Protein 2E01 (pdb70)

Solvent-accessible surface area: 23153 Å² total; per-residue (Å²): 182,154,48,68,115,78,102,64,136,63,126,78,94,72,86,66,122,80,160,113,95,78,86,70,144,75,67,67,115,16,41,76,51,59,157,103,146,92,35,69,106,35,24,37,38,158,98,56,27,147,126,45,45,54,64,98,26,81,19,67,28,132,65,50,9,1,0,40,4,5,6,18,37,9,68,58,31,0,34,88,86,25,57,14,152,126,17,95,8,1,38,3,0,0,7,0,12,3,2,35,10,18,0,29,34,7,2,33,14,0,19,62,1,28,133,71,84,89,105,20,172,20,0,86,95,13,25,61,57,19,0,88,24,17,0,2,21,27,4,0,14,7,0,4,103,101,17,0,0,0,0,65,113,54,26,23,58,171,40,159,4,10,104,40,9,207,123,3,7,53,79,2,9,88,60,0,112,83,15,2,120,54,0,20,80,11,27,152,143,74,63,43,120,47,82,89,0,87,70,34,57,119,103,6,85,172,45,2,70,111,34,0,41,117,60,5,103,90,8,78,16,124,25,118,78,104,9,83,5,126,24,79,18,119,101,167,139,110,66,79,12,132,1,22,0,50,76,0,6,68,117,28,0,98,17,74,50,90,40,23,20,11,0,0,3,0,43,34,36,81,104,19,69,17,1,70,1,56,57,28,12,0,18,86,78,35,72,31,3,48,1,0,0,6,53,30,113,35,0,6,132,8,0,18,80,22,3,120,72,72,77,11,0,9,0,0,0,19,15,75,69,42,13,25,100,173,30,0,0,0,1,39,102,0,18,60,44,86,50,57,62,114,96,100,119,73,137,14,20,41,29,4,141,160,178,73,1,71,4,39,6,0,0,6,0,8,0,0,30,29,36,170,82,117,113,109,11,79,28,0,46,0,47,16,36,85,37,168,138,21,11,114,98,12,64,0,2,0,13,33,101,0,0,48,30,14,0,0,0,0,10,0,21,26,134,13,15,58,182,114,25,18,47,45,58,101,34,90,178,56,142,41,38,87,14,55,20,79,13,35,0,5,46,1,58

B-factor: mean 27.55, std 10.32, range [4.28, 71.3]

CATH classification: 3.90.70.10

Secondary structure (DSSP, 8-state):
-HHHHHTSPPHHHHHHHHHHHHTSHHHHHHHHHHTTS-HHHHHB-HHHHHHH-----SEE----HHHHHHHHHHHHHHHHHTT-SS--B-HHHHHHHHHHHHHHHHHHHHHHTTTS-TTSHHHHHHHH-TT-S-B-HHHHHHHHHHH---BGGGS-S-SHHHH--HHHHHHHHHHHHHHHHHHHHHHHHS-TTSHHHHHHHHHHHHHHHHHHHHHSPPPSS-TTS-EEEEEE-TTS-EEEEEE-HHHIIIIIT---TTSEEEEE--TTS-TT-EEEETT--SSTT---EEEEE--HHHHHHHHHHHHHTT--EEEEE-TTTTEETTTTEE-TTSB-GGGGT------HHHHHHTTS----EEEEEEEEEE-TTT--EEEEEEE-SS-TTSTBTTEEEEEHHHHHHHEEEEEEEGGGS-HHHHHHHHSTT--PEEE-TT-SS--B-

Foldseek 3Di:
DVVVVVVDDDVVVVVVVVVVLCVDPLSVVVVVVVVPDDQQVVFQAVVVCVPQLDDDFPQFFVQAFVLCLLCVLLQVLLCVVQQAPHFDWANVQLQLQLQLLLLLLLLVQLLVCLVDDCPDPVNVVSLPQSRDRWFANLQVLLSCQQAAIGTCVQPPCPFPCSVPVVVLSVVLSVLSVVLSCVLSVVVVVDPCVPPVNVVSSVVSSVVSVVSSCVGGNNGPAGQQGWDWDWDAHPVRDIDIDIGGRNCCNCVRSNDDSQWKAKAWAQVLDDAQAKEWEPSFHRHVPGDTNIHHHHALVQVQVLQSLQSNVSGKKKWWFFPPQCADFAAQERDNPSGPPVSNPDDDPDAQNVCQVVVNAFTAAIWIFRGFHFPPPPGGTAKTKIATDPACNTHPRRIHIYGSVSCNRTIIMIMHTLVSDDVSSSCCVVVVPGDHDYHYNPGRHGIYD

Structure (mmCIF, N/CA/C/O backbone):
data_2E01
#
_entry.id   2E01
#
_cell.length_a   151.861
_cell.length_b   151.861
_cell.length_c   89.269
_cell.angle_alpha   90.00
_cell.angle_beta   90.00
_cell.angle_gamma   120.00
#
_symmetry.space_group_name_H-M   'P 63 2 2'
#
loop_
_entity.id
_entity.type
_entity.pdbx_description
1 polymer 'Cysteine proteinase 1'
2 water water
#
loop_
_atom_site.group_PDB
_atom_site.id
_atom_site.type_symbol
_atom_site.label_atom_id
_atom_site.label_alt_id
_atom_site.label_comp_id
_atom_site.label_asym_id
_atom_site.label_entity_id
_atom_site.label_seq_id
_atom_site.pdbx_PDB_ins_code
_atom_site.Cartn_x
_atom_site.Cartn_y
_atom_site.Cartn_z
_atom_site.occupancy
_atom_site.B_iso_or_equiv
_atom_site.auth_seq_id
_atom_site.auth_comp_id
_atom_site.auth_asym_id
_atom_site.auth_atom_id
_atom_site.pdbx_PDB_model_num
ATOM 1 N N . PHE A 1 1 ? 17.978 37.489 2.597 1.00 31.82 -3 PHE A N 1
ATOM 2 C CA . PHE A 1 1 ? 18.908 38.430 1.893 1.00 29.78 -3 PHE A CA 1
ATOM 3 C C . PHE A 1 1 ? 19.139 39.733 2.624 1.00 27.70 -3 PHE A C 1
ATOM 4 O O . PHE A 1 1 ? 20.281 40.179 2.796 1.00 26.64 -3 PHE A O 1
ATOM 12 N N . GLN A 1 2 ? 18.069 40.376 3.047 1.00 23.61 -2 GLN A N 1
ATOM 13 C CA . GLN A 1 2 ? 18.211 41.637 3.733 1.00 26.73 -2 GLN A CA 1
ATOM 14 C C . GLN A 1 2 ? 19.080 41.477 4.972 1.00 25.80 -2 GLN A C 1
ATOM 15 O O . GLN A 1 2 ? 19.919 42.341 5.277 1.00 23.03 -2 GLN A O 1
ATOM 21 N N . GLY A 1 3 ? 18.843 40.391 5.709 1.00 27.32 -1 GLY A N 1
ATOM 22 C CA . GLY A 1 3 ? 19.642 40.168 6.914 1.00 26.82 -1 GLY A CA 1
ATOM 23 C C . GLY A 1 3 ? 21.127 39.948 6.601 1.00 25.24 -1 GLY A C 1
ATOM 24 O O . GLY A 1 3 ? 22.002 40.507 7.289 1.00 27.12 -1 GLY A O 1
ATOM 25 N N . ALA A 1 4 ? 21.425 39.147 5.594 1.00 22.84 0 ALA A N 1
ATOM 26 C CA . ALA A 1 4 ? 22.811 38.857 5.264 1.00 24.60 0 ALA A CA 1
ATOM 27 C C . ALA A 1 4 ? 23.493 40.133 4.791 1.00 27.77 0 ALA A C 1
ATOM 28 O O . ALA A 1 4 ? 24.663 40.372 5.058 1.00 23.26 0 ALA A O 1
ATOM 30 N N . MET A 1 5 ? 22.755 40.947 4.053 1.00 24.34 1 MET A N 1
ATOM 31 C CA . MET A 1 5 ? 23.307 42.181 3.593 1.00 24.52 1 MET A CA 1
ATOM 32 C C . MET A 1 5 ? 23.643 43.106 4.762 1.00 21.24 1 MET A C 1
ATOM 33 O O . MET A 1 5 ? 24.736 43.656 4.807 1.00 22.66 1 MET A O 1
ATOM 38 N N . SER A 1 6 ? 22.719 43.252 5.717 1.00 20.06 2 SER A N 1
ATOM 39 C CA . SER A 1 6 ? 22.904 44.111 6.875 1.00 18.17 2 SER A CA 1
ATOM 40 C C . SER A 1 6 ? 24.066 43.587 7.737 1.00 23.81 2 SER A C 1
ATOM 41 O O . SER A 1 6 ? 24.768 44.372 8.376 1.00 22.62 2 SER A O 1
ATOM 43 N N . SER A 1 7 ? 24.230 42.266 7.750 1.00 20.74 3 SER A N 1
ATOM 44 C CA . SER A 1 7 ? 25.317 41.611 8.524 1.00 20.65 3 SER A CA 1
ATOM 45 C C . SER A 1 7 ? 26.694 41.677 7.848 1.00 20.23 3 SER A C 1
ATOM 46 O O . SER A 1 7 ? 27.704 41.248 8.437 1.00 23.29 3 SER A O 1
ATOM 49 N N . SER A 1 8 ? 26.743 42.181 6.625 1.00 17.79 4 SER A N 1
ATOM 50 C CA . SER A 1 8 ? 28.011 42.269 5.888 1.00 15.22 4 SER A CA 1
ATOM 51 C C . SER A 1 8 ? 28.742 43.589 6.201 1.00 15.39 4 SER A C 1
ATOM 52 O O . SER A 1 8 ? 28.135 44.573 6.668 1.00 20.60 4 SER A O 1
ATOM 55 N N . ILE A 1 9 ? 30.032 43.600 5.912 1.00 15.20 5 ILE A N 1
ATOM 56 C CA . ILE A 1 9 ? 30.831 44.794 6.049 1.00 18.88 5 ILE A CA 1
ATOM 57 C C . ILE A 1 9 ? 30.511 45.622 4.767 1.00 18.83 5 ILE A C 1
ATOM 58 O O . ILE A 1 9 ? 30.745 45.167 3.627 1.00 17.59 5 ILE A O 1
ATOM 63 N N . ASP A 1 10 ? 29.943 46.804 4.976 1.00 16.64 6 ASP A N 1
ATOM 64 C CA . ASP A 1 10 ? 29.616 47.657 3.810 1.00 15.89 6 ASP A CA 1
ATOM 65 C C . ASP A 1 10 ? 30.715 48.694 3.674 1.00 16.52 6 ASP A C 1
ATOM 66 O O . ASP A 1 10 ? 31.039 49.388 4.638 1.00 17.60 6 ASP A O 1
ATOM 71 N N . ILE A 1 11 ? 31.292 48.817 2.484 1.00 14.25 7 ILE A N 1
ATOM 72 C CA . ILE A 1 11 ? 32.416 49.746 2.312 1.00 13.42 7 ILE A CA 1
ATOM 73 C C . ILE A 1 11 ? 32.013 51.197 2.500 1.00 19.32 7 ILE A C 1
ATOM 74 O O . ILE A 1 11 ? 32.757 51.982 3.060 1.00 17.26 7 ILE A O 1
ATOM 79 N N . SER A 1 12 ? 30.823 51.572 2.046 1.00 16.93 8 SER A N 1
ATOM 80 C CA . SER A 1 12 ? 30.403 52.944 2.298 1.00 16.22 8 SER A CA 1
ATOM 81 C C . SER A 1 12 ? 30.299 53.221 3.799 1.00 16.49 8 SER A C 1
ATOM 82 O O . SER A 1 12 ? 30.717 54.280 4.296 1.00 19.01 8 SER A O 1
ATOM 85 N N . LYS A 1 13 ? 29.746 52.265 4.542 1.00 17.64 9 LYS A N 1
ATOM 86 C CA . LYS A 1 13 ? 29.586 52.449 5.983 1.00 19.04 9 LYS A CA 1
ATOM 87 C C . LYS A 1 13 ? 30.923 52.679 6.682 1.00 18.56 9 LYS A C 1
ATOM 88 O O . LYS A 1 13 ? 31.066 53.607 7.455 1.00 15.74 9 LYS A O 1
ATOM 94 N N . ILE A 1 14 ? 31.879 51.790 6.441 1.00 17.84 10 ILE A N 1
ATOM 95 C CA . ILE A 1 14 ? 33.153 51.958 7.147 1.00 16.20 10 ILE A CA 1
ATOM 96 C C . ILE A 1 14 ? 33.876 53.211 6.735 1.00 17.27 10 ILE A C 1
ATOM 97 O O . ILE A 1 14 ? 34.543 53.842 7.573 1.00 17.10 10 ILE A O 1
ATOM 102 N N . ASN A 1 15 ? 33.754 53.625 5.471 1.00 14.14 11 ASN A N 1
ATOM 103 C CA . ASN A 1 15 ? 34.444 54.859 5.118 1.00 15.41 11 ASN A CA 1
ATOM 104 C C . ASN A 1 15 ? 33.710 56.095 5.686 1.00 15.44 11 ASN A C 1
ATOM 105 O O . ASN A 1 15 ? 34.345 57.123 5.990 1.00 16.62 11 ASN A O 1
ATOM 110 N N . SER A 1 16 ? 32.393 55.992 5.855 1.00 16.20 12 SER A N 1
ATOM 111 C CA . SER A 1 16 ? 31.631 57.094 6.447 1.00 18.72 12 SER A CA 1
ATOM 112 C C . SER A 1 16 ? 31.974 57.190 7.947 1.00 19.16 12 SER A C 1
ATOM 113 O O . SER A 1 16 ? 32.222 58.274 8.485 1.00 18.37 12 SER A O 1
ATOM 116 N N . TRP A 1 17 ? 32.015 56.041 8.618 1.00 17.33 13 TRP A N 1
ATOM 117 C CA . TRP A 1 17 ? 32.389 56.012 10.023 1.00 19.34 13 TRP A CA 1
ATOM 118 C C . TRP A 1 17 ? 33.804 56.593 10.186 1.00 18.56 13 TRP A C 1
ATOM 119 O O . TRP A 1 17 ? 34.080 57.370 11.093 1.00 19.72 13 TRP A O 1
ATOM 130 N N . ASN A 1 18 ? 34.704 56.188 9.310 1.00 16.90 14 ASN A N 1
ATOM 131 C CA . ASN A 1 18 ? 36.074 56.682 9.378 1.00 19.42 14 ASN A CA 1
ATOM 132 C C . ASN A 1 18 ? 36.090 58.214 9.300 1.00 20.12 14 ASN A C 1
ATOM 133 O O . ASN A 1 18 ? 36.817 58.877 10.021 1.00 18.00 14 ASN A O 1
ATOM 138 N N . LYS A 1 19 ? 35.292 58.788 8.395 1.00 18.61 15 LYS A N 1
ATOM 139 C CA . LYS A 1 19 ? 35.254 60.248 8.320 1.00 20.00 15 LYS A CA 1
ATOM 140 C C . LYS A 1 19 ? 34.795 60.872 9.645 1.00 20.32 15 LYS A C 1
ATOM 141 O O . LYS A 1 19 ? 35.365 61.905 10.119 1.00 20.72 15 LYS A O 1
ATOM 147 N N . GLU A 1 20 ? 33.765 60.287 10.252 1.00 18.17 16 GLU A N 1
ATOM 148 C CA . GLU A 1 20 ? 33.266 60.791 11.520 1.00 20.93 16 GLU A CA 1
ATOM 149 C C . GLU A 1 20 ? 34.344 60.676 12.623 1.00 23.46 16 GLU A C 1
ATOM 150 O O . GLU A 1 20 ? 34.592 61.620 13.375 1.00 21.45 16 GLU A O 1
ATOM 156 N N . PHE A 1 21 ? 34.998 59.529 12.700 1.00 19.10 17 PHE A N 1
ATOM 157 C CA . PHE A 1 21 ? 36.029 59.385 13.731 1.00 20.77 17 PHE A CA 1
ATOM 158 C C . PHE A 1 21 ? 37.184 60.355 13.507 1.00 22.80 17 PHE A C 1
ATOM 159 O O . PHE A 1 21 ? 37.704 60.922 14.467 1.00 23.03 17 PHE A O 1
ATOM 167 N N . GLN A 1 22 ? 37.605 60.545 12.256 1.00 22.87 18 GLN A N 1
ATOM 168 C CA . GLN A 1 22 ? 38.685 61.459 11.953 1.00 27.36 18 GLN A CA 1
ATOM 169 C C . GLN A 1 22 ? 38.347 62.913 12.309 1.00 30.26 18 GLN A C 1
ATOM 170 O O . GLN A 1 22 ? 39.240 63.732 12.441 1.00 24.82 18 GLN A O 1
ATOM 176 N N . SER A 1 23 ? 37.069 63.214 12.521 1.00 25.19 19 SER A N 1
ATOM 177 C CA . SER A 1 23 ? 36.685 64.578 12.893 1.00 29.29 19 SER A CA 1
ATOM 178 C C . SER A 1 23 ? 36.836 64.804 14.406 1.00 29.67 19 SER A C 1
ATOM 179 O O . SER A 1 23 ? 36.697 65.918 14.887 1.00 31.48 19 SER A O 1
ATOM 182 N N . ASP A 1 24 ? 37.116 63.744 15.159 1.00 26.75 20 ASP A N 1
ATOM 183 C CA . ASP A 1 24 ? 37.244 63.854 16.612 1.00 24.43 20 ASP A CA 1
ATOM 184 C C . ASP A 1 24 ? 38.731 64.008 16.923 1.00 24.97 20 ASP A C 1
ATOM 185 O O . ASP A 1 24 ? 39.555 63.230 16.457 1.00 21.77 20 ASP A O 1
ATOM 190 N N . LEU A 1 25 ? 39.065 65.014 17.717 1.00 23.87 21 LEU A N 1
ATOM 191 C CA . LEU A 1 25 ? 40.451 65.305 18.024 1.00 25.29 21 LEU A CA 1
ATOM 192 C C . LEU A 1 25 ? 41.128 64.174 18.809 1.00 18.21 21 LEU A C 1
ATOM 193 O O . LEU A 1 25 ? 42.307 63.898 18.628 1.00 21.94 21 LEU A O 1
ATOM 198 N N . THR A 1 26 ? 40.368 63.531 19.673 1.00 22.08 22 THR A N 1
ATOM 199 C CA . THR A 1 26 ? 40.956 62.479 20.489 1.00 19.74 22 THR A CA 1
ATOM 200 C C . THR A 1 26 ? 41.321 61.288 19.593 1.00 21.91 22 THR A C 1
ATOM 201 O O . THR A 1 26 ? 42.386 60.668 19.741 1.00 16.44 22 THR A O 1
ATOM 205 N N . HIS A 1 27 ? 40.412 60.962 18.683 1.00 16.59 23 HIS A N 1
ATOM 206 C CA . HIS A 1 27 ? 40.650 59.867 17.763 1.00 16.27 23 HIS A CA 1
ATOM 207 C C . HIS A 1 27 ? 41.852 60.170 16.882 1.00 16.98 23 HIS A C 1
ATOM 208 O O . HIS A 1 27 ? 42.659 59.286 16.618 1.00 17.19 23 HIS A O 1
ATOM 215 N N . GLN A 1 28 ? 41.969 61.414 16.418 1.00 18.66 24 GLN A N 1
ATOM 216 C CA . GLN A 1 28 ? 43.112 61.764 15.566 1.00 17.17 24 GLN A CA 1
ATOM 217 C C . GLN A 1 28 ? 44.428 61.515 16.298 1.00 17.89 24 GLN A C 1
ATOM 218 O O . GLN A 1 28 ? 45.364 60.948 15.748 1.00 18.34 24 GLN A O 1
ATOM 224 N N . LEU A 1 29 ? 44.473 61.937 17.558 1.00 15.28 25 LEU A N 1
ATOM 225 C CA . LEU A 1 29 ? 45.678 61.746 18.363 1.00 18.66 25 LEU A CA 1
ATOM 226 C C . LEU A 1 29 ? 45.930 60.256 18.637 1.00 17.21 25 LEU A C 1
ATOM 227 O O . LEU A 1 29 ? 47.058 59.733 18.492 1.00 17.58 25 LEU A O 1
ATOM 232 N N . ALA A 1 30 ? 44.861 59.557 19.012 1.00 16.92 26 ALA A N 1
ATOM 233 C CA . ALA A 1 30 ? 44.990 58.143 19.307 1.00 16.07 26 ALA A CA 1
ATOM 234 C C . ALA A 1 30 ? 45.520 57.320 18.136 1.00 17.52 26 ALA A C 1
ATOM 235 O O . ALA A 1 30 ? 46.429 56.499 18.338 1.00 17.45 26 ALA A O 1
ATOM 237 N N . THR A 1 31 ? 44.990 57.545 16.927 1.00 15.31 27 THR A N 1
ATOM 238 C CA . THR A 1 31 ? 45.470 56.728 15.810 1.00 17.09 27 THR A CA 1
ATOM 239 C C . THR A 1 31 ? 46.885 57.109 15.400 1.00 17.92 27 THR A C 1
ATOM 240 O O . THR A 1 31 ? 47.617 56.305 14.863 1.00 17.42 27 THR A O 1
ATOM 244 N N . THR A 1 32 ? 47.295 58.345 15.674 1.00 18.06 28 THR A N 1
ATOM 245 C CA . THR A 1 32 ? 48.656 58.711 15.377 1.00 17.60 28 THR A CA 1
ATOM 246 C C . THR A 1 32 ? 49.596 57.923 16.309 1.00 15.54 28 THR A C 1
ATOM 247 O O . THR A 1 32 ? 50.565 57.243 15.871 1.00 15.89 28 THR A O 1
ATOM 251 N N . VAL A 1 33 ? 49.276 57.959 17.609 1.00 16.50 29 VAL A N 1
ATOM 252 C CA . VAL A 1 33 ? 50.152 57.300 18.585 1.00 18.53 29 VAL A CA 1
ATOM 253 C C . VAL A 1 33 ? 50.149 55.782 18.483 1.00 17.38 29 VAL A C 1
ATOM 254 O O . VAL A 1 33 ? 51.213 55.109 18.526 1.00 15.41 29 VAL A O 1
ATOM 258 N N . LEU A 1 34 ? 48.958 55.231 18.313 1.00 14.07 30 LEU A N 1
ATOM 259 C CA . LEU A 1 34 ? 48.855 53.764 18.302 1.00 14.15 30 LEU A CA 1
ATOM 260 C C . LEU A 1 34 ? 49.322 53.077 17.031 1.00 16.38 30 LEU A C 1
ATOM 261 O O . LEU A 1 34 ? 49.365 51.840 17.001 1.00 16.13 30 LEU A O 1
ATOM 266 N N . LYS A 1 35 ? 49.679 53.856 15.993 1.00 16.32 31 LYS A N 1
ATOM 267 C CA . LYS A 1 35 ? 50.279 53.230 14.816 1.00 15.70 31 LYS A CA 1
ATOM 268 C C . LYS A 1 35 ? 51.785 53.273 15.101 1.00 18.56 31 LYS A C 1
ATOM 269 O O . LYS A 1 35 ? 52.558 52.651 14.390 1.00 17.99 31 LYS A O 1
ATOM 275 N N . ASN A 1 36 ? 52.204 53.985 16.149 1.00 19.41 32 ASN A N 1
ATOM 276 C CA . ASN A 1 36 ? 53.653 54.047 16.446 1.00 17.67 32 ASN A CA 1
ATOM 277 C C . ASN A 1 36 ? 54.146 53.122 17.557 1.00 23.94 32 ASN A C 1
ATOM 278 O O . ASN A 1 36 ? 55.260 52.604 17.484 1.00 24.10 32 ASN A O 1
ATOM 283 N N . TYR A 1 37 ? 53.328 52.943 18.591 1.00 19.03 33 TYR A N 1
ATOM 284 C CA . TYR A 1 37 ? 53.716 52.115 19.740 1.00 19.83 33 TYR A CA 1
ATOM 285 C C . TYR A 1 37 ? 52.704 51.109 20.200 1.00 19.54 33 TYR A C 1
ATOM 286 O O . TYR A 1 37 ? 51.515 51.314 19.989 1.00 20.40 33 TYR A O 1
ATOM 295 N N . ASN A 1 38 ? 53.198 50.062 20.886 1.00 17.95 34 ASN A N 1
ATOM 296 C CA . ASN A 1 38 ? 52.353 49.031 21.515 1.00 19.82 34 ASN A CA 1
ATOM 297 C C . ASN A 1 38 ? 51.388 49.804 22.441 1.00 20.70 34 ASN A C 1
ATOM 298 O O . ASN A 1 38 ? 51.811 50.739 23.138 1.00 19.02 34 ASN A O 1
ATOM 303 N N . ALA A 1 39 ? 50.106 49.438 22.434 1.00 19.61 35 ALA A N 1
ATOM 304 C CA . ALA A 1 39 ? 49.103 50.165 23.201 1.00 22.18 35 ALA A CA 1
ATOM 305 C C . ALA A 1 39 ? 49.391 50.195 24.708 1.00 19.80 35 ALA A C 1
ATOM 306 O O . ALA A 1 39 ? 49.136 51.201 25.378 1.00 17.20 35 ALA A O 1
ATOM 308 N N . ASP A 1 40 ? 49.933 49.100 25.258 1.00 20.64 36 ASP A N 1
ATOM 309 C CA . ASP A 1 40 ? 50.255 49.126 26.679 1.00 22.68 36 ASP A CA 1
ATOM 310 C C . ASP A 1 40 ? 51.395 50.083 26.957 1.00 21.69 36 ASP A C 1
ATOM 311 O O . ASP A 1 40 ? 51.404 50.739 27.982 1.00 20.29 36 ASP A O 1
ATOM 316 N N . ASP A 1 41 ? 52.358 50.174 26.052 1.00 16.71 37 ASP A N 1
ATOM 317 C CA . ASP A 1 41 ? 53.455 51.091 26.270 1.00 22.27 37 ASP A CA 1
ATOM 318 C C . ASP A 1 41 ? 52.979 52.556 26.155 1.00 19.52 37 ASP A C 1
ATOM 319 O O . ASP A 1 41 ? 53.409 53.441 26.898 1.00 20.76 37 ASP A O 1
ATOM 324 N N . ALA A 1 42 ? 52.098 52.802 25.197 1.00 18.06 38 ALA A N 1
ATOM 325 C CA . ALA A 1 42 ? 51.626 54.150 24.989 1.00 18.56 38 ALA A CA 1
ATOM 326 C C . ALA A 1 42 ? 50.688 54.620 26.073 1.00 14.64 38 ALA A C 1
ATOM 327 O O . ALA A 1 42 ? 50.725 55.787 26.445 1.00 17.10 38 ALA A O 1
ATOM 329 N N . LEU A 1 43 ? 49.826 53.728 26.560 1.00 15.84 39 LEU A N 1
ATOM 330 C CA . LEU A 1 43 ? 48.816 54.132 27.502 1.00 13.80 39 LEU A CA 1
ATOM 331 C C . LEU A 1 43 ? 49.111 53.924 28.971 1.00 14.90 39 LEU A C 1
ATOM 332 O O . LEU A 1 43 ? 48.242 54.244 29.793 1.00 17.05 39 LEU A O 1
ATOM 337 N N . LEU A 1 44 ? 50.281 53.400 29.303 1.00 16.89 40 LEU A N 1
ATOM 338 C CA . LEU A 1 44 ? 50.628 53.216 30.734 1.00 19.05 40 LEU A CA 1
ATOM 339 C C . LEU A 1 44 ? 50.514 54.622 31.369 1.00 18.40 40 LEU A C 1
ATOM 340 O O . LEU A 1 44 ? 51.101 55.608 30.886 1.00 17.01 40 LEU A O 1
ATOM 345 N N . ASN A 1 45 ? 49.743 54.718 32.451 1.00 16.93 41 ASN A N 1
ATOM 346 C CA . ASN A 1 45 ? 49.443 56.019 33.053 1.00 19.06 41 ASN A CA 1
ATOM 347 C C . ASN A 1 45 ? 50.347 56.315 34.250 1.00 19.10 41 ASN A C 1
ATOM 348 O O . ASN A 1 45 ? 50.148 55.788 35.356 1.00 18.57 41 ASN A O 1
ATOM 353 N N . LYS A 1 46 ? 51.366 57.121 34.005 1.00 18.05 42 LYS A N 1
ATOM 354 C CA . LYS A 1 46 ? 52.328 57.429 35.058 1.00 18.08 42 LYS A CA 1
ATOM 355 C C . LYS A 1 46 ? 51.705 58.214 36.252 1.00 16.93 42 LYS A C 1
ATOM 356 O O . LYS A 1 46 ? 52.196 58.126 37.392 1.00 19.72 42 LYS A O 1
ATOM 362 N N . THR A 1 47 ? 50.601 58.906 35.992 1.00 18.21 43 THR A N 1
ATOM 363 C CA . THR A 1 47 ? 49.927 59.665 37.089 1.00 20.83 43 THR A CA 1
ATOM 364 C C . THR A 1 47 ? 49.349 58.624 38.056 1.00 21.32 43 THR A C 1
ATOM 365 O O . THR A 1 47 ? 49.416 58.770 39.273 1.00 19.48 43 THR A O 1
ATOM 369 N N . ARG A 1 48 ? 48.783 57.569 37.485 1.00 18.47 44 ARG A N 1
ATOM 370 C CA . ARG A 1 48 ? 48.185 56.484 38.288 1.00 22.40 44 ARG A CA 1
ATOM 371 C C . ARG A 1 48 ? 49.304 55.655 38.921 1.00 23.71 44 ARG A C 1
ATOM 372 O O . ARG A 1 48 ? 49.208 55.258 40.093 1.00 21.75 44 ARG A O 1
ATOM 380 N N . LEU A 1 49 ? 50.372 55.389 38.155 1.00 20.68 45 LEU A N 1
ATOM 381 C CA . LEU A 1 49 ? 51.496 54.588 38.654 1.00 21.47 45 LEU A CA 1
ATOM 382 C C . LEU A 1 49 ? 52.102 55.243 39.915 1.00 24.61 45 LEU A C 1
ATOM 383 O O . LEU A 1 49 ? 52.443 54.580 40.908 1.00 22.89 45 LEU A O 1
ATOM 388 N N . GLN A 1 50 ? 52.210 56.560 39.865 1.00 21.65 46 GLN A N 1
ATOM 389 C CA . GLN A 1 50 ? 52.769 57.329 40.968 1.00 21.66 46 GLN A CA 1
ATOM 390 C C . GLN A 1 50 ? 52.013 57.065 42.275 1.00 25.71 46 GLN A C 1
ATOM 391 O O . GLN A 1 50 ? 52.601 57.013 43.342 1.00 32.01 46 GLN A O 1
ATOM 397 N N . LYS A 1 51 ? 50.709 56.905 42.197 1.00 26.34 47 LYS A N 1
ATOM 398 C CA . LYS A 1 51 ? 49.958 56.651 43.408 1.00 29.91 47 LYS A CA 1
ATOM 399 C C . LYS A 1 51 ? 49.894 55.189 43.810 1.00 34.40 47 LYS A C 1
ATOM 400 O O . LYS A 1 51 ? 49.926 54.877 44.995 1.00 33.46 47 LYS A O 1
ATOM 406 N N . GLN A 1 52 ? 49.800 54.291 42.830 1.00 30.77 48 GLN A N 1
ATOM 407 C CA . GLN A 1 52 ? 49.622 52.871 43.129 1.00 30.93 48 GLN A CA 1
ATOM 408 C C . GLN A 1 52 ? 50.854 52.083 43.437 1.00 33.55 48 GLN A C 1
ATOM 409 O O . GLN A 1 52 ? 50.767 50.993 44.021 1.00 36.25 48 GLN A O 1
ATOM 415 N N . ASP A 1 53 ? 52.000 52.611 43.041 1.00 31.90 49 ASP A N 1
ATOM 416 C CA . ASP A 1 53 ? 53.243 51.923 43.266 1.00 33.50 49 ASP A CA 1
ATOM 417 C C . ASP A 1 53 ? 53.727 52.293 44.671 1.00 34.31 49 ASP A C 1
ATOM 418 O O . ASP A 1 53 ? 54.738 52.971 44.849 1.00 33.69 49 ASP A O 1
ATOM 423 N N . ASN A 1 54 ? 52.988 51.788 45.658 1.00 37.01 50 ASN A N 1
ATOM 424 C CA . ASN A 1 54 ? 53.215 52.012 47.083 1.00 31.31 50 ASN A CA 1
ATOM 425 C C . ASN A 1 54 ? 53.711 50.696 47.704 1.00 35.36 50 ASN A C 1
ATOM 426 O O . ASN A 1 54 ? 52.951 49.740 47.758 1.00 28.37 50 ASN A O 1
ATOM 431 N N . ARG A 1 55 ? 54.948 50.668 48.203 1.00 28.57 51 ARG A N 1
ATOM 432 C CA . ARG A 1 55 ? 55.505 49.451 48.786 1.00 30.53 51 ARG A CA 1
ATOM 433 C C . ARG A 1 55 ? 55.559 49.395 50.321 1.00 33.78 51 ARG A C 1
ATOM 434 O O . ARG A 1 55 ? 56.391 48.687 50.906 1.00 33.27 51 ARG A O 1
ATOM 442 N N . VAL A 1 56 ? 54.649 50.127 50.967 1.00 33.33 52 VAL A N 1
ATOM 443 C CA . VAL A 1 56 ? 54.526 50.096 52.434 1.00 29.92 52 VAL A CA 1
ATOM 444 C C . VAL A 1 56 ? 53.413 49.088 52.715 1.00 30.49 52 VAL A C 1
ATOM 445 O O . VAL A 1 56 ? 52.309 49.190 52.172 1.00 29.22 52 VAL A O 1
ATOM 449 N N . PHE A 1 57 ? 53.706 48.096 53.543 1.00 27.89 53 PHE A N 1
ATOM 450 C CA . PHE A 1 57 ? 52.708 47.101 53.895 1.00 27.49 53 PHE A CA 1
ATOM 451 C C . PHE A 1 57 ? 52.718 46.920 55.403 1.00 26.68 53 PHE A C 1
ATOM 452 O O . PHE A 1 57 ? 53.753 46.561 55.974 1.00 30.23 53 PHE A O 1
ATOM 460 N N . ASN A 1 58 ? 51.581 47.157 56.048 1.00 29.63 54 ASN A N 1
ATOM 461 C CA . ASN A 1 58 ? 51.520 47.026 57.502 1.00 34.13 54 ASN A CA 1
ATOM 462 C C . ASN A 1 58 ? 51.235 45.629 58.029 1.00 36.11 54 ASN A C 1
ATOM 463 O O . ASN A 1 58 ? 51.168 45.436 59.245 1.00 32.75 54 ASN A O 1
ATOM 468 N N . THR A 1 59 ? 51.071 44.668 57.119 1.00 31.91 55 THR A N 1
ATOM 469 C CA . THR A 1 59 ? 50.780 43.282 57.484 1.00 29.62 55 THR A CA 1
ATOM 470 C C . THR A 1 59 ? 51.643 42.389 56.614 1.00 29.41 55 THR A C 1
ATOM 471 O O . THR A 1 59 ? 51.256 42.016 55.503 1.00 29.54 55 THR A O 1
ATOM 475 N N . VAL A 1 60 ? 52.823 42.053 57.118 1.00 30.20 56 VAL A N 1
ATOM 476 C CA . VAL A 1 60 ? 53.752 41.236 56.355 1.00 30.98 56 VAL A CA 1
ATOM 477 C C . VAL A 1 60 ? 54.259 40.041 57.135 1.00 35.17 56 VAL A C 1
ATOM 478 O O . VAL A 1 60 ? 54.203 40.021 58.377 1.00 30.47 56 VAL A O 1
ATOM 482 N N . VAL A 1 61 ? 54.742 39.041 56.404 1.00 31.42 57 VAL A N 1
ATOM 483 C CA . VAL A 1 61 ? 55.317 37.880 57.069 1.00 35.04 57 VAL A CA 1
ATOM 484 C C . VAL A 1 61 ? 56.736 38.273 57.467 1.00 41.18 57 VAL A C 1
ATOM 485 O O . VAL A 1 61 ? 57.327 39.185 56.886 1.00 43.52 57 VAL A O 1
ATOM 489 N N . SER A 1 62 ? 57.273 37.599 58.474 1.00 44.85 58 SER A N 1
ATOM 490 C CA . SER A 1 62 ? 58.640 37.868 58.892 1.00 49.75 58 SER A CA 1
ATOM 491 C C . SER A 1 62 ? 59.500 37.092 57.901 1.00 52.15 58 SER A C 1
ATOM 492 O O . SER A 1 62 ? 60.675 37.388 57.715 1.00 61.61 58 SER A O 1
ATOM 495 N N . GLY A 1 75 ? 61.200 28.140 36.739 1.00 47.00 71 GLY A N 1
ATOM 496 C CA . GLY A 1 75 ? 61.357 27.511 38.038 1.00 49.36 71 GLY A CA 1
ATOM 497 C C . GLY A 1 75 ? 59.993 26.985 38.401 1.00 46.23 71 GLY A C 1
ATOM 498 O O . GLY A 1 75 ? 59.755 26.458 39.470 0.00 47.31 71 GLY A O 1
ATOM 499 N N . ARG A 1 76 ? 59.085 27.149 37.451 1.00 50.97 72 ARG A N 1
ATOM 500 C CA . ARG A 1 76 ? 57.709 26.729 37.600 1.00 43.60 72 ARG A CA 1
ATOM 501 C C . ARG A 1 76 ? 57.155 27.446 38.810 1.00 39.05 72 ARG A C 1
ATOM 502 O O . ARG A 1 76 ? 57.441 27.118 39.984 1.00 33.76 72 ARG A O 1
ATOM 510 N N . CYS A 1 77 ? 56.381 28.466 38.491 1.00 29.42 73 CYS A N 1
ATOM 511 C CA . CYS A 1 77 ? 55.751 29.258 39.497 1.00 26.35 73 CYS A CA 1
ATOM 512 C C . CYS A 1 77 ? 55.014 28.382 40.497 1.00 19.94 73 CYS A C 1
ATOM 513 O O . CYS A 1 77 ? 55.103 28.652 41.693 1.00 21.82 73 CYS A O 1
ATOM 516 N N . TRP A 1 78 ? 54.301 27.348 40.040 1.00 19.94 74 TRP A N 1
ATOM 517 C CA . TRP A 1 78 ? 53.519 26.594 41.022 1.00 22.84 74 TRP A CA 1
ATOM 518 C C . TRP A 1 78 ? 54.358 25.811 42.002 1.00 22.04 74 TRP A C 1
ATOM 519 O O . TRP A 1 78 ? 53.967 25.695 43.152 1.00 19.65 74 TRP A O 1
ATOM 530 N N . LEU A 1 79 ? 55.517 25.333 41.573 1.00 21.98 75 LEU A N 1
ATOM 531 C CA . LEU A 1 79 ? 56.414 24.610 42.491 1.00 23.20 75 LEU A CA 1
ATOM 532 C C . LEU A 1 79 ? 57.112 25.569 43.438 1.00 22.69 75 LEU A C 1
ATOM 533 O O . LEU A 1 79 ? 57.288 25.249 44.595 1.00 25.09 75 LEU A O 1
ATOM 538 N N . PHE A 1 80 ? 57.531 26.753 42.945 1.00 22.92 76 PHE A N 1
ATOM 539 C CA . PHE A 1 80 ? 58.153 27.756 43.820 1.00 25.70 76 PHE A CA 1
ATOM 540 C C . PHE A 1 80 ? 57.132 28.170 44.878 1.00 22.42 76 PHE A C 1
ATOM 541 O O . PHE A 1 80 ? 57.420 28.197 46.066 1.00 26.58 76 PHE A O 1
ATOM 549 N N . ALA A 1 81 ? 55.920 28.481 44.427 1.00 22.62 77 ALA A N 1
ATOM 550 C CA . ALA A 1 81 ? 54.895 28.962 45.337 1.00 20.96 77 ALA A CA 1
ATOM 551 C C . ALA A 1 81 ? 54.486 27.919 46.352 1.00 20.43 77 ALA A C 1
ATOM 552 O O . ALA A 1 81 ? 54.300 28.226 47.527 1.00 21.56 77 ALA A O 1
ATOM 554 N N . ALA A 1 82 ? 54.328 26.678 45.903 1.00 19.30 78 ALA A N 1
ATOM 555 C CA . ALA A 1 82 ? 53.938 25.634 46.856 1.00 23.43 78 ALA A CA 1
ATOM 556 C C . ALA A 1 82 ? 55.076 25.303 47.804 1.00 21.49 78 ALA A C 1
ATOM 557 O O . ALA A 1 82 ? 54.828 24.927 48.949 1.00 24.51 78 ALA A O 1
ATOM 559 N N . THR A 1 83 ? 56.318 25.430 47.366 1.00 23.48 79 THR A N 1
ATOM 560 C CA . THR A 1 83 ? 57.416 25.013 48.262 1.00 24.37 79 THR A CA 1
ATOM 561 C C . THR A 1 83 ? 58.068 26.075 49.110 1.00 29.47 79 THR A C 1
ATOM 562 O O . THR A 1 83 ? 58.824 25.747 50.043 1.00 28.22 79 THR A O 1
ATOM 566 N N . ASN A 1 84 ? 57.800 27.342 48.825 1.00 25.88 80 ASN A N 1
ATOM 567 C CA . ASN A 1 84 ? 58.473 28.376 49.601 1.00 28.67 80 ASN A CA 1
ATOM 568 C C . ASN A 1 84 ? 58.300 28.348 51.125 1.00 28.87 80 ASN A C 1
ATOM 569 O O . ASN A 1 84 ? 59.247 28.605 51.862 1.00 31.21 80 ASN A O 1
ATOM 574 N N . GLN A 1 85 ? 57.110 28.018 51.594 1.00 28.12 81 GLN A N 1
ATOM 575 C CA . GLN A 1 85 ? 56.874 27.995 53.021 1.00 27.33 81 GLN A CA 1
ATOM 576 C C . GLN A 1 85 ? 57.678 26.867 53.668 1.00 31.92 81 GLN A C 1
ATOM 577 O O . GLN A 1 85 ? 58.166 26.966 54.800 1.00 29.78 81 GLN A O 1
ATOM 583 N N . LEU A 1 86 ? 57.824 25.789 52.918 1.00 31.23 82 LEU A N 1
ATOM 584 C CA . LEU A 1 86 ? 58.504 24.625 53.431 1.00 32.38 82 LEU A CA 1
ATOM 585 C C . LEU A 1 86 ? 59.989 24.906 53.449 1.00 29.13 82 LEU A C 1
ATOM 586 O O . LEU A 1 86 ? 60.697 24.431 54.337 1.00 27.68 82 LEU A O 1
ATOM 591 N N . ARG A 1 87 ? 60.449 25.681 52.468 1.00 23.81 83 ARG A N 1
ATOM 592 C CA . ARG A 1 87 ? 61.839 26.082 52.387 1.00 26.35 83 ARG A CA 1
ATOM 593 C C . ARG A 1 87 ? 62.152 26.932 53.646 1.00 27.15 83 ARG A C 1
ATOM 594 O O . ARG A 1 87 ? 63.159 26.727 54.344 1.00 29.01 83 ARG A O 1
ATOM 602 N N . LEU A 1 88 ? 61.257 27.854 53.948 1.00 26.24 84 LEU A N 1
ATOM 603 C CA . LEU A 1 88 ? 61.421 28.731 55.132 1.00 29.88 84 LEU A CA 1
ATOM 604 C C . LEU A 1 88 ? 61.432 27.956 56.449 1.00 29.45 84 LEU A C 1
ATOM 605 O O . LEU A 1 88 ? 62.186 28.290 57.367 1.00 32.87 84 LEU A O 1
ATOM 610 N N . ASN A 1 89 ? 60.572 26.953 56.545 1.00 27.22 85 ASN A N 1
ATOM 611 C CA . ASN A 1 89 ? 60.487 26.101 57.732 1.00 27.74 85 ASN A CA 1
ATOM 612 C C . ASN A 1 89 ? 61.847 25.426 58.003 1.00 33.55 85 ASN A C 1
ATOM 613 O O . ASN A 1 89 ? 62.311 25.341 59.158 1.00 32.64 85 ASN A O 1
ATOM 618 N N . VAL A 1 90 ? 62.491 24.922 56.942 1.00 30.87 86 VAL A N 1
ATOM 619 C CA . VAL A 1 90 ? 63.800 24.266 57.117 1.00 30.00 86 VAL A CA 1
ATOM 620 C C . VAL A 1 90 ? 64.842 25.291 57.539 1.00 31.97 86 VAL A C 1
ATOM 621 O O . VAL A 1 90 ? 65.682 25.043 58.409 1.00 29.82 86 VAL A O 1
ATOM 625 N N . LEU A 1 91 ? 64.781 26.438 56.882 1.00 23.51 87 LEU A N 1
ATOM 626 C CA . LEU A 1 91 ? 65.713 27.517 57.101 1.00 30.95 87 LEU A CA 1
ATOM 627 C C . LEU A 1 91 ? 65.719 27.867 58.574 1.00 34.06 87 LEU A C 1
ATOM 628 O O . LEU A 1 91 ? 66.777 28.089 59.190 1.00 32.98 87 LEU A O 1
ATOM 633 N N . SER A 1 92 ? 64.508 27.900 59.118 1.00 36.92 88 SER A N 1
ATOM 634 C CA . SER A 1 92 ? 64.242 28.194 60.503 1.00 35.99 88 SER A CA 1
ATOM 635 C C . SER A 1 92 ? 64.721 27.026 61.383 1.00 36.26 88 SER A C 1
ATOM 636 O O . SER A 1 92 ? 65.588 27.198 62.239 1.00 37.96 88 SER A O 1
ATOM 639 N N . GLU A 1 93 ? 64.164 25.844 61.149 1.00 31.23 89 GLU A N 1
ATOM 640 C CA . GLU A 1 93 ? 64.500 24.663 61.918 1.00 34.07 89 GLU A CA 1
ATOM 641 C C . GLU A 1 93 ? 65.991 24.353 62.023 1.00 34.59 89 GLU A C 1
ATOM 642 O O . GLU A 1 93 ? 66.449 23.915 63.089 1.00 32.67 89 GLU A O 1
ATOM 648 N N . LEU A 1 94 ? 66.753 24.568 60.953 1.00 31.06 90 LEU A N 1
ATOM 649 C CA . LEU A 1 94 ? 68.192 24.253 60.988 1.00 33.97 90 LEU A CA 1
ATOM 650 C C . LEU A 1 94 ? 69.112 25.433 61.160 1.00 36.30 90 LEU A C 1
ATOM 651 O O . LEU A 1 94 ? 70.354 25.295 61.045 1.00 34.11 90 LEU A O 1
ATOM 656 N N . ASN A 1 95 ? 68.512 26.588 61.429 1.00 34.18 91 ASN A N 1
ATOM 657 C CA . ASN A 1 95 ? 69.265 27.814 61.620 1.00 40.04 91 ASN A CA 1
ATOM 658 C C . ASN A 1 95 ? 70.212 28.089 60.446 1.00 39.91 91 ASN A C 1
ATOM 659 O O . ASN A 1 95 ? 71.411 28.314 60.636 1.00 39.10 91 ASN A O 1
ATOM 664 N N . LEU A 1 96 ? 69.658 28.109 59.236 1.00 35.80 92 LEU A N 1
ATOM 665 C CA . LEU A 1 96 ? 70.454 28.336 58.032 1.00 34.48 92 LEU A CA 1
ATOM 666 C C . LEU A 1 96 ? 70.410 29.787 57.557 1.00 37.22 92 LEU A C 1
ATOM 667 O O . LEU A 1 96 ? 69.440 30.501 57.835 1.00 37.05 92 LEU A O 1
ATOM 672 N N . LYS A 1 97 ? 71.453 30.213 56.841 1.00 34.18 93 LYS A N 1
ATOM 673 C CA . LYS A 1 97 ? 71.462 31.560 56.286 1.00 39.40 93 LYS A CA 1
ATOM 674 C C . LYS A 1 97 ? 70.606 31.519 55.007 1.00 39.20 93 LYS A C 1
ATOM 675 O O . LYS A 1 97 ? 69.687 32.333 54.826 1.00 43.46 93 LYS A O 1
ATOM 681 N N . GLU A 1 98 ? 70.895 30.538 54.153 1.00 36.43 94 GLU A N 1
ATOM 682 C CA . GLU A 1 98 ? 70.193 30.351 52.877 1.00 33.25 94 GLU A CA 1
ATOM 683 C C . GLU A 1 98 ? 69.829 28.869 52.719 1.00 29.65 94 GLU A C 1
ATOM 684 O O . GLU A 1 98 ? 70.428 27.994 53.353 1.00 27.99 94 GLU A O 1
ATOM 690 N N . PHE A 1 99 ? 68.828 28.594 51.895 1.00 30.07 95 PHE A N 1
ATOM 691 C CA . PHE A 1 99 ? 68.391 27.202 51.683 1.00 24.08 95 PHE A CA 1
ATOM 692 C C . PHE A 1 99 ? 67.358 27.144 50.597 1.00 26.57 95 PHE A C 1
ATOM 693 O O . PHE A 1 99 ? 66.492 27.994 50.503 1.00 26.93 95 PHE A O 1
ATOM 701 N N . GLU A 1 100 ? 67.437 26.100 49.788 1.00 24.75 96 GLU A N 1
ATOM 702 C CA . GLU A 1 100 ? 66.415 25.913 48.775 1.00 23.52 96 GLU A CA 1
ATOM 703 C C . GLU A 1 100 ? 66.068 24.417 48.718 1.00 21.49 96 GLU A C 1
ATOM 704 O O . GLU A 1 100 ? 66.941 23.568 48.887 1.00 22.41 96 GLU A O 1
ATOM 710 N N . LEU A 1 101 ? 64.792 24.138 48.509 1.00 22.43 97 LEU A N 1
ATOM 711 C CA . LEU A 1 101 ? 64.294 22.762 48.302 1.00 25.14 97 LEU A CA 1
ATOM 712 C C . LEU A 1 101 ? 64.476 22.470 46.816 1.00 24.33 97 LEU A C 1
ATOM 713 O O . LEU A 1 101 ? 64.530 23.403 46.001 1.00 23.65 97 LEU A O 1
ATOM 718 N N . SER A 1 102 ? 64.552 21.202 46.440 1.00 19.64 98 SER A N 1
ATOM 719 C CA . SER A 1 102 ? 64.692 20.892 45.016 1.00 20.28 98 SER A CA 1
ATOM 720 C C . SER A 1 102 ? 63.368 20.938 44.262 1.00 22.77 98 SER A C 1
ATOM 721 O O . SER A 1 102 ? 62.500 20.069 44.435 1.00 21.74 98 SER A O 1
ATOM 724 N N . GLN A 1 103 ? 63.187 21.956 43.432 1.00 18.77 99 GLN A N 1
ATOM 725 C CA . GLN A 1 103 ? 62.008 22.014 42.589 1.00 21.27 99 GLN A CA 1
ATOM 726 C C . GLN A 1 103 ? 62.104 20.988 41.464 1.00 16.37 99 GLN A C 1
ATOM 727 O O . GLN A 1 103 ? 61.076 20.487 41.000 1.00 19.66 99 GLN A O 1
ATOM 733 N N . ALA A 1 104 ? 63.331 20.712 40.999 1.00 17.67 100 ALA A N 1
ATOM 734 C CA . ALA A 1 104 ? 63.563 19.750 39.927 1.00 17.49 100 ALA A CA 1
ATOM 735 C C . ALA A 1 104 ? 63.070 18.351 40.327 1.00 16.51 1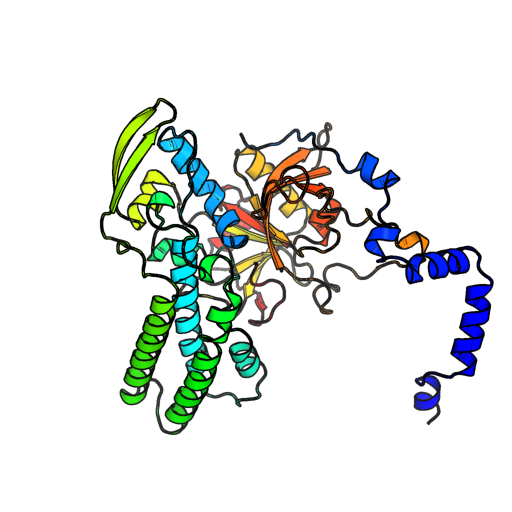00 ALA A C 1
ATOM 736 O O . ALA A 1 104 ? 62.587 17.594 39.516 1.00 16.05 100 ALA A O 1
ATOM 738 N N . TYR A 1 105 ? 63.253 18.033 41.600 1.00 16.44 101 TYR A N 1
ATOM 739 C CA . TYR A 1 105 ? 62.830 16.736 42.121 1.00 16.89 101 TYR A CA 1
ATOM 740 C C . TYR A 1 105 ? 61.337 16.500 41.877 1.00 17.48 101 TYR A C 1
ATOM 741 O O . TYR A 1 105 ? 60.914 15.433 41.365 1.00 18.50 101 TYR A O 1
ATOM 750 N N . LEU A 1 106 ? 60.529 17.493 42.231 1.00 18.88 102 LEU A N 1
ATOM 751 C CA . LEU A 1 106 ? 59.093 17.415 42.034 1.00 16.62 102 LEU A CA 1
ATOM 752 C C . LEU A 1 106 ? 58.742 17.514 40.568 1.00 16.51 102 LEU A C 1
ATOM 753 O O . LEU A 1 106 ? 57.823 16.864 40.107 1.00 17.32 102 LEU A O 1
ATOM 758 N N . PHE A 1 107 ? 59.500 18.311 39.815 1.00 16.72 103 PHE A N 1
ATOM 759 C CA . PHE A 1 107 ? 59.229 18.480 38.396 1.00 16.74 103 PHE A CA 1
ATOM 760 C C . PHE A 1 107 ? 59.399 17.121 37.665 1.00 14.67 103 PHE A C 1
ATOM 761 O O . PHE A 1 107 ? 58.599 16.752 36.792 1.00 16.90 103 PHE A O 1
ATOM 769 N N . PHE A 1 108 ? 60.482 16.418 37.989 1.00 15.22 104 PHE A N 1
ATOM 770 C CA . PHE A 1 108 ? 60.735 15.124 37.326 1.00 14.90 104 PHE A CA 1
ATOM 771 C C . PHE A 1 108 ? 59.563 14.153 37.574 1.00 15.04 104 PHE A C 1
ATOM 772 O O . PHE A 1 108 ? 58.998 13.595 36.665 1.00 14.00 104 PHE A O 1
ATOM 780 N N . TYR A 1 109 ? 59.219 13.963 38.840 1.00 14.13 105 TYR A N 1
ATOM 781 C CA . TYR A 1 109 ? 58.121 13.031 39.131 1.00 16.94 105 TYR A CA 1
ATOM 782 C C . TYR A 1 109 ? 56.763 13.519 38.627 1.00 18.98 105 TYR A C 1
ATOM 783 O O . TYR A 1 109 ? 55.936 12.715 38.207 1.00 13.78 105 TYR A O 1
ATOM 792 N N . ASP A 1 110 ? 56.542 14.834 38.653 1.00 16.88 106 ASP A N 1
ATOM 793 C CA . ASP A 1 110 ? 55.294 15.336 38.099 1.00 16.45 106 ASP A CA 1
ATOM 794 C C . ASP A 1 110 ? 55.135 14.928 36.639 1.00 14.30 106 ASP A C 1
ATOM 795 O O . ASP A 1 110 ? 54.071 14.475 36.235 1.00 14.27 106 ASP A O 1
ATOM 800 N N . LYS A 1 111 ? 56.172 15.117 35.828 1.00 14.92 107 LYS A N 1
ATOM 801 C CA . LYS A 1 111 ? 56.079 14.784 34.408 1.00 17.04 107 LYS A CA 1
ATOM 802 C C . LYS A 1 111 ? 55.877 13.298 34.181 1.00 16.80 107 LYS A C 1
ATOM 803 O O . LYS A 1 111 ? 55.062 12.870 33.319 1.00 14.08 107 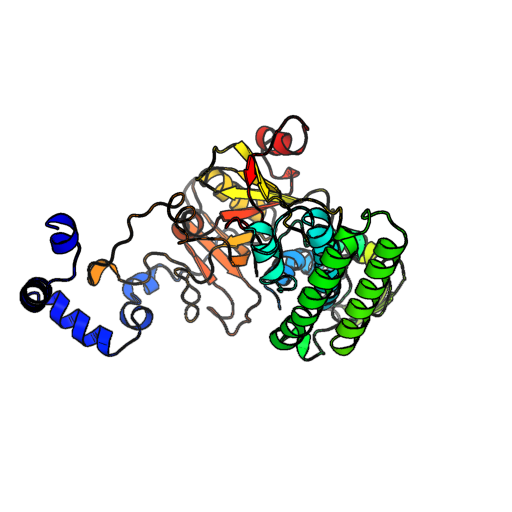LYS A O 1
ATOM 809 N N . LEU A 1 112 ? 56.621 12.486 34.936 1.00 15.33 108 LEU A N 1
ATOM 810 C CA . LEU A 1 112 ? 56.534 11.047 34.788 1.00 15.62 108 LEU A CA 1
ATOM 811 C C . LEU A 1 112 ? 55.116 10.606 35.153 1.00 13.69 108 LEU A C 1
ATOM 812 O O . LEU A 1 112 ? 54.508 9.825 34.429 1.00 16.49 108 LEU A O 1
ATOM 817 N N . GLU A 1 113 ? 54.609 11.086 36.271 1.00 16.19 109 GLU A N 1
ATOM 818 C CA . GLU A 1 113 ? 53.278 10.677 36.698 1.00 15.31 109 GLU A CA 1
ATOM 819 C C . GLU A 1 113 ? 52.220 11.174 35.707 1.00 17.96 109 GLU A C 1
ATOM 820 O O . GLU A 1 113 ? 51.283 10.459 35.397 1.00 17.27 109 GLU A O 1
ATOM 826 N N . LYS A 1 114 ? 52.347 12.413 35.241 1.00 17.29 110 LYS A N 1
ATOM 827 C CA . LYS A 1 114 ? 51.354 12.885 34.272 1.00 13.39 110 LYS A CA 1
ATOM 828 C C . LYS A 1 114 ? 51.344 12.086 32.994 1.00 13.80 110 LYS A C 1
ATOM 829 O O . LYS A 1 114 ? 50.285 11.887 32.411 1.00 18.92 110 LYS A O 1
ATOM 835 N N . ALA A 1 115 ? 52.522 11.676 32.500 1.00 15.88 111 ALA A N 1
ATOM 836 C CA . ALA A 1 115 ? 52.572 10.886 31.292 1.00 18.84 111 ALA A CA 1
ATOM 837 C C . ALA A 1 115 ? 51.834 9.571 31.561 1.00 19.03 111 ALA A C 1
ATOM 838 O O . ALA A 1 115 ? 51.082 9.051 30.708 1.00 17.38 111 ALA A O 1
ATOM 840 N N . ASN A 1 116 ? 52.104 9.016 32.739 1.00 18.17 112 ASN A N 1
ATOM 841 C CA . ASN A 1 116 ? 51.452 7.765 33.125 1.00 18.35 112 ASN A CA 1
ATOM 842 C C . ASN A 1 116 ? 49.930 7.927 33.258 1.00 19.57 112 ASN A C 1
ATOM 843 O O . ASN A 1 116 ? 49.128 7.032 32.847 1.00 17.41 112 ASN A O 1
ATOM 848 N N . TYR A 1 117 ? 49.527 9.050 33.844 1.00 18.15 113 TYR A N 1
ATOM 849 C CA . TYR A 1 117 ? 48.120 9.375 34.054 1.00 17.54 113 TYR A CA 1
ATOM 850 C C . TYR A 1 117 ? 47.394 9.472 32.726 1.00 19.21 113 TYR A C 1
ATOM 851 O O . TYR A 1 117 ? 46.234 9.057 32.597 1.00 19.06 113 TYR A O 1
ATOM 860 N N . PHE A 1 118 ? 48.073 10.070 31.748 1.00 21.23 114 PHE A N 1
ATOM 861 C CA . PHE A 1 118 ? 47.516 10.199 30.401 1.00 18.45 114 PHE A CA 1
ATOM 862 C C . PHE A 1 118 ? 47.168 8.810 29.822 1.00 21.16 114 PHE A C 1
ATOM 863 O O . PHE A 1 118 ? 46.106 8.646 29.225 1.00 19.86 114 PHE A O 1
ATOM 871 N N . LEU A 1 119 ? 48.036 7.810 30.013 1.00 16.29 115 LEU A N 1
ATOM 872 C CA . LEU A 1 119 ? 47.775 6.469 29.468 1.00 20.32 115 LEU A CA 1
ATOM 873 C C . LEU A 1 119 ? 46.472 5.984 30.102 1.00 20.13 115 LEU A C 1
ATOM 874 O O . LEU A 1 119 ? 45.645 5.400 29.422 1.00 20.13 115 LEU A O 1
ATOM 879 N N . ASP A 1 120 ? 46.306 6.223 31.400 1.00 17.44 116 ASP A N 1
ATOM 880 C CA . ASP A 1 120 ? 45.076 5.763 32.063 1.00 19.22 116 ASP A CA 1
ATOM 881 C C . ASP A 1 120 ? 43.852 6.543 31.540 1.00 23.20 116 ASP A C 1
ATOM 882 O O . ASP A 1 120 ? 42.765 5.980 31.393 1.00 21.69 116 ASP A O 1
ATOM 887 N N . GLN A 1 121 ? 44.034 7.834 31.237 1.00 20.23 117 GLN A N 1
ATOM 888 C CA . GLN A 1 121 ? 42.903 8.624 30.716 1.00 21.23 117 GLN A CA 1
ATOM 889 C C . GLN A 1 121 ? 42.497 8.126 29.339 1.00 20.34 117 GLN A C 1
ATOM 890 O O . GLN A 1 121 ? 41.298 8.137 28.992 1.00 23.21 117 GLN A O 1
ATOM 896 N N . ILE A 1 122 ? 43.471 7.680 28.558 1.00 19.12 118 ILE A N 1
ATOM 897 C CA . ILE A 1 122 ? 43.173 7.180 27.240 1.00 18.37 118 ILE A CA 1
ATOM 898 C C . ILE A 1 122 ? 42.433 5.844 27.357 1.00 23.56 118 ILE A C 1
ATOM 899 O O . ILE A 1 122 ? 41.457 5.579 26.625 1.00 22.66 118 ILE A O 1
ATOM 904 N N . VAL A 1 123 ? 42.877 4.999 28.281 1.00 19.53 119 VAL A N 1
ATOM 905 C CA . VAL A 1 123 ? 42.192 3.731 28.390 1.00 19.92 119 VAL A CA 1
ATOM 906 C C . VAL A 1 123 ? 40.763 3.959 28.878 1.00 23.24 119 VAL A C 1
ATOM 907 O O . VAL A 1 123 ? 39.818 3.347 28.358 1.00 26.87 119 VAL A O 1
ATOM 911 N N . SER A 1 124 ? 40.568 4.858 29.836 1.00 23.00 120 SER A N 1
ATOM 912 C CA . SER A 1 124 ? 39.231 5.077 30.342 1.00 28.47 120 SER A CA 1
ATOM 913 C C . SER A 1 124 ? 38.310 5.813 29.378 1.00 29.34 120 SER A C 1
ATOM 914 O O . SER A 1 124 ? 37.131 5.854 29.617 1.00 28.90 120 SER A O 1
ATOM 917 N N . SER A 1 125 ? 38.838 6.401 28.317 1.00 25.83 121 SER A N 1
ATOM 918 C CA . SER A 1 125 ? 37.958 7.092 27.369 1.00 26.03 121 SER A CA 1
ATOM 919 C C . SER A 1 125 ? 37.953 6.382 26.023 1.00 26.38 121 SER A C 1
ATOM 920 O O . SER A 1 125 ? 37.471 6.928 25.034 1.00 25.81 121 SER A O 1
ATOM 923 N N . ALA A 1 126 ? 38.477 5.152 25.980 1.00 23.65 122 ALA A N 1
ATOM 924 C CA . ALA A 1 126 ? 38.569 4.382 24.739 1.00 23.93 122 ALA A CA 1
ATOM 925 C C . ALA A 1 126 ? 37.204 4.116 24.078 1.00 26.95 122 ALA A C 1
ATOM 926 O O . ALA A 1 126 ? 37.140 3.784 22.913 1.00 28.16 122 ALA A O 1
ATOM 928 N N . ASP A 1 127 ? 36.127 4.284 24.824 1.00 28.19 123 ASP A N 1
ATOM 929 C CA . ASP A 1 127 ? 34.815 4.040 24.246 1.00 34.82 123 ASP A CA 1
ATOM 930 C C . ASP A 1 127 ? 34.352 5.238 23.406 1.00 37.74 123 ASP A C 1
ATOM 931 O O . ASP A 1 127 ? 33.400 5.139 22.597 1.00 35.55 123 ASP A O 1
ATOM 936 N N . GLN A 1 128 ? 35.033 6.367 23.569 1.00 30.46 124 GLN A N 1
ATOM 937 C CA . GLN A 1 128 ? 34.659 7.564 22.814 1.00 28.20 124 GLN A CA 1
ATOM 938 C C . GLN A 1 128 ? 35.406 7.680 21.497 1.00 28.34 124 GLN A C 1
ATOM 939 O O . GLN A 1 128 ? 36.547 7.210 21.359 1.00 25.32 124 GLN A O 1
ATOM 945 N N . ASP A 1 129 ? 34.769 8.336 20.522 1.00 21.97 125 ASP A N 1
ATOM 946 C CA . ASP A 1 129 ? 35.358 8.509 19.212 1.00 24.30 125 ASP A CA 1
ATOM 947 C C . ASP A 1 129 ? 36.674 9.304 19.329 1.00 23.86 125 ASP A C 1
ATOM 948 O O . ASP A 1 129 ? 36.802 10.125 20.223 1.00 22.50 125 ASP A O 1
ATOM 953 N N . ILE A 1 130 ? 37.618 9.033 18.428 1.00 22.94 126 ILE A N 1
ATOM 954 C CA . ILE A 1 130 ? 38.910 9.729 18.401 1.00 25.49 126 ILE A CA 1
ATOM 955 C C . ILE A 1 130 ? 38.700 11.262 18.293 1.00 27.92 126 ILE A C 1
ATOM 956 O O . ILE A 1 130 ? 39.424 12.041 18.902 1.00 23.91 126 ILE A O 1
ATOM 961 N N . ASP A 1 131 ? 37.687 11.692 17.566 1.00 27.66 127 ASP A N 1
ATOM 962 C CA . ASP A 1 131 ? 37.455 13.134 17.468 1.00 30.59 127 ASP A CA 1
ATOM 963 C C . ASP A 1 131 ? 36.518 13.712 18.509 1.00 28.94 127 ASP A C 1
ATOM 964 O O . ASP A 1 131 ? 36.021 14.830 18.351 1.00 26.94 127 ASP A O 1
ATOM 969 N N . SER A 1 132 ? 36.231 12.962 19.568 1.00 24.78 128 SER A N 1
ATOM 970 C CA . SER A 1 132 ? 35.378 13.472 20.629 1.00 21.25 128 SER A CA 1
ATOM 971 C C . SER A 1 132 ? 36.097 14.609 21.351 1.00 23.74 128 SER A C 1
ATOM 972 O O . SER A 1 132 ? 37.348 14.756 21.295 1.00 23.11 128 SER A O 1
ATOM 975 N N . ARG A 1 133 ? 35.306 15.430 22.014 1.00 19.73 129 ARG A N 1
ATOM 976 C CA . ARG A 1 133 ? 35.848 16.569 22.714 1.00 21.55 129 ARG A CA 1
ATOM 977 C C . ARG A 1 133 ? 36.874 16.152 23.797 1.00 25.91 129 ARG A C 1
ATOM 978 O O . ARG A 1 133 ? 37.941 16.717 23.882 1.00 22.09 129 ARG A O 1
ATOM 986 N N . LEU A 1 134 ? 36.560 15.138 24.592 1.00 23.00 130 LEU A N 1
ATOM 987 C CA . LEU A 1 134 ? 37.504 14.714 25.623 1.00 18.54 130 LEU A CA 1
ATOM 988 C C . LEU A 1 134 ? 38.778 14.076 25.048 1.00 18.14 130 LEU A C 1
ATOM 989 O O . LEU A 1 134 ? 39.887 14.402 25.501 1.00 22.46 130 LEU A O 1
ATOM 994 N N . VAL A 1 135 ? 38.652 13.172 24.080 1.00 19.06 131 VAL A N 1
ATOM 995 C CA . VAL A 1 135 ? 39.869 12.513 23.599 1.00 19.81 131 VAL A CA 1
ATOM 996 C C . VAL A 1 135 ? 40.794 13.528 22.925 1.00 20.59 131 VAL A C 1
ATOM 997 O O . VAL A 1 135 ? 42.001 13.483 23.114 1.00 16.13 131 VAL A O 1
ATOM 1001 N N . GLN A 1 136 ? 40.234 14.439 22.124 1.00 19.84 132 GLN A N 1
ATOM 1002 C CA . GLN A 1 136 ? 41.083 15.461 21.554 1.00 20.56 132 GLN A CA 1
ATOM 1003 C C . GLN A 1 136 ? 41.730 16.339 22.604 1.00 17.66 132 GLN A C 1
ATOM 1004 O O . GLN A 1 136 ? 42.900 16.736 22.437 1.00 21.22 132 GLN A O 1
ATOM 1010 N N . TYR A 1 137 ? 41.005 16.664 23.682 1.00 15.82 133 TYR A N 1
ATOM 1011 C CA . TYR A 1 137 ? 41.557 17.506 24.739 1.00 19.03 133 TYR A CA 1
ATOM 1012 C C . TYR A 1 137 ? 42.706 16.736 25.400 1.00 21.41 133 TYR A C 1
ATOM 1013 O O . TYR A 1 137 ? 43.768 17.287 25.670 1.00 17.84 133 TYR A O 1
ATOM 1022 N N . LEU A 1 138 ? 42.491 15.452 25.666 1.00 20.87 134 LEU A N 1
ATOM 1023 C CA . LEU A 1 138 ? 43.568 14.674 26.314 1.00 18.41 134 LEU A CA 1
ATOM 1024 C C . LEU A 1 138 ? 44.854 14.693 25.472 1.00 18.39 134 LEU A C 1
ATOM 1025 O O . LEU A 1 138 ? 45.993 14.784 26.022 1.00 19.19 134 LEU A O 1
ATOM 1030 N N . LEU A 1 139 ? 44.682 14.619 24.154 1.00 17.30 135 LEU A N 1
ATOM 1031 C CA . LEU A 1 139 ? 45.813 14.569 23.215 1.00 17.84 135 LEU A CA 1
ATOM 1032 C C . LEU A 1 139 ? 46.497 15.923 22.984 1.00 20.74 135 LEU A C 1
ATOM 1033 O O . LEU A 1 139 ? 47.587 15.985 22.470 1.00 19.09 135 LEU A O 1
ATOM 1038 N N . ALA A 1 140 ? 45.847 16.998 23.399 1.00 19.79 136 ALA A N 1
ATOM 1039 C CA . ALA A 1 140 ? 46.385 18.340 23.109 1.00 20.00 136 ALA A CA 1
ATOM 1040 C C . ALA A 1 140 ? 47.707 18.694 23.802 1.00 23.81 136 ALA A C 1
ATOM 1041 O O . ALA A 1 140 ? 48.633 19.163 23.136 1.00 23.85 136 ALA A O 1
ATOM 1043 N N . ALA A 1 141 ? 47.810 18.473 25.108 1.00 21.02 137 ALA A N 1
ATOM 1044 C CA . ALA A 1 141 ? 49.044 18.828 25.852 1.00 28.45 137 ALA A CA 1
ATOM 1045 C C . ALA A 1 141 ? 49.167 18.015 27.124 1.00 27.07 137 ALA A C 1
ATOM 1046 O O . ALA A 1 141 ? 49.129 18.568 28.218 1.00 25.29 137 ALA A O 1
ATOM 1048 N N . PRO A 1 142 ? 49.344 16.691 26.990 1.00 23.81 138 PRO A N 1
ATOM 1049 C CA . PRO A 1 142 ? 49.465 15.770 28.140 1.00 23.44 138 PRO A CA 1
ATOM 1050 C C . PRO A 1 142 ? 50.646 15.923 29.084 1.00 19.39 138 PRO A C 1
ATOM 1051 O O . PRO A 1 142 ? 50.565 15.448 30.204 1.00 25.50 138 PRO A O 1
ATOM 1055 N N . THR A 1 143 ? 51.743 16.537 28.663 1.00 19.80 139 THR A N 1
ATOM 1056 C CA . THR A 1 143 ? 52.865 16.645 29.622 1.00 24.77 139 THR A CA 1
ATOM 1057 C C . THR A 1 143 ? 53.368 18.074 29.913 1.00 22.07 139 THR A C 1
ATOM 1058 O O . THR A 1 143 ? 54.554 18.285 30.094 1.00 26.42 139 THR A O 1
ATOM 1062 N N . GLU A 1 144 ? 52.448 19.034 29.963 1.00 23.86 140 GLU A N 1
ATOM 1063 C CA . GLU A 1 144 ? 52.874 20.403 30.216 1.00 25.70 140 GLU A CA 1
ATOM 1064 C C . GLU A 1 144 ? 53.314 20.569 31.658 1.00 27.77 140 GLU A C 1
ATOM 1065 O O . GLU A 1 144 ? 53.015 19.724 32.530 1.00 27.42 140 GLU A O 1
ATOM 1071 N N . ASP A 1 145 ? 54.011 21.675 31.908 1.00 23.42 141 ASP A N 1
ATOM 1072 C CA . ASP A 1 145 ? 54.636 21.926 33.188 1.00 20.63 141 ASP A CA 1
ATOM 1073 C C . ASP A 1 145 ? 53.772 22.447 34.342 1.00 25.16 141 ASP A C 1
ATOM 1074 O O . ASP A 1 145 ? 54.290 22.528 35.465 1.00 29.82 141 ASP A O 1
ATOM 1079 N N . GLY A 1 146 ? 52.513 22.771 34.085 1.00 21.71 142 GLY A N 1
ATOM 1080 C CA . GLY A 1 146 ? 51.673 23.371 35.134 1.00 20.72 142 GLY A CA 1
ATOM 1081 C C . GLY A 1 146 ? 51.080 22.419 36.173 1.00 24.96 142 GLY A C 1
ATOM 1082 O O . GLY A 1 146 ? 51.145 21.219 35.992 1.00 30.54 142 GLY A O 1
ATOM 1083 N N . GLY A 1 147 ? 50.527 22.939 37.263 1.00 19.93 143 GLY A N 1
ATOM 1084 C CA . GLY A 1 147 ? 50.000 22.037 38.272 1.00 21.21 143 GLY A CA 1
ATOM 1085 C C . GLY A 1 147 ? 48.954 22.740 39.119 1.00 25.95 143 GLY A C 1
ATOM 1086 O O . GLY A 1 147 ? 48.359 23.702 38.703 1.00 23.88 143 GLY A O 1
ATOM 1087 N N . GLN A 1 148 ? 48.744 22.249 40.329 1.00 25.40 144 GLN A N 1
ATOM 1088 C CA . GLN A 1 148 ? 47.748 22.819 41.235 1.00 23.82 144 GLN A CA 1
ATOM 1089 C C . GLN A 1 148 ? 48.216 22.405 42.609 1.00 27.91 144 GLN A C 1
ATOM 1090 O O . GLN A 1 148 ? 49.113 21.556 42.726 1.00 22.92 144 GLN A O 1
ATOM 1096 N N . TYR A 1 149 ? 47.630 22.983 43.653 1.00 19.71 145 TYR A N 1
ATOM 1097 C CA . TYR A 1 149 ? 48.133 22.652 44.967 1.00 23.77 145 TYR A CA 1
ATOM 1098 C C . TYR A 1 149 ? 47.878 21.180 45.306 1.00 20.54 145 TYR A C 1
ATOM 1099 O O . TYR A 1 149 ? 48.727 20.537 45.950 1.00 22.92 145 TYR A O 1
ATOM 1108 N N A SER A 1 150 ? 46.744 20.645 44.889 0.50 25.01 146 SER A N 1
ATOM 1109 N N B SER A 1 150 ? 46.736 20.660 44.865 0.50 23.37 146 SER A N 1
ATOM 1110 C CA A SER A 1 150 ? 46.463 19.245 45.185 0.50 23.16 146 SER A CA 1
ATOM 1111 C CA B SER A 1 150 ? 46.398 19.256 45.116 0.50 19.73 146 SER A CA 1
ATOM 1112 C C A SER A 1 150 ? 47.381 18.302 44.417 0.50 23.26 146 SER A C 1
ATOM 1113 C C B SER A 1 150 ? 47.445 18.349 44.482 0.50 20.97 146 SER A C 1
ATOM 1114 O O A SER A 1 150 ? 47.656 17.186 44.882 0.50 21.38 146 SER A O 1
ATOM 1115 O O B SER A 1 150 ? 47.913 17.398 45.128 0.50 16.80 146 SER A O 1
ATOM 1120 N N A MET A 1 151 ? 47.859 18.754 43.253 0.50 19.45 147 MET A N 1
ATOM 1121 N N B MET A 1 151 ? 47.815 18.658 43.231 0.50 19.30 147 MET A N 1
ATOM 1122 C CA A MET A 1 151 ? 48.787 17.960 42.447 0.50 18.29 147 MET A CA 1
ATOM 1123 C CA B MET A 1 151 ? 48.826 17.889 42.487 0.50 21.02 147 MET A CA 1
ATOM 1124 C C A MET A 1 151 ? 50.167 17.991 43.099 0.50 19.64 147 MET A C 1
ATOM 1125 C C B MET A 1 151 ? 50.154 17.929 43.218 0.50 21.26 147 MET A C 1
ATOM 1126 O O A MET A 1 151 ? 50.934 17.053 42.950 0.50 17.62 147 MET A O 1
ATOM 1127 O O B MET A 1 151 ? 50.887 16.947 43.224 0.50 18.59 147 MET A O 1
ATOM 1136 N N . PHE A 1 152 ? 50.471 19.075 43.811 1.00 17.62 148 PHE A N 1
ATOM 1137 C CA . PHE A 1 152 ? 51.711 19.212 44.558 1.00 20.03 148 PHE A CA 1
ATOM 1138 C C . PHE A 1 152 ? 51.635 18.284 45.786 1.00 19.23 148 PHE A C 1
ATOM 1139 O O . PHE A 1 152 ? 52.588 17.564 46.072 1.00 17.03 148 PHE A O 1
ATOM 1147 N N . LEU A 1 153 ? 50.521 18.304 46.524 1.00 19.45 149 LEU A N 1
ATOM 1148 C CA . LEU A 1 153 ? 50.431 17.397 47.697 1.00 20.68 149 LEU A CA 1
ATOM 1149 C C . LEU A 1 153 ? 50.468 15.946 47.242 1.00 20.61 149 LEU A C 1
ATOM 1150 O O . LEU A 1 153 ? 51.061 15.102 47.966 1.00 17.25 149 LEU A O 1
ATOM 1155 N N . ASN A 1 154 ? 49.847 15.641 46.090 1.00 17.64 150 ASN A N 1
ATOM 1156 C CA . ASN A 1 154 ? 49.888 14.263 45.591 1.00 20.08 150 ASN A CA 1
ATOM 1157 C C . ASN A 1 154 ? 51.349 13.805 45.433 1.00 20.39 150 ASN A C 1
ATOM 1158 O O . ASN A 1 154 ? 51.706 12.674 45.763 1.00 19.29 150 ASN A O 1
ATOM 1163 N N . LEU A 1 155 ? 52.203 14.682 44.913 1.00 20.18 151 LEU A N 1
ATOM 1164 C CA . LEU A 1 155 ? 53.604 14.337 44.720 1.00 17.41 151 LEU A CA 1
ATOM 1165 C C . LEU A 1 155 ? 54.370 14.256 46.031 1.00 19.21 151 LEU A C 1
ATOM 1166 O O . LEU A 1 155 ? 55.146 13.316 46.214 1.00 19.74 151 LEU A O 1
ATOM 1171 N N . VAL A 1 156 ? 54.171 15.223 46.936 1.00 15.57 152 VAL A N 1
ATOM 1172 C CA . VAL A 1 156 ? 54.932 15.200 48.164 1.00 16.29 152 VAL A CA 1
ATOM 1173 C C . VAL A 1 156 ? 54.529 13.989 49.027 1.00 18.23 152 VAL A C 1
ATOM 1174 O O . VAL A 1 156 ? 55.369 13.413 49.710 1.00 17.66 152 VAL A O 1
ATOM 1178 N N . LYS A 1 157 ? 53.268 13.601 48.968 1.00 19.08 153 LYS A N 1
ATOM 1179 C CA . LYS A 1 157 ? 52.845 12.438 49.779 1.00 19.62 153 LYS A CA 1
ATOM 1180 C C . LYS A 1 157 ? 53.506 11.165 49.295 1.00 19.63 153 LYS A C 1
ATOM 1181 O O . LYS A 1 157 ? 53.782 10.257 50.100 1.00 18.98 153 LYS A O 1
ATOM 1187 N N . LYS A 1 158 ? 53.764 11.075 47.989 1.00 18.81 154 LYS A N 1
ATOM 1188 C CA . LYS A 1 158 ? 54.409 9.853 47.461 1.00 17.29 154 LYS A CA 1
ATOM 1189 C C . LYS A 1 158 ? 55.940 9.907 47.466 1.00 21.16 154 LYS A C 1
ATOM 1190 O O . LYS A 1 158 ? 56.613 8.909 47.776 1.00 17.62 154 LYS A O 1
ATOM 1196 N N . TYR A 1 159 ? 56.495 11.080 47.130 1.00 16.35 155 TYR A N 1
ATOM 1197 C CA . TYR A 1 159 ? 57.941 11.254 46.968 1.00 17.68 155 TYR A CA 1
ATOM 1198 C C . TYR A 1 159 ? 58.703 12.046 48.000 1.00 13.39 155 TYR A C 1
ATOM 1199 O O . TYR A 1 159 ? 59.923 11.983 48.051 1.00 17.37 155 TYR A O 1
ATOM 1208 N N . GLY A 1 160 ? 58.000 12.832 48.796 1.00 16.23 156 GLY A N 1
ATOM 1209 C CA . GLY A 1 160 ? 58.691 13.614 49.815 1.00 17.10 156 GLY A CA 1
ATOM 1210 C C . GLY A 1 160 ? 59.382 14.839 49.217 1.00 21.63 156 GLY A C 1
ATOM 1211 O O . GLY A 1 160 ? 58.987 15.294 48.143 1.00 18.89 156 GLY A O 1
ATOM 1212 N N . LEU A 1 161 ? 60.405 15.360 49.906 1.00 16.28 157 LEU A N 1
ATOM 1213 C CA . LEU A 1 161 ? 61.143 16.560 49.449 1.00 18.56 157 LEU A CA 1
ATOM 1214 C C . LEU A 1 161 ? 62.607 16.389 49.785 1.00 22.11 157 LEU A C 1
ATOM 1215 O O . LEU A 1 161 ? 62.949 15.677 50.753 1.00 22.49 157 LEU A O 1
ATOM 1220 N N . ILE A 1 162 ? 63.480 17.022 48.996 1.00 18.79 158 ILE A N 1
ATOM 1221 C CA . ILE A 1 162 ? 64.903 16.967 49.285 1.00 16.00 158 ILE A CA 1
ATOM 1222 C C . ILE A 1 162 ? 65.585 18.311 49.062 1.00 20.40 158 ILE A C 1
ATOM 1223 O O . ILE A 1 162 ? 65.057 19.143 48.334 1.00 22.25 158 ILE A O 1
ATOM 1228 N N . PRO A 1 163 ? 66.738 18.555 49.719 1.00 22.36 159 PRO A N 1
ATOM 1229 C CA . PRO A 1 163 ? 67.460 19.829 49.520 1.00 17.92 159 PRO A CA 1
ATOM 1230 C C . PRO A 1 163 ? 67.868 19.940 48.040 1.00 20.71 159 PRO A C 1
ATOM 1231 O O . PRO A 1 163 ? 68.257 18.922 47.416 1.00 19.73 159 PRO A O 1
ATOM 1235 N N . LYS A 1 164 ? 67.803 21.159 47.489 1.00 18.65 160 LYS A N 1
ATOM 1236 C CA . LYS A 1 164 ? 68.237 21.396 46.103 1.00 18.85 160 LYS A CA 1
ATOM 1237 C C . LYS A 1 164 ? 69.722 20.988 45.970 1.00 20.79 160 LYS A C 1
ATOM 1238 O O . LYS A 1 164 ? 70.157 20.594 44.895 1.00 22.97 160 LYS A O 1
ATOM 1244 N N . ASP A 1 165 ? 70.505 21.066 47.056 1.00 21.93 161 ASP A N 1
ATOM 1245 C CA . ASP A 1 165 ? 71.912 20.669 47.005 1.00 21.65 161 ASP A CA 1
ATOM 1246 C C . ASP A 1 165 ? 72.111 19.245 46.457 1.00 24.61 161 ASP A C 1
ATOM 1247 O O . ASP A 1 165 ? 73.165 18.900 45.912 1.00 22.73 161 ASP A O 1
ATOM 1252 N N . LEU A 1 166 ? 71.105 18.398 46.636 1.00 21.64 162 LEU A N 1
ATOM 1253 C CA . LEU A 1 166 ? 71.227 17.028 46.188 1.00 23.62 162 LEU A CA 1
ATOM 1254 C C . LEU A 1 166 ? 70.695 16.745 44.794 1.00 24.06 162 LEU A C 1
ATOM 1255 O O . LEU A 1 166 ? 70.975 15.670 44.255 1.00 23.70 162 LEU A O 1
ATOM 1260 N N . TYR A 1 167 ? 69.954 17.690 44.220 1.00 21.98 163 TYR A N 1
ATOM 1261 C CA . TYR A 1 167 ? 69.327 17.484 42.901 1.00 22.45 163 TYR A CA 1
ATOM 1262 C C . TYR A 1 167 ? 68.887 18.876 42.409 1.00 25.34 163 TYR A C 1
ATOM 1263 O O . TYR A 1 167 ? 67.804 19.419 42.762 1.00 23.86 163 TYR A O 1
ATOM 1272 N N . GLY A 1 168 ? 69.779 19.492 41.638 1.00 26.56 164 GLY A N 1
ATOM 1273 C CA . GLY A 1 168 ? 69.519 20.857 41.180 1.00 27.41 164 GLY A CA 1
ATOM 1274 C C . GLY A 1 168 ? 68.941 21.015 39.799 1.00 28.72 164 GLY A C 1
ATOM 1275 O O . GLY A 1 168 ? 68.517 20.048 39.188 1.00 28.63 164 GLY A O 1
ATOM 1276 N N . ASP A 1 169 ? 68.994 22.242 39.287 1.00 25.88 165 ASP A N 1
ATOM 1277 C CA . ASP A 1 169 ? 68.466 22.568 37.972 1.00 25.86 165 ASP A CA 1
ATOM 1278 C C . ASP A 1 169 ? 69.533 22.533 36.885 1.00 27.59 165 ASP A C 1
ATOM 1279 O O . ASP A 1 169 ? 69.518 23.341 35.951 1.00 30.84 165 ASP A O 1
ATOM 1284 N N . LEU A 1 170 ? 70.428 21.572 37.007 1.00 26.51 166 LEU A N 1
ATOM 1285 C CA . LEU A 1 170 ? 71.508 21.384 36.076 1.00 29.33 166 LEU A CA 1
ATOM 12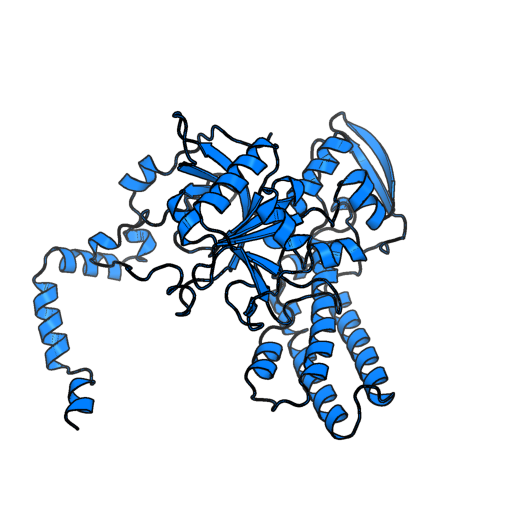86 C C . LEU A 1 170 ? 71.168 21.074 34.599 1.00 28.90 166 LEU A C 1
ATOM 1287 O O . LEU A 1 170 ? 71.713 21.729 33.685 1.00 26.13 166 LEU A O 1
ATOM 1292 N N . PRO A 1 171 ? 70.280 20.081 34.348 1.00 26.41 167 PRO A N 1
ATOM 1293 C CA . PRO A 1 171 ? 69.939 19.714 32.962 1.00 24.39 167 PRO A CA 1
ATOM 1294 C C . PRO A 1 171 ? 69.263 20.826 32.165 1.00 24.22 167 PRO A C 1
ATOM 1295 O O . PRO A 1 171 ? 68.481 21.630 32.695 1.00 23.23 167 PRO A O 1
ATOM 1299 N N . TYR A 1 172 ? 69.596 20.823 30.883 1.00 21.53 168 TYR A N 1
ATOM 1300 C CA . TYR A 1 172 ? 69.069 21.755 29.908 1.00 23.07 168 TYR A CA 1
ATOM 1301 C C . TYR A 1 172 ? 67.567 21.837 29.980 1.00 24.59 168 TYR A C 1
ATOM 1302 O O . TYR A 1 172 ? 66.983 22.934 30.039 1.00 25.44 168 TYR A O 1
ATOM 1311 N N . SER A 1 173 ? 66.913 20.670 29.969 1.00 21.51 169 SER A N 1
ATOM 1312 C CA . SER A 1 173 ? 65.461 20.629 29.975 1.00 22.41 169 SER A CA 1
ATOM 1313 C C . SER A 1 173 ? 64.777 21.149 31.263 1.00 28.15 169 SER A C 1
ATOM 1314 O O . SER A 1 173 ? 63.575 21.423 31.239 1.00 27.16 169 SER A O 1
ATOM 1317 N N . THR A 1 174 ? 65.505 21.284 32.375 1.00 26.12 170 THR A N 1
ATOM 1318 C CA . THR A 1 174 ? 64.831 21.816 33.572 1.00 31.60 170 THR A CA 1
ATOM 1319 C C . THR A 1 174 ? 64.519 23.301 33.395 1.00 34.08 170 THR A C 1
ATOM 1320 O O . THR A 1 174 ? 63.562 23.819 33.983 1.00 37.10 170 THR A O 1
ATOM 1324 N N . THR A 1 175 ? 65.299 23.985 32.564 1.00 29.23 171 THR A N 1
ATOM 1325 C CA . THR A 1 175 ? 65.044 25.406 32.350 1.00 33.40 171 THR A CA 1
ATOM 1326 C C . THR A 1 175 ? 64.513 25.724 30.954 1.00 30.41 171 THR A C 1
ATOM 1327 O O . THR A 1 175 ? 64.135 26.850 30.683 1.00 34.09 171 THR A O 1
ATOM 1331 N N . ALA A 1 176 ? 64.481 24.737 30.066 1.00 26.69 172 ALA A N 1
ATOM 1332 C CA . ALA A 1 176 ? 63.922 24.927 28.695 1.00 25.93 172 ALA A CA 1
ATOM 1333 C C . ALA A 1 176 ? 63.322 23.563 28.339 1.00 24.20 172 ALA A C 1
ATOM 1334 O O . ALA A 1 176 ? 63.934 22.761 27.623 1.00 22.24 172 ALA A O 1
ATOM 1336 N N . SER A 1 177 ? 62.125 23.332 28.855 1.00 22.46 173 SER A N 1
ATOM 1337 C CA . SER A 1 177 ? 61.473 22.036 28.722 1.00 22.99 173 SER A CA 1
ATOM 1338 C C . SER A 1 177 ? 60.643 21.833 27.464 1.00 20.96 173 SER A C 1
ATOM 1339 O O . SER A 1 177 ? 60.146 20.753 27.240 1.00 18.61 173 SER A O 1
ATOM 1342 N N . ARG A 1 178 ? 60.506 22.862 26.627 1.00 21.12 174 ARG A N 1
ATOM 1343 C CA . ARG A 1 178 ? 59.642 22.714 25.469 1.00 18.66 174 ARG A CA 1
ATOM 1344 C C . ARG A 1 178 ? 59.973 21.557 24.528 1.00 19.55 174 ARG A C 1
ATOM 1345 O O . ARG A 1 178 ? 59.062 20.829 24.127 1.00 20.71 174 ARG A O 1
ATOM 1353 N N . LYS A 1 179 ? 61.249 21.384 24.178 1.00 17.84 175 LYS A N 1
ATOM 1354 C CA . LYS A 1 179 ? 61.594 20.324 23.246 1.00 21.59 175 LYS A CA 1
ATOM 1355 C C . LYS A 1 179 ? 61.329 18.948 23.843 1.00 17.06 175 LYS A C 1
ATOM 1356 O O . LYS A 1 179 ? 60.773 18.069 23.199 1.00 18.04 175 LYS A O 1
ATOM 1362 N N . TRP A 1 180 ? 61.770 18.770 25.090 1.00 16.78 176 TRP A N 1
ATOM 1363 C CA . TRP A 1 180 ? 61.553 17.506 25.810 1.00 18.73 176 TRP A CA 1
ATOM 1364 C C . TRP A 1 180 ? 60.041 17.202 25.855 1.00 16.56 176 TRP A C 1
ATOM 1365 O O . TRP A 1 180 ? 59.630 16.075 25.577 1.00 17.75 176 TRP A O 1
ATOM 1376 N N . ASN A 1 181 ? 59.219 18.198 26.179 1.00 17.70 177 ASN A N 1
ATOM 1377 C CA . ASN A 1 181 ? 57.771 17.948 26.239 1.00 17.86 177 ASN A CA 1
ATOM 1378 C C . ASN A 1 181 ? 57.181 17.539 24.882 1.00 18.18 177 ASN A C 1
ATOM 1379 O O . ASN A 1 181 ? 56.307 16.685 24.778 1.00 16.74 177 ASN A O 1
ATOM 1384 N N . SER A 1 182 ? 57.666 18.178 23.825 1.00 19.03 178 SER A N 1
ATOM 1385 C CA . SER A 1 182 ? 57.207 17.875 22.486 1.00 19.03 178 SER A CA 1
ATOM 1386 C C . SER A 1 182 ? 57.606 16.422 22.113 1.00 16.80 178 SER A C 1
ATOM 1387 O O . SER A 1 182 ? 56.813 15.678 21.558 1.00 18.57 178 SER A O 1
ATOM 1390 N N . LEU A 1 183 ? 58.820 15.997 22.433 1.00 17.84 179 LEU A N 1
ATOM 1391 C CA . LEU A 1 183 ? 59.252 14.642 22.105 1.00 15.64 179 LEU A CA 1
ATOM 1392 C C . LEU A 1 183 ? 58.453 13.610 22.881 1.00 20.97 179 LEU A C 1
ATOM 1393 O O . LEU A 1 183 ? 58.082 12.570 22.337 1.00 18.76 179 LEU A O 1
ATOM 1398 N N A LEU A 1 184 ? 58.195 13.891 24.157 0.50 17.67 180 LEU A N 1
ATOM 1399 N N B LEU A 1 184 ? 58.201 13.891 24.154 0.50 17.87 180 LEU A N 1
ATOM 1400 C CA A LEU A 1 184 ? 57.406 12.974 24.988 0.50 16.49 180 LEU A CA 1
ATOM 1401 C CA B LEU A 1 184 ? 57.399 12.976 24.961 0.50 16.95 180 LEU A CA 1
ATOM 1402 C C A LEU A 1 184 ? 55.931 12.947 24.535 0.50 16.38 180 LEU A C 1
ATOM 1403 C C B LEU A 1 184 ? 55.973 12.924 24.391 0.50 18.13 180 LEU A C 1
ATOM 1404 O O A LEU A 1 184 ? 55.271 11.896 24.527 0.50 14.52 180 LEU A O 1
ATOM 1405 O O B LEU A 1 184 ? 55.416 11.839 24.120 0.50 16.15 180 LEU A O 1
ATOM 1414 N N . THR A 1 185 ? 55.404 14.102 24.139 1.00 16.94 181 THR A N 1
ATOM 1415 C CA . THR A 1 185 ? 54.035 14.166 23.671 1.00 16.63 181 THR A CA 1
ATOM 1416 C C . THR A 1 185 ? 53.845 13.438 22.353 1.00 18.83 181 THR A C 1
ATOM 1417 O O . THR A 1 185 ? 52.827 12.759 22.164 1.00 17.47 181 THR A O 1
ATOM 1421 N N . THR A 1 186 ? 54.802 13.545 21.434 1.00 15.54 182 THR A N 1
ATOM 1422 C CA . THR A 1 186 ? 54.665 12.846 20.154 1.00 19.29 182 THR A CA 1
ATOM 1423 C C . THR A 1 186 ? 54.578 11.343 20.396 1.00 18.99 182 THR A C 1
ATOM 1424 O O . THR A 1 186 ? 53.807 10.647 19.765 1.00 17.00 182 THR A O 1
ATOM 1428 N N . LYS A 1 187 ? 55.391 10.864 21.318 1.00 16.89 183 LYS A N 1
ATOM 1429 C CA . LYS A 1 187 ? 55.362 9.444 21.674 1.00 18.24 183 LYS A CA 1
ATOM 1430 C C . LYS A 1 187 ? 54.032 9.088 22.367 1.00 15.22 183 LYS A C 1
ATOM 1431 O O . LYS A 1 187 ? 53.452 8.046 22.070 1.00 18.52 183 LYS A O 1
ATOM 1437 N N . LEU A 1 188 ? 53.545 9.942 23.250 1.00 15.16 184 LEU A N 1
ATOM 1438 C CA . LEU A 1 188 ? 52.287 9.643 23.926 1.00 15.63 184 LEU A CA 1
ATOM 1439 C C . LEU A 1 188 ? 51.122 9.574 22.928 1.00 19.92 184 LEU A C 1
ATOM 1440 O O . LEU A 1 188 ? 50.179 8.812 23.125 1.00 18.76 184 LEU A O 1
ATOM 1445 N N . ARG A 1 189 ? 51.178 10.383 21.867 1.00 19.11 185 ARG A N 1
ATOM 1446 C CA . ARG A 1 189 ? 50.080 10.347 20.877 1.00 15.73 185 ARG A CA 1
ATOM 1447 C C . ARG A 1 189 ? 50.136 9.040 20.074 1.00 17.65 185 ARG A C 1
ATOM 1448 O O . ARG A 1 189 ? 49.094 8.489 19.689 1.00 19.19 185 ARG A O 1
ATOM 1456 N N . GLU A 1 190 ? 51.350 8.565 19.820 1.00 15.51 186 GLU A N 1
ATOM 1457 C CA . GLU A 1 190 ? 51.541 7.266 19.175 1.00 19.55 186 GLU A CA 1
ATOM 1458 C C . GLU A 1 190 ? 50.948 6.160 20.110 1.00 18.35 186 GLU A C 1
ATOM 1459 O O . GLU A 1 190 ? 50.173 5.282 19.671 1.00 18.37 186 GLU A O 1
ATOM 1465 N N . PHE A 1 191 ? 51.321 6.216 21.387 1.00 16.76 187 PHE A N 1
ATOM 1466 C CA . PHE A 1 191 ? 50.836 5.241 22.368 1.00 17.27 187 PHE A CA 1
ATOM 1467 C C . PHE A 1 191 ? 49.319 5.262 22.525 1.00 21.74 187 PHE A C 1
ATOM 1468 O O . PHE A 1 191 ? 48.702 4.216 22.735 1.00 19.43 187 PHE A O 1
ATOM 1476 N N . ALA A 1 192 ? 48.697 6.438 22.418 1.00 19.43 188 ALA A N 1
ATOM 1477 C CA . ALA A 1 192 ? 47.246 6.463 22.582 1.00 21.68 188 ALA A CA 1
ATOM 1478 C C . ALA A 1 192 ? 46.585 5.647 21.456 1.00 19.78 188 ALA A C 1
ATOM 1479 O O . ALA A 1 192 ? 45.594 4.945 21.673 1.00 21.76 188 ALA A O 1
ATOM 1481 N N . GLU A 1 193 ? 47.125 5.754 20.260 1.00 19.59 189 GLU A N 1
ATOM 1482 C CA . GLU A 1 193 ? 46.553 5.023 19.148 1.00 21.10 189 GLU A CA 1
ATOM 1483 C C . GLU A 1 193 ? 46.785 3.512 19.358 1.00 25.78 189 GLU A C 1
ATOM 1484 O O . GLU A 1 193 ? 45.885 2.695 19.143 1.00 21.93 189 GLU A O 1
ATOM 1490 N N . THR A 1 194 ? 47.989 3.155 19.783 1.00 21.21 190 THR A N 1
ATOM 1491 C CA . THR A 1 194 ? 48.317 1.746 20.013 1.00 22.42 190 THR A CA 1
ATOM 1492 C C . THR A 1 194 ? 47.354 1.149 21.058 1.00 20.92 190 THR A C 1
ATOM 1493 O O . THR A 1 194 ? 46.815 0.038 20.847 1.00 20.34 190 THR A O 1
ATOM 1497 N N . LEU A 1 195 ? 47.104 1.883 22.141 1.00 19.27 191 LEU A N 1
ATOM 1498 C CA . LEU A 1 195 ? 46.182 1.442 23.182 1.00 18.55 191 LEU A CA 1
ATOM 1499 C C . LEU A 1 195 ? 44.745 1.341 22.673 1.00 25.66 191 LEU A C 1
ATOM 1500 O O . LEU A 1 195 ? 44.056 0.333 22.884 1.00 25.53 191 LEU A O 1
ATOM 1505 N N . ARG A 1 196 ? 44.273 2.396 22.020 1.00 22.06 192 ARG A N 1
ATOM 1506 C CA . ARG A 1 196 ? 42.915 2.378 21.522 1.00 25.13 192 ARG A CA 1
ATOM 1507 C C . ARG A 1 196 ? 42.710 1.260 20.484 1.00 23.98 192 ARG A C 1
ATOM 1508 O O . ARG A 1 196 ? 41.659 0.608 20.490 1.00 27.08 192 ARG A O 1
ATOM 1516 N N . THR A 1 197 ? 43.698 1.037 19.623 1.00 24.21 193 THR A N 1
ATOM 1517 C CA . THR A 1 197 ? 43.623 -0.013 18.598 1.00 27.57 193 THR A CA 1
ATOM 1518 C C . THR A 1 197 ? 43.555 -1.382 19.303 1.00 31.62 193 THR A C 1
ATOM 1519 O O . THR A 1 197 ? 42.694 -2.208 18.966 1.00 31.54 193 THR A O 1
ATOM 1523 N N . ALA A 1 198 ? 44.392 -1.595 20.321 1.00 28.99 194 ALA A N 1
ATOM 1524 C CA . ALA A 1 198 ? 44.382 -2.860 21.093 1.00 28.56 194 ALA A CA 1
ATOM 1525 C C . ALA A 1 198 ? 43.100 -3.055 21.908 1.00 31.50 194 ALA A C 1
ATOM 1526 O O . ALA A 1 198 ? 42.705 -4.186 22.177 1.00 31.73 194 ALA A O 1
ATOM 1528 N N . LEU A 1 199 ? 42.478 -1.967 22.351 1.00 26.81 195 LEU A N 1
ATOM 1529 C CA . LEU A 1 199 ? 41.252 -2.056 23.113 1.00 28.14 195 LEU A CA 1
ATOM 1530 C C . LEU A 1 199 ? 40.013 -2.380 22.264 1.00 33.17 195 LEU A C 1
ATOM 1531 O O . LEU A 1 199 ? 38.954 -2.664 22.811 1.00 36.37 195 LEU A O 1
ATOM 1536 N N . LYS A 1 200 ? 40.128 -2.308 20.952 1.00 34.83 196 LYS A N 1
ATOM 1537 C CA . LYS A 1 200 ? 38.980 -2.647 20.122 1.00 43.11 196 LYS A CA 1
ATOM 1538 C C . LYS A 1 200 ? 38.818 -4.174 20.160 1.00 47.36 196 LYS A C 1
ATOM 1539 O O . LYS A 1 200 ? 37.708 -4.683 20.234 1.00 49.13 196 LYS A O 1
ATOM 1545 N N . GLU A 1 201 ? 39.930 -4.899 20.154 1.00 46.49 197 GLU A N 1
ATOM 1546 C CA . GLU A 1 201 ? 39.868 -6.346 20.178 1.00 50.78 197 GLU A CA 1
ATOM 1547 C C . GLU A 1 201 ? 39.855 -6.959 21.580 1.00 52.83 197 GLU A C 1
ATOM 1548 O O . GLU A 1 201 ? 39.560 -8.153 21.718 1.00 52.93 197 GLU A O 1
ATOM 1554 N N . ARG A 1 202 ? 40.152 -6.163 22.613 1.00 52.05 198 ARG A N 1
ATOM 1555 C CA . ARG A 1 202 ? 40.258 -6.695 23.982 1.00 46.58 198 ARG A CA 1
ATOM 1556 C C . ARG A 1 202 ? 39.690 -5.873 25.123 1.00 46.76 198 ARG A C 1
ATOM 1557 O O . ARG A 1 202 ? 39.328 -4.711 24.963 1.00 50.66 198 ARG A O 1
ATOM 1565 N N . SER A 1 203 ? 39.602 -6.501 26.286 1.00 40.11 199 SER A N 1
ATOM 1566 C CA . SER A 1 203 ? 39.142 -5.829 27.483 1.00 39.79 199 SER A CA 1
ATOM 1567 C C . SER A 1 203 ? 40.402 -5.149 28.031 1.00 37.76 199 SER A C 1
ATOM 1568 O O . SER A 1 203 ? 41.513 -5.578 27.728 1.00 39.47 199 SER A O 1
ATOM 1571 N N . ALA A 1 204 ? 40.235 -4.112 28.843 1.00 40.66 200 ALA A N 1
ATOM 1572 C CA . ALA A 1 204 ? 41.379 -3.395 29.388 1.00 38.51 200 ALA A CA 1
ATOM 1573 C C . ALA A 1 204 ? 42.155 -4.251 30.362 1.00 39.78 200 ALA A C 1
ATOM 1574 O O . ALA A 1 204 ? 43.366 -4.095 30.509 1.00 39.44 200 ALA A O 1
ATOM 1576 N N . ASP A 1 205 ? 41.470 -5.159 31.048 1.00 39.12 201 ASP A N 1
ATOM 1577 C CA . ASP A 1 205 ? 42.167 -6.002 32.000 1.00 38.86 201 ASP A CA 1
ATOM 1578 C C . ASP A 1 205 ? 42.843 -7.187 31.325 1.00 36.17 201 ASP A C 1
ATOM 1579 O O . ASP A 1 205 ? 43.477 -8.007 31.995 1.00 37.96 201 ASP A O 1
ATOM 1584 N N . ASP A 1 206 ? 42.730 -7.272 30.000 1.00 33.84 202 ASP A N 1
ATOM 1585 C CA . ASP A 1 206 ? 43.365 -8.341 29.238 1.00 34.35 202 ASP A CA 1
ATOM 1586 C C . ASP A 1 206 ? 44.888 -8.220 29.445 1.00 39.51 202 ASP A C 1
ATOM 1587 O O . ASP A 1 206 ? 45.474 -7.109 29.410 1.00 31.78 202 ASP A O 1
ATOM 1592 N N . SER A 1 207 ? 45.525 -9.368 29.665 1.00 35.83 203 SER A N 1
ATOM 1593 C CA . SER A 1 207 ? 46.963 -9.407 29.904 1.00 34.22 203 SER A CA 1
ATOM 1594 C C . SER A 1 207 ? 47.738 -8.723 28.798 1.00 34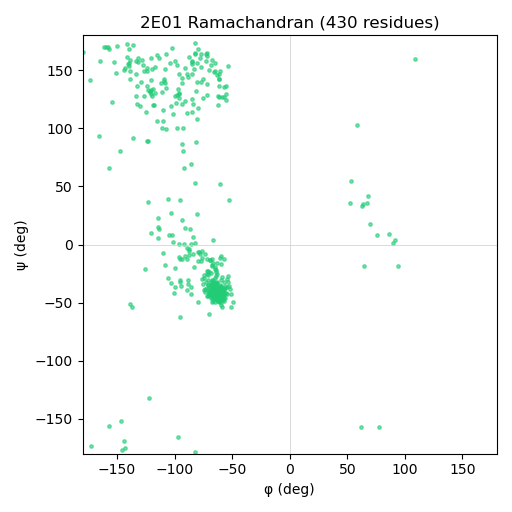.10 203 SER A C 1
ATOM 1595 O O . SER A 1 207 ? 48.817 -8.196 29.041 1.00 32.72 203 SER A O 1
ATOM 1598 N N . ILE A 1 208 ? 47.203 -8.733 27.583 1.00 30.71 204 ILE A N 1
ATOM 1599 C CA . ILE A 1 208 ? 47.909 -8.082 26.486 1.00 34.21 204 ILE A CA 1
ATOM 1600 C C . ILE A 1 208 ? 47.923 -6.565 26.684 1.00 30.91 204 ILE A C 1
ATOM 1601 O O . ILE A 1 208 ? 48.943 -5.923 26.420 1.00 30.49 204 ILE A O 1
ATOM 1606 N N . ILE A 1 209 ? 46.815 -6.010 27.165 1.00 30.93 205 ILE A N 1
ATOM 1607 C CA . ILE A 1 209 ? 46.741 -4.574 27.423 1.00 29.88 205 ILE A CA 1
ATOM 1608 C C . ILE A 1 209 ? 47.628 -4.248 28.619 1.00 29.78 205 ILE A C 1
ATOM 1609 O O . ILE A 1 209 ? 48.369 -3.269 28.606 1.00 27.75 205 ILE A O 1
ATOM 1614 N N . VAL A 1 210 ? 47.566 -5.061 29.664 1.00 26.43 206 VAL A N 1
ATOM 1615 C CA . VAL A 1 210 ? 48.397 -4.776 30.850 1.00 26.27 206 VAL A CA 1
ATOM 1616 C C . VAL A 1 210 ? 49.875 -4.746 30.478 1.00 23.57 206 VAL A C 1
ATOM 1617 O O . VAL A 1 210 ? 50.641 -3.895 30.961 1.00 24.40 206 VAL A O 1
ATOM 1621 N N . THR A 1 211 ? 50.280 -5.658 29.600 1.00 24.59 207 THR A N 1
ATOM 1622 C CA . THR A 1 211 ? 51.673 -5.741 29.196 1.00 27.55 207 THR A CA 1
ATOM 1623 C C . THR A 1 211 ? 52.030 -4.529 28.344 1.00 28.24 207 THR A C 1
ATOM 1624 O O . THR A 1 211 ? 53.103 -3.972 28.490 1.00 24.76 207 THR A O 1
ATOM 1628 N N . LEU A 1 212 ? 51.118 -4.145 27.467 1.00 25.47 208 LEU A N 1
ATOM 1629 C CA . LEU A 1 212 ? 51.344 -3.001 26.590 1.00 23.81 208 LEU A CA 1
ATOM 1630 C C . LEU A 1 212 ? 51.587 -1.755 27.412 1.00 20.30 208 LEU A C 1
ATOM 1631 O O . LEU A 1 212 ? 52.534 -0.996 27.144 1.00 21.86 208 LEU A O 1
ATOM 1636 N N . ARG A 1 213 ? 50.742 -1.550 28.416 1.00 21.07 209 ARG A N 1
ATOM 1637 C CA . ARG A 1 213 ? 50.826 -0.385 29.280 1.00 21.02 209 ARG A CA 1
ATOM 1638 C C . ARG A 1 213 ? 52.141 -0.356 30.033 1.00 24.65 209 ARG A C 1
ATOM 1639 O O . ARG A 1 213 ? 52.727 0.694 30.190 1.00 17.65 209 ARG A O 1
ATOM 1647 N N . GLU A 1 214 ? 52.622 -1.520 30.467 1.00 18.06 210 GLU A N 1
ATOM 1648 C CA . GLU A 1 214 ? 53.883 -1.502 31.208 1.00 21.84 210 GLU A CA 1
ATOM 1649 C C . GLU A 1 214 ? 55.044 -1.161 30.285 1.00 21.11 210 GLU A C 1
ATOM 1650 O O . GLU A 1 214 ? 55.982 -0.480 30.697 1.00 22.52 210 GLU A O 1
ATOM 1656 N N . GLN A 1 215 ? 54.989 -1.638 29.055 1.00 17.76 211 GLN A N 1
ATOM 1657 C CA . GLN A 1 215 ? 56.039 -1.325 28.091 1.00 23.52 211 GLN A CA 1
ATOM 1658 C C . GLN A 1 215 ? 56.045 0.194 27.790 1.00 20.96 211 GLN A C 1
ATOM 1659 O O . GLN A 1 215 ? 57.093 0.781 27.544 1.00 19.41 211 GLN A O 1
ATOM 1665 N N . MET A 1 216 ? 54.864 0.801 27.800 1.00 20.39 212 MET A N 1
ATOM 1666 C CA . MET A 1 216 ? 54.758 2.241 27.541 1.00 19.31 212 MET A CA 1
ATOM 1667 C C . MET A 1 216 ? 55.337 3.018 28.712 1.00 19.29 212 MET A C 1
ATOM 1668 O O . MET A 1 216 ? 56.055 3.987 28.519 1.00 18.93 212 MET A O 1
ATOM 1673 N N . GLN A 1 217 ? 55.084 2.549 29.940 1.00 18.78 213 GLN A N 1
ATOM 1674 C CA . GLN A 1 217 ? 55.619 3.225 31.108 1.00 18.35 213 GLN A CA 1
ATOM 1675 C C . GLN A 1 217 ? 57.142 3.164 31.004 1.00 19.23 213 GLN A C 1
ATOM 1676 O O . GLN A 1 217 ? 57.850 4.134 31.313 1.00 18.02 213 GLN A O 1
ATOM 1682 N N . ARG A 1 218 ? 57.636 1.997 30.600 1.00 17.41 214 ARG A N 1
ATOM 1683 C CA . ARG A 1 218 ? 59.079 1.808 30.488 1.00 18.15 214 ARG A CA 1
ATOM 1684 C C . ARG A 1 218 ? 59.694 2.755 29.448 1.00 18.54 214 ARG A C 1
ATOM 1685 O O . ARG A 1 218 ? 60.748 3.343 29.690 1.00 16.63 214 ARG A O 1
ATOM 1693 N N . GLU A 1 219 ? 59.037 2.881 28.291 1.00 16.52 215 GLU A N 1
ATOM 1694 C CA . GLU A 1 219 ? 59.535 3.770 27.238 1.00 20.23 215 GLU A CA 1
ATOM 1695 C C . GLU A 1 219 ? 59.451 5.224 27.680 1.00 15.06 215 GLU A C 1
ATOM 1696 O O . GLU A 1 219 ? 60.363 6.014 27.417 1.00 17.70 215 GLU A O 1
ATOM 1702 N N . ILE A 1 220 ? 58.386 5.580 28.395 1.00 19.73 216 ILE A N 1
ATOM 1703 C CA . ILE A 1 220 ? 58.278 6.960 28.895 1.00 19.49 216 ILE A CA 1
ATOM 1704 C C . ILE A 1 220 ? 59.459 7.242 29.850 1.00 18.90 216 ILE A C 1
ATOM 1705 O O . ILE A 1 220 ? 60.114 8.269 29.775 1.00 16.91 216 ILE A O 1
ATOM 1710 N N . PHE A 1 221 ? 59.701 6.320 30.790 1.00 15.26 217 PHE A N 1
ATOM 1711 C CA . PHE A 1 221 ? 60.782 6.496 31.747 1.00 17.23 217 PHE A CA 1
ATOM 1712 C C . PHE A 1 221 ? 62.134 6.554 31.047 1.00 16.13 217 PHE A C 1
ATOM 1713 O O . PHE A 1 221 ? 62.973 7.374 31.415 1.00 15.98 217 PHE A O 1
ATOM 1721 N N . ARG A 1 222 ? 62.338 5.697 30.053 1.00 15.00 218 ARG A N 1
ATOM 1722 C CA . ARG A 1 222 ? 63.604 5.685 29.333 1.00 14.86 218 ARG A CA 1
ATOM 1723 C C . ARG A 1 222 ? 63.835 7.067 28.697 1.00 20.72 218 ARG A C 1
ATOM 1724 O O . ARG A 1 222 ? 64.913 7.675 28.827 1.00 18.82 218 ARG A O 1
ATOM 1732 N N . LEU A 1 223 ? 62.817 7.552 28.009 1.00 18.46 219 LEU A N 1
ATOM 1733 C CA . LEU A 1 223 ? 62.936 8.839 27.358 1.00 18.34 219 LEU A CA 1
ATOM 1734 C C . LEU A 1 223 ? 63.170 9.950 28.377 1.00 21.94 219 LEU A C 1
ATOM 1735 O O . LEU A 1 223 ? 64.060 10.784 28.167 1.00 24.45 219 LEU A O 1
ATOM 1740 N N . MET A 1 224 ? 62.435 9.950 29.490 1.00 19.25 220 MET A N 1
ATOM 1741 C CA . MET A 1 224 ? 62.668 10.980 30.490 1.00 20.83 220 MET A CA 1
ATOM 1742 C C . MET A 1 224 ? 64.070 10.944 31.061 1.00 21.82 220 MET A C 1
ATOM 1743 O O . MET A 1 224 ? 64.647 11.996 31.326 1.00 19.41 220 MET A O 1
ATOM 1748 N N . SER A 1 225 ? 64.621 9.739 31.227 1.00 16.61 221 SER A N 1
ATOM 1749 C CA . SER A 1 225 ? 65.938 9.607 31.826 1.00 15.64 221 SER A CA 1
ATOM 1750 C C . SER A 1 225 ? 67.040 10.129 30.915 1.00 17.28 221 SER A C 1
ATOM 1751 O O . SER A 1 225 ? 68.164 10.310 31.365 1.00 17.94 221 SER A O 1
ATOM 1754 N N . LEU A 1 226 ? 66.711 10.368 29.651 1.00 15.48 222 LEU A N 1
ATOM 1755 C CA . LEU A 1 226 ? 67.722 10.938 28.742 1.00 18.18 222 LEU A CA 1
ATOM 1756 C C . LEU A 1 226 ? 67.888 12.442 29.024 1.00 18.75 222 LEU A C 1
ATOM 1757 O O . LEU A 1 226 ? 68.964 13.005 28.813 1.00 19.70 222 LEU A O 1
ATOM 1762 N N . PHE A 1 227 ? 66.811 13.080 29.483 1.00 15.76 223 PHE A N 1
ATOM 1763 C CA . PHE A 1 227 ? 66.822 14.518 29.702 1.00 15.60 223 PHE A CA 1
ATOM 1764 C C . PHE A 1 227 ? 67.029 14.994 31.123 1.00 16.56 223 PHE A C 1
ATOM 1765 O O . PHE A 1 227 ? 67.401 16.154 31.353 1.00 17.69 223 PHE A O 1
ATOM 1773 N N . MET A 1 228 ? 66.758 14.095 32.079 1.00 14.12 224 MET A N 1
ATOM 1774 C CA . MET A 1 228 ? 66.957 14.367 33.499 1.00 15.29 224 MET A CA 1
ATOM 1775 C C . MET A 1 228 ? 67.264 13.005 34.169 1.00 17.89 224 MET A C 1
ATOM 1776 O O . MET A 1 228 ? 66.736 11.981 33.751 1.00 18.82 224 MET A O 1
ATOM 1781 N N . ASP A 1 229 ? 68.082 13.012 35.205 1.00 17.54 225 ASP A N 1
ATOM 1782 C CA . ASP A 1 229 ? 68.339 11.770 35.897 1.00 15.76 225 ASP A CA 1
ATOM 1783 C C . ASP A 1 229 ? 67.217 11.506 36.895 1.00 15.44 225 ASP A C 1
ATOM 1784 O O . ASP A 1 229 ? 66.607 12.415 37.478 1.00 16.97 225 ASP A O 1
ATOM 1789 N N . ILE A 1 230 ? 66.971 10.233 37.140 1.00 15.66 226 ILE A N 1
ATOM 1790 C CA . ILE A 1 230 ? 65.984 9.947 38.164 1.00 18.64 226 ILE A CA 1
ATOM 1791 C C . ILE A 1 230 ? 66.673 10.487 39.455 1.00 18.52 226 ILE A C 1
ATOM 1792 O O . ILE A 1 230 ? 67.896 10.496 39.532 1.00 17.30 226 ILE A O 1
ATOM 1797 N N . PRO A 1 231 ? 65.902 10.990 40.442 1.00 17.14 227 PRO A N 1
ATOM 1798 C CA . PRO A 1 231 ? 66.552 11.490 41.662 1.00 17.96 227 PRO A CA 1
ATOM 1799 C C . PRO A 1 231 ? 67.479 10.402 42.275 1.00 19.87 227 PRO A C 1
ATOM 1800 O O . PRO A 1 231 ? 67.273 9.203 42.077 1.00 19.85 227 PRO A O 1
ATOM 1804 N N . PRO A 1 232 ? 68.511 10.838 43.023 1.00 19.87 228 PRO A N 1
ATOM 1805 C CA . PRO A 1 232 ? 69.506 9.954 43.623 1.00 20.30 228 PRO A CA 1
ATOM 1806 C C . PRO A 1 232 ? 69.092 9.012 44.731 1.00 22.71 228 PRO A C 1
ATOM 1807 O O . PRO A 1 232 ? 69.832 8.095 45.031 1.00 20.83 228 PRO A O 1
ATOM 1811 N N . VAL A 1 233 ? 67.949 9.273 45.347 1.00 20.99 229 VAL A N 1
ATOM 1812 C CA . VAL A 1 233 ? 67.467 8.383 46.416 1.00 17.58 229 VAL A CA 1
ATOM 1813 C C . VAL A 1 233 ? 65.989 8.203 46.265 1.00 20.31 229 VAL A C 1
ATOM 1814 O O . VAL A 1 233 ? 65.304 9.097 45.761 1.00 19.89 229 VAL A O 1
ATOM 1818 N N . GLN A 1 234 ? 65.501 7.027 46.679 1.00 16.20 230 GLN A N 1
ATOM 1819 C CA . GLN A 1 234 ? 64.088 6.714 46.662 1.00 16.72 230 GLN A CA 1
ATOM 1820 C C . GLN A 1 234 ? 63.383 7.422 47.845 1.00 15.14 230 GLN A C 1
ATOM 1821 O O . GLN A 1 234 ? 64.033 7.867 48.803 1.00 16.61 230 GLN A O 1
ATOM 1827 N N . PRO A 1 235 ? 62.044 7.524 47.826 1.00 15.81 231 PRO A N 1
ATOM 1828 C CA . PRO A 1 235 ? 61.338 8.255 48.907 1.00 18.29 231 PRO A CA 1
ATOM 1829 C C . PRO A 1 235 ? 61.541 7.803 50.335 1.00 19.23 231 PRO A C 1
ATOM 1830 O O . PRO A 1 235 ? 61.542 8.619 51.244 1.00 18.41 231 PRO A O 1
ATOM 1834 N N . ASN A 1 236 ? 61.751 6.503 50.510 1.00 19.11 232 ASN A N 1
ATOM 1835 C CA . ASN A 1 236 ? 61.982 5.949 51.839 1.00 19.10 232 ASN A CA 1
ATOM 1836 C C . ASN A 1 236 ? 63.429 5.592 52.071 1.00 20.22 232 ASN A C 1
ATOM 1837 O O . ASN A 1 236 ? 63.751 4.970 53.083 1.00 20.22 232 ASN A O 1
ATOM 1842 N N . GLU A 1 237 ? 64.299 5.979 51.134 1.00 18.87 233 GLU A N 1
ATOM 1843 C CA . GLU A 1 237 ? 65.723 5.707 51.216 1.00 17.74 233 GLU A CA 1
ATOM 1844 C C . GLU A 1 237 ? 66.451 6.893 51.854 1.00 20.46 233 GLU A C 1
ATOM 1845 O O . GLU A 1 237 ? 66.161 8.049 51.548 1.00 20.08 233 GLU A O 1
ATOM 1851 N N . GLN A 1 238 ? 67.416 6.615 52.725 1.00 19.38 234 GLN A N 1
ATOM 1852 C CA . GLN A 1 238 ? 68.107 7.731 53.365 1.00 19.32 234 GLN A CA 1
ATOM 1853 C C . GLN A 1 238 ? 69.102 8.445 52.468 1.00 20.56 234 GLN A C 1
ATOM 1854 O O . GLN A 1 238 ? 69.789 7.820 51.659 1.00 21.17 234 GLN A O 1
ATOM 1860 N N . PHE A 1 239 ? 69.167 9.765 52.605 1.00 24.98 235 PHE A N 1
ATOM 1861 C CA . PHE A 1 239 ? 70.209 10.506 51.899 1.00 21.93 235 PHE A CA 1
ATOM 1862 C C . PHE A 1 239 ? 71.059 11.074 53.018 1.00 23.79 235 PHE A C 1
ATOM 1863 O O . PHE A 1 239 ? 70.611 11.121 54.177 1.00 23.70 235 PHE A O 1
ATOM 1871 N N . THR A 1 240 ? 72.269 11.512 52.684 1.00 27.92 236 THR A N 1
ATOM 1872 C CA . THR A 1 240 ? 73.132 12.174 53.671 1.00 29.37 236 THR A CA 1
ATOM 1873 C C . THR A 1 240 ? 73.300 13.582 53.102 1.00 29.82 236 THR A C 1
ATOM 1874 O O . THR A 1 240 ? 73.619 13.734 51.918 1.00 29.95 236 THR A O 1
ATOM 1878 N N . TRP A 1 241 ? 73.080 14.610 53.915 1.00 26.20 237 TRP A N 1
ATOM 1879 C CA . TRP A 1 241 ? 73.197 15.978 53.428 1.00 26.63 237 TRP A CA 1
ATOM 1880 C C . TRP A 1 241 ? 74.083 16.776 54.396 1.00 31.02 237 TRP A C 1
ATOM 1881 O O . TRP A 1 241 ? 73.763 16.907 55.586 1.00 26.30 237 TRP A O 1
ATOM 1892 N N . GLU A 1 242 ? 75.201 17.279 53.860 1.00 30.95 238 GLU A N 1
ATOM 1893 C CA . GLU A 1 242 ? 76.160 18.084 54.617 1.00 31.31 238 GLU A CA 1
ATOM 1894 C C . GLU A 1 242 ? 75.873 19.559 54.366 1.00 31.64 238 GLU A C 1
ATOM 1895 O O . GLU A 1 242 ? 75.675 19.981 53.220 1.00 28.44 238 GLU A O 1
ATOM 1901 N N . TYR A 1 243 ? 75.846 20.367 55.424 1.00 28.83 239 TYR A N 1
ATOM 1902 C CA . TYR A 1 243 ? 75.558 21.773 55.212 1.00 25.46 239 TYR A CA 1
ATOM 1903 C C . TYR A 1 243 ? 76.239 22.644 56.269 1.00 27.45 239 TYR A C 1
ATOM 1904 O O . TYR A 1 243 ? 76.775 22.133 57.263 1.00 29.09 239 TYR A O 1
ATOM 1913 N N . VAL A 1 244 ? 76.184 23.946 56.042 1.00 28.91 240 VAL A N 1
ATOM 1914 C CA . VAL A 1 244 ? 76.805 24.921 56.920 1.00 34.56 240 VAL A CA 1
ATOM 1915 C C . VAL A 1 244 ? 75.702 25.831 57.450 1.00 38.15 240 VAL A C 1
ATOM 1916 O O . VAL A 1 244 ? 74.897 26.340 56.667 1.00 37.53 240 VAL A O 1
ATOM 1920 N N . ASP A 1 245 ? 75.624 26.006 58.771 1.00 37.07 241 ASP A N 1
ATOM 1921 C CA . ASP A 1 245 ? 74.591 26.886 59.306 1.00 38.32 241 ASP A CA 1
ATOM 1922 C C . ASP A 1 245 ? 75.031 28.348 59.228 1.00 40.23 241 ASP A C 1
ATOM 1923 O O . ASP A 1 245 ? 76.174 28.635 58.856 1.00 45.28 241 ASP A O 1
ATOM 1928 N N . LYS A 1 246 ? 74.135 29.274 59.555 1.00 44.01 242 LYS A N 1
ATOM 1929 C CA . LYS A 1 246 ? 74.455 30.699 59.449 1.00 43.61 242 LYS A CA 1
ATOM 1930 C C . LYS A 1 246 ? 75.682 31.110 60.250 1.00 46.06 242 LYS A C 1
ATOM 1931 O O . LYS A 1 246 ? 76.224 32.200 60.067 1.00 45.01 242 LYS A O 1
ATOM 1937 N N . ASP A 1 247 ? 76.153 30.230 61.120 1.00 48.21 243 ASP A N 1
ATOM 1938 C CA . ASP A 1 247 ? 77.326 30.577 61.905 1.00 50.80 243 ASP A CA 1
ATOM 1939 C C . ASP A 1 247 ? 78.630 29.950 61.380 1.00 52.76 243 ASP A C 1
ATOM 1940 O O . ASP A 1 247 ? 79.708 30.148 61.961 1.00 53.01 243 ASP A O 1
ATOM 1945 N N . LYS A 1 248 ? 78.533 29.211 60.268 1.00 50.77 244 LYS A N 1
ATOM 1946 C CA . LYS A 1 248 ? 79.702 28.588 59.648 1.00 44.00 244 LYS A CA 1
ATOM 1947 C C . LYS A 1 248 ? 80.058 27.218 60.218 1.00 44.43 244 LYS A C 1
ATOM 1948 O O . LYS A 1 248 ? 81.136 26.676 59.916 1.00 41.89 244 LYS A O 1
ATOM 1954 N N . LYS A 1 249 ? 79.191 26.651 61.053 1.00 34.77 245 LYS A N 1
ATOM 1955 C CA . LYS A 1 249 ? 79.499 25.331 61.599 1.00 37.88 245 LYS A CA 1
ATOM 1956 C C . LYS A 1 249 ? 78.919 24.330 60.610 1.00 33.29 245 LYS A C 1
ATOM 1957 O O . LYS A 1 249 ? 77.913 24.604 59.978 1.00 33.69 245 LYS A O 1
ATOM 1963 N N . ILE A 1 250 ? 79.580 23.195 60.465 1.00 32.38 246 ILE A N 1
ATOM 1964 C CA . ILE A 1 250 ? 79.102 22.160 59.555 1.00 36.06 246 ILE A CA 1
ATOM 1965 C C . ILE A 1 250 ? 78.284 21.094 60.277 1.00 37.41 246 ILE A C 1
ATOM 1966 O O . ILE A 1 250 ? 78.560 20.763 61.445 1.00 30.79 246 ILE A O 1
ATOM 1971 N N . HIS A 1 251 ? 77.281 20.560 59.570 1.00 34.35 247 HIS A N 1
ATOM 1972 C CA . HIS A 1 251 ? 76.417 19.523 60.095 1.00 35.44 247 HIS A CA 1
ATOM 1973 C C . HIS A 1 251 ? 76.107 18.534 59.000 1.00 35.83 247 HIS A C 1
ATOM 1974 O O . HIS A 1 251 ? 76.261 18.824 57.823 1.00 30.03 247 HIS A O 1
ATOM 1981 N N . THR A 1 252 ? 75.657 17.358 59.411 1.00 37.09 248 THR A N 1
ATOM 1982 C CA . THR A 1 252 ? 75.275 16.319 58.469 1.00 32.48 248 THR A CA 1
ATOM 1983 C C . THR A 1 252 ? 73.938 15.796 58.960 1.00 34.63 248 THR A C 1
ATOM 1984 O O . THR A 1 252 ? 73.790 15.429 60.128 1.00 35.34 248 THR A O 1
ATOM 1988 N N . ILE A 1 253 ? 72.966 15.766 58.068 1.00 31.15 249 ILE A N 1
ATOM 1989 C CA . ILE A 1 253 ? 71.648 15.234 58.392 1.00 33.54 249 ILE A CA 1
ATOM 1990 C C . ILE A 1 253 ? 71.490 13.949 57.585 1.00 33.02 249 ILE A C 1
ATOM 1991 O O . ILE A 1 253 ? 71.934 13.846 56.433 1.00 31.67 249 ILE A O 1
ATOM 1996 N N . LYS A 1 254 ? 70.922 12.932 58.213 1.00 27.52 250 LYS A N 1
ATOM 1997 C CA . LYS A 1 254 ? 70.680 11.685 57.531 1.00 27.68 250 LYS A CA 1
ATOM 1998 C C . LYS A 1 254 ? 69.166 11.591 57.603 1.00 29.02 250 LYS A C 1
ATOM 1999 O O . LYS A 1 254 ? 68.623 11.598 58.699 1.00 28.08 250 LYS A O 1
ATOM 2005 N N . SER A 1 255 ? 68.488 11.534 56.449 1.00 24.09 251 SER A N 1
ATOM 2006 C CA . SER A 1 255 ? 67.043 11.496 56.453 1.00 22.05 251 SER A CA 1
ATOM 2007 C C . SER A 1 255 ? 66.553 10.939 55.128 1.00 25.34 251 SER A C 1
ATOM 2008 O O . SER A 1 255 ? 67.308 10.801 54.200 1.00 28.17 251 SER A O 1
ATOM 2011 N N . THR A 1 256 ? 65.272 10.632 55.023 1.00 22.61 252 THR A N 1
ATOM 2012 C CA . THR A 1 256 ? 64.781 10.143 53.730 1.00 16.96 252 THR A CA 1
ATOM 2013 C C . THR A 1 256 ? 63.961 11.318 53.173 1.00 16.41 252 THR A C 1
ATOM 2014 O O . THR A 1 256 ? 63.607 12.225 53.914 1.00 20.69 252 THR A O 1
ATOM 2018 N N . PRO A 1 257 ? 63.651 11.308 51.866 1.00 16.09 253 PRO A N 1
ATOM 2019 C CA . PRO A 1 257 ? 62.847 12.431 51.372 1.00 16.71 253 PRO A CA 1
ATOM 2020 C C . PRO A 1 257 ? 61.496 12.561 52.090 1.00 18.46 253 PRO A C 1
ATOM 2021 O O . PRO A 1 257 ? 61.027 13.655 52.347 1.00 17.48 253 PRO A O 1
ATOM 2025 N N . LEU A 1 258 ? 60.857 11.441 52.424 1.00 19.44 254 LEU A N 1
ATOM 2026 C CA . LEU A 1 258 ? 59.555 11.531 53.081 1.00 18.87 254 LEU A CA 1
ATOM 2027 C C . LEU A 1 258 ? 59.691 12.067 54.504 1.00 19.96 254 LEU A C 1
ATOM 2028 O O . LEU A 1 258 ? 58.874 12.883 54.932 1.00 22.33 254 LEU A O 1
ATOM 2033 N N . GLU A 1 259 ? 60.704 11.603 55.231 1.00 23.66 255 GLU A N 1
ATOM 2034 C CA . GLU A 1 259 ? 60.928 12.098 56.588 1.00 24.63 255 GLU A CA 1
ATOM 2035 C C . GLU A 1 259 ? 61.321 13.570 56.499 1.00 24.35 255 GLU A C 1
ATOM 2036 O O . GLU A 1 259 ? 60.928 14.394 57.339 1.00 23.55 255 GLU A O 1
ATOM 2042 N N . PHE A 1 260 ? 62.105 13.914 55.479 1.00 20.42 256 PHE A N 1
ATOM 2043 C CA . PHE A 1 260 ? 62.535 15.303 55.383 1.00 24.38 256 PHE A CA 1
ATOM 2044 C C . PHE A 1 260 ? 61.350 16.255 55.215 1.00 24.44 256 PHE A C 1
ATOM 2045 O O . PHE A 1 260 ? 61.306 17.281 55.865 1.00 24.62 256 PHE A O 1
ATOM 2053 N N . ALA A 1 261 ? 60.360 15.890 54.405 1.00 20.88 257 ALA A N 1
ATOM 2054 C CA . ALA A 1 261 ? 59.242 16.767 54.166 1.00 22.02 257 ALA A CA 1
ATOM 2055 C C . ALA A 1 261 ? 58.407 17.025 55.439 1.00 25.50 257 ALA A C 1
ATOM 2056 O O . ALA A 1 261 ? 57.786 18.065 55.577 1.00 27.05 257 ALA A O 1
ATOM 2058 N N . SER A 1 262 ? 58.433 16.064 56.350 1.00 28.16 258 SER A N 1
ATOM 2059 C CA . SER A 1 262 ? 57.689 16.147 57.597 1.00 25.13 258 SER A CA 1
ATOM 2060 C C . SER A 1 262 ? 58.535 16.684 58.745 1.00 30.87 258 SER A C 1
ATOM 2061 O O . SER A 1 262 ? 58.238 17.751 59.308 1.00 33.82 258 SER A O 1
ATOM 2064 N N . LYS A 1 263 ? 59.588 15.958 59.101 1.00 29.69 259 LYS A N 1
ATOM 2065 C CA . LYS A 1 263 ? 60.425 16.347 60.246 1.00 30.97 259 LYS A CA 1
ATOM 2066 C C . LYS A 1 263 ? 61.102 17.698 60.131 1.00 31.88 259 LYS A C 1
ATOM 2067 O O . LYS A 1 263 ? 61.134 18.470 61.098 1.00 31.11 259 LYS A O 1
ATOM 2073 N N . TYR A 1 264 ? 61.646 18.002 58.951 1.00 30.47 260 TYR A N 1
ATOM 2074 C CA . TYR A 1 264 ? 62.335 19.265 58.781 1.00 27.78 260 TYR A CA 1
ATOM 2075 C C . TYR A 1 264 ? 61.545 20.356 58.084 1.00 25.55 260 TYR A C 1
ATOM 2076 O O . TYR A 1 264 ? 61.626 21.510 58.497 1.00 26.70 260 TYR A O 1
ATOM 2085 N N . ALA A 1 265 ? 60.800 20.013 57.023 1.00 27.60 261 ALA A N 1
ATOM 2086 C CA . ALA A 1 265 ? 60.031 21.033 56.295 1.00 24.48 261 ALA A CA 1
ATOM 2087 C C . ALA A 1 265 ? 58.639 21.262 56.903 1.00 25.61 261 ALA A C 1
ATOM 2088 O O . ALA A 1 265 ? 57.916 22.189 56.499 1.00 27.10 261 ALA A O 1
ATOM 2090 N N . LYS A 1 266 ? 58.303 20.439 57.902 1.00 26.62 262 LYS A N 1
ATOM 2091 C CA . LYS A 1 266 ? 57.038 20.524 58.656 1.00 29.11 262 LYS A CA 1
ATOM 2092 C C . LYS A 1 266 ? 55.748 20.540 57.825 1.00 32.46 262 LYS A C 1
ATOM 2093 O O . LYS A 1 266 ? 54.799 21.235 58.174 1.00 31.43 262 LYS A O 1
ATOM 2099 N N . LEU A 1 267 ? 55.692 19.813 56.718 1.00 31.00 263 LEU A N 1
ATOM 2100 C CA . LEU A 1 267 ? 54.457 19.797 55.938 1.00 30.22 263 LEU A CA 1
ATOM 2101 C C . LEU A 1 267 ? 53.488 18.747 56.489 1.00 31.95 263 LEU A C 1
ATOM 2102 O O . LEU A 1 267 ? 53.870 17.580 56.624 1.00 31.34 263 LEU A O 1
ATOM 2107 N N . ASP A 1 268 ? 52.261 19.162 56.817 1.00 25.87 264 ASP A N 1
ATOM 2108 C CA . ASP A 1 268 ? 51.203 18.232 57.263 1.00 25.05 264 ASP A CA 1
ATOM 2109 C C . ASP A 1 268 ? 50.239 18.294 56.089 1.00 25.13 264 ASP A C 1
ATOM 2110 O O . ASP A 1 268 ? 49.447 19.210 55.999 1.00 26.17 264 ASP A O 1
ATOM 2115 N N . PRO A 1 269 ? 50.272 17.301 55.194 1.00 25.80 265 PRO A N 1
ATOM 2116 C CA . PRO A 1 269 ? 49.383 17.331 54.029 1.00 27.37 265 PRO A CA 1
ATOM 2117 C C . PRO A 1 269 ? 47.879 17.367 54.291 1.00 29.80 265 PRO A C 1
ATOM 2118 O O . PRO A 1 269 ? 47.122 17.593 53.362 1.00 26.57 265 PRO A O 1
ATOM 2122 N N . SER A 1 270 ? 47.445 17.172 55.537 1.00 27.34 266 SER A N 1
ATOM 2123 C CA . SER A 1 270 ? 46.019 17.173 55.823 1.00 31.65 266 SER A CA 1
ATOM 2124 C C . SER A 1 270 ? 45.462 18.562 56.156 1.00 32.40 266 SER A C 1
ATOM 2125 O O . SER A 1 270 ? 44.265 18.725 56.364 1.00 35.82 266 SER A O 1
ATOM 2128 N N . THR A 1 271 ? 46.315 19.569 56.216 1.00 28.75 267 THR A N 1
ATOM 2129 C CA . THR A 1 271 ? 45.813 20.869 56.590 1.00 25.31 267 THR A CA 1
ATOM 2130 C C . THR A 1 271 ? 45.456 21.806 55.428 1.00 25.51 267 THR A C 1
ATOM 2131 O O . THR A 1 271 ? 44.483 22.539 55.527 1.00 25.00 267 THR A O 1
ATOM 2135 N N . PRO A 1 272 ? 46.173 21.715 54.293 1.00 22.97 268 PRO A N 1
ATOM 2136 C CA . PRO A 1 272 ? 45.784 22.679 53.240 1.00 22.72 268 PRO A CA 1
ATOM 2137 C C . PRO A 1 272 ? 44.487 22.481 52.505 1.00 21.90 268 PRO A C 1
ATOM 2138 O O . PRO A 1 272 ? 44.156 21.380 52.119 1.00 23.89 268 PRO A O 1
ATOM 2142 N N . VAL A 1 273 ? 43.753 23.581 52.277 1.00 21.57 269 VAL A N 1
ATOM 2143 C CA . VAL A 1 273 ? 42.540 23.495 51.496 1.00 20.25 269 VAL A CA 1
ATOM 2144 C C . VAL A 1 273 ? 42.519 24.726 50.602 1.00 19.13 269 VAL A C 1
ATOM 2145 O O . VAL A 1 273 ? 43.094 25.742 50.960 1.00 18.91 269 VAL A O 1
ATOM 2149 N N . SER A 1 274 ? 41.844 24.608 49.466 1.00 21.15 270 SER A N 1
ATOM 2150 C CA . SER A 1 274 ? 41.766 25.736 48.538 1.00 22.77 270 SER A CA 1
ATOM 2151 C C . SER A 1 274 ? 40.397 26.347 48.530 1.00 22.71 270 SER A C 1
ATOM 2152 O O . SER A 1 274 ? 39.371 25.643 48.569 1.00 26.05 270 SER A O 1
ATOM 2155 N N . LEU A 1 275 ? 40.384 27.669 48.485 1.00 24.55 271 LEU A N 1
ATOM 2156 C CA . LEU A 1 275 ? 39.147 28.424 48.381 1.00 20.19 271 LEU A CA 1
ATOM 2157 C C . LEU A 1 275 ? 39.258 29.158 47.046 1.00 23.77 271 LEU A C 1
ATOM 2158 O O . LEU A 1 275 ? 40.365 29.428 46.557 1.00 23.46 271 LEU A O 1
ATOM 2163 N N . ILE A 1 276 ? 38.114 29.448 46.452 1.00 19.19 272 ILE A N 1
ATOM 2164 C CA . ILE A 1 276 ? 38.148 30.133 45.164 1.00 20.70 272 ILE A CA 1
ATOM 2165 C C . ILE A 1 276 ? 36.981 31.093 45.084 1.00 23.35 272 ILE A C 1
ATOM 2166 O O . ILE A 1 276 ? 35.990 30.912 45.780 1.00 20.65 272 ILE A O 1
ATOM 2171 N N . ASN A 1 277 ? 37.150 32.191 44.335 1.00 19.46 273 ASN A N 1
ATOM 2172 C CA . ASN A 1 277 ? 36.030 33.068 44.078 1.00 20.74 273 ASN A CA 1
ATOM 2173 C C . ASN A 1 277 ? 35.704 32.808 42.602 1.00 21.68 273 ASN A C 1
ATOM 2174 O O . ASN A 1 277 ? 36.396 33.341 41.713 1.00 22.30 273 ASN A O 1
ATOM 2179 N N . ASP A 1 278 ? 34.698 31.982 42.340 1.00 22.43 274 ASP A N 1
ATOM 2180 C CA . ASP A 1 278 ? 34.255 31.654 40.992 1.00 21.45 274 ASP A CA 1
ATOM 2181 C C . ASP A 1 278 ? 32.779 32.022 40.977 1.00 24.32 274 ASP A C 1
ATOM 2182 O O . ASP A 1 278 ? 31.901 31.173 41.207 1.00 22.34 274 ASP A O 1
ATOM 2187 N N . PRO A 1 279 ? 32.487 33.273 40.629 1.00 21.96 275 PRO A N 1
ATOM 2188 C CA . PRO A 1 279 ? 31.089 33.713 40.617 1.00 22.57 275 PRO A CA 1
ATOM 2189 C C . PRO A 1 279 ? 30.181 33.087 39.597 1.00 20.69 275 PRO A C 1
ATOM 2190 O O . PRO A 1 279 ? 29.028 33.484 39.485 1.00 23.73 275 PRO A O 1
ATOM 2194 N N . ARG A 1 280 ? 30.673 32.126 38.825 1.00 22.38 276 ARG A N 1
ATOM 2195 C CA . ARG A 1 280 ? 29.775 31.433 37.912 1.00 21.47 276 ARG A CA 1
ATOM 2196 C C . ARG A 1 280 ? 28.856 30.519 38.748 1.00 24.03 276 ARG A C 1
ATOM 2197 O O . ARG A 1 280 ? 27.821 30.069 38.286 1.00 23.55 276 ARG A O 1
ATOM 2205 N N . HIS A 1 281 ? 29.337 30.185 39.933 1.00 22.91 277 HIS A N 1
ATOM 2206 C CA . HIS A 1 281 ? 28.664 29.237 40.814 1.00 26.64 277 HIS A CA 1
ATOM 2207 C C . HIS A 1 281 ? 28.269 29.777 42.165 1.00 22.47 277 HIS A C 1
ATOM 2208 O O . HIS A 1 281 ? 28.801 30.757 42.645 1.00 23.96 277 HIS A O 1
ATOM 2215 N N . PRO A 1 282 ? 27.325 29.094 42.835 1.00 26.53 278 PRO A N 1
ATOM 2216 C CA . PRO A 1 282 ? 26.871 29.525 44.150 1.00 25.61 278 PRO A CA 1
ATOM 2217 C C . PRO A 1 282 ? 28.012 29.516 45.157 1.00 27.54 278 PRO A C 1
ATOM 2218 O O . PRO A 1 282 ? 28.869 28.629 45.098 1.00 28.03 278 PRO A O 1
ATOM 2222 N N . TYR A 1 283 ? 28.049 30.490 46.068 1.00 23.85 279 TYR A N 1
ATOM 2223 C CA . TYR A 1 283 ? 29.075 30.473 47.095 1.00 26.79 279 TYR A CA 1
ATOM 2224 C C . TYR A 1 283 ? 28.659 29.439 48.148 1.00 33.27 279 TYR A C 1
ATOM 2225 O O . TYR A 1 283 ? 27.457 29.179 48.327 1.00 30.06 279 TYR A O 1
ATOM 2234 N N . GLY A 1 284 ? 29.643 28.863 48.828 1.00 31.53 280 GLY A N 1
ATOM 2235 C CA . GLY A 1 284 ? 29.366 27.833 49.825 1.00 29.30 280 GLY A CA 1
ATOM 2236 C C . GLY A 1 284 ? 29.358 26.425 49.261 1.00 32.24 280 GLY A C 1
ATOM 2237 O O . GLY A 1 284 ? 29.124 25.460 49.991 1.00 28.93 280 GLY A O 1
ATOM 2238 N N . LYS A 1 285 ? 29.625 26.274 47.965 1.00 30.56 281 LYS A N 1
ATOM 2239 C CA . LYS A 1 285 ? 29.614 24.949 47.354 1.00 27.66 281 LYS A CA 1
ATOM 2240 C C . LYS A 1 285 ? 31.006 24.511 47.030 1.00 26.42 281 LYS A C 1
ATOM 2241 O O . LYS A 1 285 ? 31.858 25.349 46.761 1.00 22.87 281 LYS A O 1
ATOM 2247 N N . LEU A 1 286 ? 31.236 23.206 47.036 1.00 26.84 282 LEU A N 1
ATOM 2248 C CA . LEU A 1 286 ? 32.551 22.693 46.637 1.00 22.70 282 LEU A CA 1
ATOM 2249 C C . LEU A 1 286 ? 32.512 22.583 45.132 1.00 23.24 282 LEU A C 1
ATOM 2250 O O . LEU A 1 286 ? 31.486 22.277 44.511 1.00 23.33 282 LEU A O 1
ATOM 2255 N N . ILE A 1 287 ? 33.672 22.814 44.523 1.00 19.16 283 ILE A N 1
ATOM 2256 C CA . ILE A 1 287 ? 33.771 22.750 43.090 1.00 21.63 283 ILE A CA 1
ATOM 2257 C C . ILE A 1 287 ? 34.912 21.787 42.803 1.00 22.35 283 ILE A C 1
ATOM 2258 O O . ILE A 1 287 ? 36.019 21.945 43.362 1.00 25.86 283 ILE A O 1
ATOM 2263 N N . LYS A 1 288 ? 34.632 20.805 41.964 1.00 20.46 284 LYS A N 1
ATOM 2264 C CA . LYS A 1 288 ? 35.630 19.813 41.601 1.00 23.78 284 LYS A CA 1
ATOM 2265 C C . LYS A 1 288 ? 35.903 19.759 40.110 1.00 23.88 284 LYS A C 1
ATOM 2266 O O . LYS A 1 288 ? 34.972 19.722 39.289 1.00 23.17 284 LYS A O 1
ATOM 2272 N N . ILE A 1 289 ? 37.185 19.764 39.732 1.00 20.85 285 ILE A N 1
ATOM 2273 C CA . ILE A 1 289 ? 37.519 19.657 38.323 1.00 21.74 285 ILE A CA 1
ATOM 2274 C C . ILE A 1 289 ? 37.666 18.186 37.917 1.00 21.49 285 ILE A C 1
ATOM 2275 O O . ILE A 1 289 ? 38.603 17.500 38.370 1.00 23.41 285 ILE A O 1
ATOM 2280 N N . ASP A 1 290 ? 36.753 17.708 37.073 1.00 21.62 286 ASP A N 1
ATOM 2281 C CA . ASP A 1 290 ? 36.807 16.311 36.615 1.00 23.68 286 ASP A CA 1
ATOM 2282 C C . ASP A 1 290 ? 38.125 15.965 35.937 1.00 27.77 286 ASP A C 1
ATOM 2283 O O . ASP A 1 290 ? 38.663 16.743 35.154 1.00 24.06 286 ASP A O 1
ATOM 2288 N N . ARG A 1 291 ? 38.670 14.798 36.290 1.00 26.34 287 ARG A N 1
ATOM 2289 C CA . ARG A 1 291 ? 39.873 14.262 35.678 1.00 23.73 287 ARG A CA 1
ATOM 2290 C C . ARG A 1 291 ? 41.206 14.973 35.827 1.00 29.11 287 ARG A C 1
ATOM 2291 O O . ARG A 1 291 ? 42.247 14.344 35.623 1.00 35.88 287 ARG A O 1
ATOM 2299 N N . LEU A 1 292 ? 41.204 16.251 36.195 1.00 24.54 288 LEU A N 1
ATOM 2300 C CA . LEU A 1 292 ? 42.459 16.986 36.324 1.00 22.52 288 LEU A CA 1
ATOM 2301 C C . LEU A 1 292 ? 43.367 16.359 37.417 1.00 20.94 288 LEU A C 1
ATOM 2302 O O . LEU A 1 292 ? 42.986 16.319 38.595 1.00 26.57 288 LEU A O 1
ATOM 2307 N N . GLY A 1 293 ? 44.561 15.912 37.030 1.00 22.84 289 GLY A N 1
ATOM 2308 C CA . GLY A 1 293 ? 45.448 15.316 38.015 1.00 21.71 289 GLY A CA 1
ATOM 2309 C C . GLY A 1 293 ? 46.830 14.999 37.507 1.00 24.25 289 GLY A C 1
ATOM 2310 O O . GLY A 1 293 ? 47.181 15.364 36.399 1.00 26.15 289 GLY A O 1
ATOM 2311 N N . ASN A 1 294 ? 47.623 14.322 38.334 1.00 18.66 290 ASN A N 1
ATOM 2312 C CA . ASN A 1 294 ? 48.953 13.946 37.929 1.00 20.27 290 ASN A CA 1
ATOM 2313 C C . ASN A 1 294 ? 49.259 12.515 38.345 1.00 20.45 290 ASN A C 1
ATOM 2314 O O . ASN A 1 294 ? 49.588 11.714 37.515 1.00 19.74 290 ASN A O 1
ATOM 2319 N N . VAL A 1 295 ? 49.088 12.218 39.621 1.00 20.34 291 VAL A N 1
ATOM 2320 C CA . VAL A 1 295 ? 49.318 10.850 40.140 1.00 21.89 291 VAL A CA 1
ATOM 2321 C C . VAL A 1 295 ? 47.963 10.069 40.052 1.00 19.21 291 VAL A C 1
ATOM 2322 O O . VAL A 1 295 ? 46.984 10.504 40.628 1.00 23.44 291 VAL A O 1
ATOM 2326 N N . LEU A 1 296 ? 47.954 8.937 39.360 1.00 20.92 292 LEU A N 1
ATOM 2327 C CA . LEU A 1 296 ? 46.766 8.073 39.209 1.00 21.13 292 LEU A CA 1
ATOM 2328 C C . LEU A 1 296 ? 46.263 7.732 40.603 1.00 24.32 292 LEU A C 1
ATOM 2329 O O . LEU A 1 296 ? 47.058 7.328 41.471 1.00 22.30 292 LEU A O 1
ATOM 2334 N N . GLY A 1 297 ? 44.960 7.942 40.828 1.00 25.24 293 GLY A N 1
ATOM 2335 C CA . GLY A 1 297 ? 44.354 7.681 42.130 1.00 23.39 293 GLY A CA 1
ATOM 2336 C C . GLY A 1 297 ? 44.651 8.714 43.192 1.00 25.21 293 GLY A C 1
ATOM 2337 O O . GLY A 1 297 ? 44.316 8.531 44.348 1.00 27.60 293 GLY A O 1
ATOM 2338 N N . GLY A 1 298 ? 45.284 9.831 42.826 1.00 24.93 294 GLY A N 1
ATOM 2339 C CA . GLY A 1 298 ? 45.603 10.822 43.836 1.00 22.23 294 GLY A CA 1
ATOM 2340 C C . GLY A 1 298 ? 44.393 11.696 44.095 1.00 21.20 294 GLY A C 1
ATOM 2341 O O . GLY A 1 298 ? 43.350 11.465 43.486 1.00 23.47 294 GLY A O 1
ATOM 2342 N N . ASP A 1 299 ? 44.519 12.681 44.966 1.00 19.27 295 ASP A N 1
ATOM 2343 C CA . ASP A 1 299 ? 43.375 13.554 45.272 1.00 24.48 295 ASP A CA 1
ATOM 2344 C C . ASP A 1 299 ? 42.974 14.454 44.109 1.00 24.68 295 ASP A C 1
ATOM 2345 O O . ASP A 1 299 ? 43.810 14.824 43.275 1.00 23.17 295 ASP A O 1
ATOM 2350 N N . ALA A 1 300 ? 41.705 14.844 44.122 1.00 26.62 296 ALA A N 1
ATOM 2351 C CA . ALA A 1 300 ? 41.145 15.717 43.072 1.00 24.08 296 ALA A CA 1
ATOM 2352 C C . ALA A 1 300 ? 41.448 17.179 43.334 1.00 24.64 296 ALA A C 1
ATOM 2353 O O . ALA A 1 300 ? 41.840 17.559 44.434 1.00 22.06 296 ALA A O 1
ATOM 2355 N N . VAL A 1 301 ? 41.281 18.002 42.289 1.00 23.13 297 VAL A N 1
ATOM 2356 C CA . VAL A 1 301 ? 41.421 19.438 42.421 1.00 22.66 297 VAL A CA 1
ATOM 2357 C C . VAL A 1 301 ? 40.019 19.831 42.896 1.00 26.80 297 VAL A C 1
ATOM 2358 O O . VAL A 1 301 ? 39.030 19.678 42.159 1.00 26.00 297 VAL A O 1
ATOM 2362 N N . ILE A 1 302 ? 39.949 20.315 44.124 1.00 25.32 298 ILE A N 1
ATOM 2363 C CA . ILE A 1 302 ? 38.666 20.691 44.741 1.00 24.01 298 ILE A CA 1
ATOM 2364 C C . ILE A 1 302 ? 38.831 22.044 45.355 1.00 21.34 298 ILE A C 1
ATOM 2365 O O . ILE A 1 302 ? 39.826 22.305 46.017 1.00 27.14 298 ILE A O 1
ATOM 2370 N N . TYR A 1 303 ? 37.848 22.928 45.169 1.00 22.16 299 TYR A N 1
ATOM 2371 C CA . TYR A 1 303 ? 37.885 24.245 45.811 1.00 21.07 299 TYR A CA 1
ATOM 2372 C C . TYR A 1 303 ? 36.564 24.484 46.564 1.00 20.63 299 TYR A C 1
ATOM 2373 O O . TYR A 1 303 ? 35.537 23.959 46.158 1.00 25.89 299 TYR A O 1
ATOM 2382 N N . LEU A 1 304 ? 36.597 25.323 47.589 1.00 22.43 300 LEU A N 1
ATOM 2383 C CA . LEU A 1 304 ? 35.357 25.746 48.245 1.00 20.77 300 LEU A CA 1
ATOM 2384 C C . LEU A 1 304 ? 35.106 27.169 47.723 1.00 24.53 300 LEU A C 1
ATOM 2385 O O . LEU A 1 304 ? 35.933 28.069 47.982 1.00 21.11 300 LEU A O 1
ATOM 2390 N N . ASN A 1 305 ? 33.961 27.374 47.045 1.00 23.62 301 ASN A N 1
ATOM 2391 C CA . ASN A 1 305 ? 33.612 28.666 46.478 1.00 23.40 301 ASN A CA 1
ATOM 2392 C C . ASN A 1 305 ? 33.154 29.646 47.549 1.00 26.00 301 ASN A C 1
ATOM 2393 O O . ASN A 1 305 ? 32.228 29.343 48.330 1.00 25.77 301 ASN A O 1
ATOM 2398 N N . VAL A 1 306 ? 33.793 30.820 47.602 1.00 21.58 302 VAL A N 1
ATOM 2399 C CA . VAL A 1 306 ? 33.429 31.849 48.571 1.00 22.53 302 VAL A CA 1
ATOM 2400 C C . VAL A 1 306 ? 33.450 33.235 47.961 1.00 26.55 302 VAL A C 1
ATOM 2401 O O . VAL A 1 306 ? 34.096 33.451 46.947 1.00 23.93 302 VAL A O 1
ATOM 2405 N N . ASP A 1 307 ? 32.745 34.166 48.586 1.00 23.44 303 ASP A N 1
ATOM 2406 C CA . ASP A 1 307 ? 32.728 35.538 48.082 1.00 25.64 303 ASP A CA 1
ATOM 2407 C C . ASP A 1 307 ? 34.065 36.232 48.356 1.00 23.59 303 ASP A C 1
ATOM 2408 O O . ASP A 1 307 ? 34.895 35.742 49.130 1.00 23.63 303 ASP A O 1
ATOM 2413 N N . ASN A 1 308 ? 34.316 37.351 47.673 1.00 21.15 304 ASN A N 1
ATOM 2414 C CA . ASN A 1 308 ? 35.589 38.045 47.832 1.00 22.17 304 ASN A CA 1
ATOM 2415 C C . ASN A 1 308 ? 35.802 38.619 49.222 1.00 24.08 304 ASN A C 1
ATOM 2416 O O . ASN A 1 308 ? 36.921 38.746 49.669 1.00 22.99 304 ASN A O 1
ATOM 2421 N N . GLU A 1 309 ? 34.737 38.980 49.930 1.00 26.38 305 GLU A N 1
ATOM 2422 C CA . GLU A 1 309 ? 34.979 39.497 51.263 1.00 25.80 305 GLU A CA 1
ATOM 2423 C C . GLU A 1 309 ? 35.645 38.392 52.113 1.00 22.61 305 GLU A C 1
ATOM 2424 O O . GLU A 1 309 ? 36.593 38.628 52.839 1.00 23.52 305 GLU A O 1
ATOM 2430 N N . THR A 1 310 ? 35.138 37.179 51.974 1.00 24.48 306 THR A N 1
ATOM 2431 C CA . THR A 1 310 ? 35.631 36.045 52.737 1.00 24.09 306 THR A CA 1
ATOM 2432 C C . THR A 1 310 ? 37.063 35.711 52.297 1.00 22.45 306 THR A C 1
ATOM 2433 O O . THR A 1 310 ? 37.956 35.509 53.106 1.00 21.78 306 THR A O 1
ATOM 2437 N N . LEU A 1 311 ? 37.257 35.679 50.992 1.00 23.41 307 LEU A N 1
ATOM 2438 C CA . LEU A 1 311 ? 38.567 35.379 50.439 1.00 23.08 307 LEU A CA 1
ATOM 2439 C C . LEU A 1 311 ? 39.569 36.399 50.918 1.00 22.64 307 LEU A C 1
ATOM 2440 O O . LEU A 1 311 ? 40.667 36.034 51.328 1.00 23.47 307 LEU A O 1
ATOM 2445 N N . SER A 1 312 ? 39.224 37.684 50.869 1.00 22.19 308 SER A N 1
ATOM 2446 C CA . SER A 1 312 ? 40.137 38.708 51.344 1.00 19.45 308 SER A CA 1
ATOM 2447 C C . SER A 1 312 ? 40.489 38.582 52.857 1.00 24.62 308 SER A C 1
ATOM 2448 O O . SER A 1 312 ? 41.656 38.742 53.279 1.00 23.01 308 SER A O 1
ATOM 2451 N N . LYS A 1 313 ? 39.472 38.328 53.683 1.00 24.43 309 LYS A N 1
ATOM 2452 C CA . LYS A 1 313 ? 39.721 38.171 55.123 1.00 27.23 309 LYS A CA 1
ATOM 2453 C C . LYS A 1 313 ? 40.661 37.020 55.455 1.00 21.41 309 LYS A C 1
ATOM 2454 O O . LYS A 1 313 ? 41.503 37.145 56.334 1.00 21.50 309 LYS A O 1
ATOM 2460 N N . LEU A 1 314 ? 40.526 35.922 54.727 1.00 24.58 310 LEU A N 1
ATOM 2461 C CA . LEU A 1 314 ? 41.369 34.758 54.944 1.00 25.54 310 LEU A CA 1
ATOM 2462 C C . LEU A 1 314 ? 42.814 35.037 54.558 1.00 26.34 310 LEU A C 1
ATOM 2463 O O . LEU A 1 314 ? 43.716 34.505 55.180 1.00 22.72 310 LEU A O 1
ATOM 2468 N N . VAL A 1 315 ? 43.040 35.853 53.520 1.00 24.19 311 VAL A N 1
ATOM 2469 C CA . VAL A 1 315 ? 44.407 36.188 53.171 1.00 22.41 311 VAL A CA 1
ATOM 2470 C C . VAL A 1 315 ? 45.013 36.991 54.305 1.00 21.92 311 VAL A C 1
ATOM 2471 O O . VAL A 1 315 ? 46.134 36.731 54.744 1.00 24.93 311 VAL A O 1
ATOM 2475 N N . VAL A 1 316 ? 44.266 37.976 54.811 1.00 21.61 312 VAL A N 1
ATOM 2476 C CA . VAL A 1 316 ? 44.766 38.819 55.878 1.00 23.17 312 VAL A CA 1
ATOM 2477 C C . VAL A 1 316 ? 45.061 37.971 57.137 1.00 25.37 312 VAL A C 1
ATOM 2478 O O . VAL A 1 316 ? 46.103 38.113 57.766 1.00 25.13 312 VAL A O 1
ATOM 2482 N N . LYS A 1 317 ? 44.143 37.070 57.444 1.00 27.31 313 LYS A N 1
ATOM 2483 C CA . LYS A 1 317 ? 44.292 36.203 58.615 1.00 30.01 313 LYS A CA 1
ATOM 2484 C C . LYS A 1 317 ? 45.528 35.314 58.486 1.00 27.52 313 LYS A C 1
ATOM 2485 O O . LYS A 1 317 ? 46.304 35.213 59.432 1.00 28.84 313 LYS A O 1
ATOM 2491 N N . ARG A 1 318 ? 45.728 34.699 57.320 1.00 25.15 314 ARG A N 1
ATOM 2492 C CA . ARG A 1 318 ? 46.892 33.848 57.137 1.00 26.20 314 ARG A CA 1
ATOM 2493 C C . ARG A 1 318 ? 48.155 34.679 57.289 1.00 24.40 314 ARG A C 1
ATOM 2494 O O . ARG A 1 318 ? 49.101 34.264 57.959 1.00 23.92 314 ARG A O 1
ATOM 2502 N N . LEU A 1 319 ? 48.182 35.874 56.690 1.00 23.47 315 LEU A N 1
ATOM 2503 C CA . LEU A 1 319 ? 49.347 36.741 56.800 1.00 22.25 315 LEU A CA 1
ATOM 2504 C C . LEU A 1 319 ? 49.633 37.082 58.257 1.00 27.15 315 LEU A C 1
ATOM 2505 O O . LEU A 1 319 ? 50.793 37.212 58.660 1.00 26.73 315 LEU A O 1
ATOM 2510 N N . GLN A 1 320 ? 48.569 37.233 59.041 1.00 28.94 316 GLN A N 1
ATOM 2511 C CA . GLN A 1 320 ? 48.736 37.569 60.453 1.00 32.33 316 GLN A CA 1
ATOM 2512 C C . GLN A 1 320 ? 49.300 36.370 61.218 1.00 31.50 316 GLN A C 1
ATOM 2513 O O . GLN A 1 320 ? 49.916 36.527 62.272 1.00 34.69 316 GLN A O 1
ATOM 2519 N N . ASN A 1 321 ? 49.103 35.179 60.672 1.00 30.59 317 ASN A N 1
ATOM 2520 C CA . ASN A 1 321 ? 49.650 33.954 61.285 1.00 34.03 317 ASN A CA 1
ATOM 2521 C C . ASN A 1 321 ? 51.103 33.800 60.828 1.00 34.50 317 ASN A C 1
ATOM 2522 O O . ASN A 1 321 ? 51.753 32.779 61.089 1.00 35.33 317 ASN A O 1
ATOM 2527 N N . ASN A 1 322 ? 51.597 34.818 60.124 1.00 32.51 318 ASN A N 1
ATOM 2528 C CA . ASN A 1 322 ? 52.968 34.834 59.616 1.00 31.71 318 ASN A CA 1
ATOM 2529 C C . ASN A 1 322 ? 53.243 33.795 58.524 1.00 31.35 318 ASN A C 1
ATOM 2530 O O . ASN A 1 322 ? 54.341 33.238 58.464 1.00 30.63 318 ASN A O 1
ATOM 2535 N N . LYS A 1 323 ? 52.272 33.531 57.660 1.00 25.32 319 LYS A N 1
ATOM 2536 C CA . LYS A 1 323 ? 52.496 32.560 56.581 1.00 25.88 319 LYS A CA 1
ATOM 2537 C C . LYS A 1 323 ? 52.084 33.218 55.261 1.00 26.85 319 LYS A C 1
ATOM 2538 O O . LYS A 1 323 ? 51.089 33.929 55.228 1.00 24.47 319 LYS A O 1
ATOM 2544 N N . ALA A 1 324 ? 52.858 32.989 54.204 1.00 24.53 320 ALA A N 1
ATOM 2545 C CA . ALA A 1 324 ? 52.534 33.539 52.882 1.00 24.50 320 ALA A CA 1
ATOM 2546 C C . ALA A 1 324 ? 51.314 32.807 52.298 1.00 22.21 320 ALA A C 1
ATOM 2547 O O . ALA A 1 324 ? 50.960 31.709 52.719 1.00 20.61 320 ALA A O 1
ATOM 2549 N N . VAL A 1 325 ? 50.672 33.392 51.293 1.00 19.37 321 VAL A N 1
ATOM 2550 C CA . VAL A 1 325 ? 49.511 32.755 50.707 1.00 19.48 321 VAL A CA 1
ATOM 2551 C C . VAL A 1 325 ? 49.675 32.404 49.220 1.00 20.80 321 VAL A C 1
ATOM 2552 O O . VAL A 1 325 ? 49.889 33.283 48.374 1.00 18.81 321 VAL A O 1
ATOM 2556 N N . PHE A 1 326 ? 49.571 31.122 48.906 1.00 18.67 322 PHE A N 1
ATOM 2557 C CA . PHE A 1 326 ? 49.663 30.647 47.522 1.00 20.14 322 PHE A CA 1
ATOM 2558 C C . PHE A 1 326 ? 48.344 31.099 46.869 1.00 19.85 322 PHE A C 1
ATOM 2559 O O . PHE A 1 326 ? 47.280 30.867 47.432 1.00 18.35 322 PHE A O 1
ATOM 2567 N N . PHE A 1 327 ? 48.403 31.769 45.714 1.00 18.07 323 PHE A N 1
ATOM 2568 C CA . PHE A 1 327 ? 47.163 32.129 45.057 1.00 17.13 323 PHE A CA 1
ATOM 2569 C C . PHE A 1 327 ? 47.278 31.951 43.537 1.00 19.51 323 PHE A C 1
ATOM 2570 O O . PHE A 1 327 ? 48.394 31.956 42.982 1.00 19.17 323 PHE A O 1
ATOM 2578 N N . GLY A 1 328 ? 46.113 31.752 42.897 1.00 15.52 324 GLY A N 1
ATOM 2579 C CA . GLY A 1 328 ? 46.033 31.521 41.467 1.00 15.77 324 GLY A CA 1
ATOM 2580 C C . GLY A 1 328 ? 45.374 32.751 40.830 1.00 19.52 324 GLY A C 1
ATOM 2581 O O . GLY A 1 328 ? 44.321 33.229 41.277 1.00 20.71 324 GLY A O 1
ATOM 2582 N N . SER A 1 329 ? 46.000 33.249 39.765 1.00 22.09 325 SER A N 1
ATOM 2583 C CA . SER A 1 329 ? 45.501 34.458 39.086 1.00 17.20 325 SER A CA 1
ATOM 2584 C C . SER A 1 329 ? 45.628 34.382 37.579 1.00 20.95 325 SER A C 1
ATOM 2585 O O . SER A 1 329 ? 46.225 33.467 37.021 1.00 16.80 325 SER A O 1
ATOM 2588 N N . HIS A 1 330 ? 45.064 35.375 36.892 1.00 15.00 326 HIS A N 1
ATOM 2589 C CA . HIS A 1 330 ? 45.168 35.404 35.448 1.00 17.02 326 HIS A CA 1
ATOM 2590 C C . HIS A 1 330 ? 46.402 36.254 35.086 1.00 23.81 326 HIS A C 1
ATOM 2591 O O . HIS A 1 330 ? 46.274 37.434 34.789 1.00 21.51 326 HIS A O 1
ATOM 2598 N N . THR A 1 331 ? 47.590 35.657 35.159 1.00 19.45 327 THR A N 1
ATOM 2599 C CA . THR A 1 331 ? 48.820 36.336 34.743 1.00 21.14 327 THR A CA 1
ATOM 2600 C C . THR A 1 331 ? 48.928 36.238 33.225 1.00 19.54 327 THR A C 1
ATOM 2601 O O . THR A 1 331 ? 48.671 35.190 32.651 1.00 21.67 327 THR A O 1
ATOM 2605 N N . PRO A 1 332 ? 49.372 37.328 32.543 1.00 22.06 328 PRO A N 1
ATOM 2606 C CA . PRO A 1 332 ? 49.792 38.643 33.034 1.00 24.34 328 PRO A CA 1
ATOM 2607 C C . PRO A 1 332 ? 48.771 39.787 32.772 1.00 23.16 328 PRO A C 1
ATOM 2608 O O . PRO A 1 332 ? 49.167 40.932 32.466 1.00 21.40 328 PRO A O 1
ATOM 2612 N N . LYS A 1 333 ? 47.485 39.485 32.928 1.00 20.81 329 LYS A N 1
ATOM 2613 C CA . LYS A 1 333 ? 46.412 40.461 32.721 1.00 19.66 329 LYS A CA 1
ATOM 2614 C C . LYS A 1 333 ? 46.641 41.643 33.680 1.00 18.69 329 LYS A C 1
ATOM 2615 O O . LYS A 1 333 ? 46.827 41.462 34.887 1.00 17.94 329 LYS A O 1
ATOM 2621 N N . PHE A 1 334 ? 46.660 42.860 33.139 1.00 16.55 330 PHE A N 1
ATOM 2622 C CA . PHE A 1 334 ? 46.861 44.067 33.922 1.00 19.79 330 PHE A CA 1
ATOM 2623 C C . PHE A 1 334 ? 48.047 44.019 34.846 1.00 20.32 330 PHE A C 1
ATOM 2624 O O . PHE A 1 334 ? 48.025 44.581 35.930 1.00 18.43 330 PHE A O 1
ATOM 2632 N N A MET A 1 335 ? 49.100 43.366 34.381 0.50 18.67 331 MET A N 1
ATOM 2633 N N B MET A 1 335 ? 49.098 43.352 34.385 0.50 20.25 331 MET A N 1
ATOM 2634 C CA A MET A 1 335 ? 50.305 43.263 35.159 0.50 17.96 331 MET A CA 1
ATOM 2635 C CA B MET A 1 335 ? 50.317 43.223 35.152 0.50 21.28 331 MET A CA 1
ATOM 2636 C C A MET A 1 335 ? 51.419 43.946 34.393 0.50 19.66 331 MET A C 1
ATOM 2637 C C B MET A 1 335 ? 51.443 43.919 34.402 0.50 21.36 331 MET A C 1
ATOM 2638 O O A MET A 1 335 ? 51.671 43.610 33.250 0.50 19.60 331 MET A O 1
ATOM 2639 O O B MET A 1 335 ? 51.725 43.567 33.270 0.50 21.66 331 MET A O 1
ATOM 2648 N N . ASP A 1 336 ? 52.065 44.919 35.018 1.00 19.46 332 ASP A N 1
ATOM 2649 C CA . ASP A 1 336 ? 53.188 45.608 34.361 1.00 20.72 332 ASP A CA 1
ATOM 2650 C C . ASP A 1 336 ? 54.467 44.996 34.933 1.00 18.65 332 ASP A C 1
ATOM 2651 O O . ASP A 1 336 ? 54.818 45.226 36.090 1.00 21.36 332 ASP A O 1
ATOM 2656 N N . LYS A 1 337 ? 55.164 44.231 34.106 1.00 21.32 333 LYS A N 1
ATOM 2657 C CA . LYS A 1 337 ? 56.367 43.562 34.585 1.00 27.53 333 LYS A CA 1
ATOM 2658 C C . LYS A 1 337 ? 57.511 44.514 34.894 1.00 27.76 333 LYS A C 1
ATOM 2659 O O . LYS A 1 337 ? 58.268 44.282 35.831 1.00 30.36 333 LYS A O 1
ATOM 2665 N N . LYS A 1 338 ? 57.639 45.594 34.144 1.00 24.66 334 LYS A N 1
ATOM 2666 C CA . LYS A 1 338 ? 58.721 46.526 34.407 1.00 28.22 334 LYS A CA 1
ATOM 2667 C C . LYS A 1 338 ? 58.617 47.199 35.781 1.00 29.87 334 LYS A C 1
ATOM 2668 O O . LYS A 1 338 ? 59.603 47.308 36.480 1.00 32.07 334 LYS A O 1
ATOM 2674 N N . THR A 1 339 ? 57.434 47.658 36.169 1.00 26.11 335 THR A N 1
ATOM 2675 C CA . THR A 1 339 ? 57.326 48.337 37.471 1.00 28.48 335 THR A CA 1
ATOM 2676 C C . THR A 1 339 ? 56.861 47.373 38.558 1.00 30.31 335 THR A C 1
ATOM 2677 O O . THR A 1 339 ? 56.893 47.715 39.743 1.00 30.55 335 THR A O 1
ATOM 2681 N N . GLY A 1 340 ? 56.418 46.188 38.148 1.00 27.40 336 GLY A N 1
ATOM 2682 C CA . GLY A 1 340 ? 55.902 45.212 39.102 1.00 26.28 336 GLY A CA 1
ATOM 2683 C C . GLY A 1 340 ? 54.587 45.650 39.756 1.00 32.12 336 GLY A C 1
ATOM 2684 O O . GLY A 1 340 ? 54.404 45.451 40.978 1.00 33.76 336 GLY A O 1
ATOM 2685 N N . VAL A 1 341 ? 53.656 46.223 38.979 1.00 22.10 337 VAL A N 1
ATOM 2686 C CA . VAL A 1 341 ? 52.365 46.678 39.550 1.00 20.83 337 VAL A CA 1
ATOM 2687 C C . VAL A 1 341 ? 51.215 45.908 38.873 1.00 19.92 337 VAL A C 1
ATOM 2688 O O . VAL A 1 341 ? 51.201 45.785 37.656 1.00 21.21 337 VAL A O 1
ATOM 2692 N N . MET A 1 342 ? 50.252 45.403 39.661 1.00 20.13 338 MET A N 1
ATOM 2693 C CA . MET A 1 342 ? 49.084 44.660 39.149 1.00 18.57 338 MET A CA 1
ATOM 2694 C C . MET A 1 342 ? 47.928 45.573 39.538 1.00 20.34 338 MET A C 1
ATOM 2695 O O . MET A 1 342 ? 47.567 45.691 40.695 1.00 19.81 338 MET A O 1
ATOM 2700 N N . ASP A 1 343 ? 47.365 46.247 38.530 1.00 18.65 339 ASP A N 1
ATOM 2701 C CA . ASP A 1 343 ? 46.342 47.262 38.751 1.00 17.80 339 ASP A CA 1
ATOM 2702 C C . ASP A 1 343 ? 45.518 47.331 37.479 1.00 17.07 339 ASP A C 1
ATOM 2703 O O . ASP A 1 343 ? 46.053 47.624 36.412 1.00 18.71 339 ASP A O 1
ATOM 2708 N N . ILE A 1 344 ? 44.221 47.124 37.606 1.00 16.50 340 ILE A N 1
ATOM 2709 C CA . ILE A 1 344 ? 43.393 47.074 36.400 1.00 17.60 340 ILE A CA 1
ATOM 2710 C C . ILE A 1 344 ? 43.153 48.442 35.759 1.00 20.22 340 ILE A C 1
ATOM 2711 O O . ILE A 1 344 ? 42.623 48.496 34.661 1.00 20.87 340 ILE A O 1
ATOM 2716 N N . GLU A 1 345 ? 43.550 49.521 36.428 1.00 18.37 341 GLU A N 1
ATOM 2717 C CA . GLU A 1 345 ? 43.391 50.870 35.876 1.00 21.89 341 GLU A CA 1
ATOM 2718 C C . GLU A 1 345 ? 44.732 51.540 35.584 1.00 19.43 341 GLU A C 1
ATOM 2719 O O . GLU A 1 345 ? 44.795 52.755 35.348 1.00 22.10 341 GLU A O 1
ATOM 2725 N N . LEU A 1 346 ? 45.808 50.757 35.566 1.00 17.22 342 LEU A N 1
ATOM 2726 C CA . LEU A 1 346 ? 47.116 51.352 35.341 1.00 15.85 342 LEU A CA 1
ATOM 2727 C C . LEU A 1 346 ? 47.293 51.889 33.925 1.00 18.11 342 LEU A C 1
ATOM 2728 O O . LEU A 1 346 ? 48.148 52.747 33.711 1.00 20.58 342 LEU A O 1
ATOM 2733 N N . TRP A 1 347 ? 46.539 51.361 32.960 1.00 17.13 343 TRP A N 1
ATOM 2734 C CA . TRP A 1 347 ? 46.637 51.812 31.564 1.00 16.80 343 TRP A CA 1
ATOM 2735 C C . TRP A 1 347 ? 45.384 52.629 31.230 1.00 16.48 343 TRP A C 1
ATOM 2736 O O . TRP A 1 347 ? 44.264 52.230 31.518 1.00 17.94 343 TRP A O 1
ATOM 2747 N N . ASN A 1 348 ? 45.601 53.762 30.578 1.00 16.18 344 ASN A N 1
ATOM 2748 C CA . ASN A 1 348 ? 44.496 54.668 30.279 1.00 20.31 344 ASN A CA 1
ATOM 2749 C C . ASN A 1 348 ? 43.682 54.330 29.047 1.00 22.18 344 ASN A C 1
ATOM 2750 O O . ASN A 1 348 ? 43.474 55.166 28.148 1.00 18.73 344 ASN A O 1
ATOM 2755 N N . TYR A 1 349 ? 43.206 53.099 28.997 1.00 16.54 345 TYR A N 1
ATOM 2756 C CA . TYR A 1 349 ? 42.342 52.681 27.894 1.00 19.40 345 TYR A CA 1
ATOM 2757 C C . TYR A 1 349 ? 41.053 53.520 27.801 1.00 18.03 345 TYR A C 1
ATOM 2758 O O . TYR A 1 349 ? 40.562 53.710 26.709 1.00 18.35 345 TYR A O 1
ATOM 2767 N N . PRO A 1 350 ? 40.514 54.039 28.920 1.00 18.65 346 PRO A N 1
ATOM 2768 C CA . PRO A 1 350 ? 39.294 54.848 28.761 1.00 20.16 346 PRO A CA 1
ATOM 2769 C C . PRO A 1 350 ? 39.601 56.088 27.914 1.00 22.47 346 PRO A C 1
ATOM 2770 O O . PRO A 1 350 ? 38.686 56.635 27.298 1.00 19.43 346 PRO A O 1
ATOM 2774 N N . ALA A 1 351 ? 40.859 56.541 27.897 1.00 16.73 347 ALA A N 1
ATOM 2775 C CA . ALA A 1 351 ? 41.166 57.737 27.092 1.00 22.74 347 ALA A CA 1
ATOM 2776 C C . ALA A 1 351 ? 41.070 57.453 25.595 1.00 24.46 347 ALA A C 1
ATOM 2777 O O . ALA A 1 351 ? 41.098 58.385 24.793 1.00 27.86 347 ALA A O 1
ATOM 2779 N N . ILE A 1 352 ? 40.998 56.194 25.180 1.00 18.08 348 ILE A N 1
ATOM 2780 C CA . ILE A 1 352 ? 40.818 55.950 23.747 1.00 18.16 348 ILE A CA 1
ATOM 2781 C C . ILE A 1 352 ? 39.435 55.289 23.602 1.00 20.32 348 ILE A C 1
ATOM 2782 O O . ILE A 1 352 ? 39.186 54.578 22.632 1.00 22.32 348 ILE A O 1
ATOM 2787 N N . GLY A 1 353 ? 38.568 55.513 24.592 1.00 18.08 349 GLY A N 1
ATOM 2788 C CA . GLY A 1 353 ? 37.229 54.948 24.577 1.00 20.70 349 GLY A CA 1
ATOM 2789 C C . GLY A 1 353 ? 37.177 53.423 24.598 1.00 23.36 349 GLY A C 1
ATOM 2790 O O . GLY A 1 353 ? 36.296 52.795 23.998 1.00 23.31 349 GLY A O 1
ATOM 2791 N N . TYR A 1 354 ? 38.139 52.798 25.272 1.00 20.39 350 TYR A N 1
ATOM 2792 C CA . TYR A 1 354 ? 38.160 51.330 25.320 1.00 18.21 350 TYR A CA 1
ATOM 2793 C C . TYR A 1 354 ? 37.814 50.982 26.751 1.00 18.12 350 TYR A C 1
ATOM 2794 O O . TYR A 1 354 ? 38.620 51.197 27.667 1.00 22.25 350 TYR A O 1
ATOM 2803 N N . ASN A 1 355 ? 36.587 50.492 26.932 1.00 22.24 351 ASN A N 1
ATOM 2804 C CA . ASN A 1 355 ? 36.075 50.128 28.253 1.00 21.96 351 ASN A CA 1
ATOM 2805 C C . ASN A 1 355 ? 35.613 48.690 28.248 1.00 20.97 351 ASN A C 1
ATOM 2806 O O . ASN A 1 355 ? 35.123 48.200 27.244 1.00 23.02 351 ASN A O 1
ATOM 2811 N N . LEU A 1 356 ? 35.727 48.030 29.394 1.00 23.08 352 LEU A N 1
ATOM 2812 C CA . LEU A 1 356 ? 35.371 46.607 29.475 1.00 21.83 352 LEU A CA 1
ATOM 2813 C C . LEU A 1 356 ? 34.300 46.310 30.527 1.00 20.89 352 LEU A C 1
ATOM 2814 O O . LEU A 1 356 ? 34.621 45.982 31.655 1.00 20.36 352 LEU A O 1
ATOM 2819 N N . PRO A 1 357 ? 33.017 46.381 30.140 1.00 22.96 353 PRO A N 1
ATOM 2820 C CA . PRO A 1 357 ? 32.006 46.111 31.160 1.00 21.04 353 PRO A CA 1
ATOM 2821 C C . PRO A 1 357 ? 31.763 44.643 31.513 1.00 21.79 353 PRO A C 1
ATOM 2822 O O . PRO A 1 357 ? 31.060 44.366 32.476 1.00 20.66 353 PRO A O 1
ATOM 2826 N N . GLN A 1 358 ? 32.342 43.704 30.777 1.00 20.85 354 GLN A N 1
ATOM 2827 C CA . GLN A 1 358 ? 32.046 42.280 31.078 1.00 17.76 354 GLN A CA 1
ATOM 2828 C C . GLN A 1 358 ? 32.488 41.896 32.499 1.00 19.06 354 GLN A C 1
ATOM 2829 O O . GLN A 1 358 ? 33.641 42.111 32.917 1.00 19.80 354 GLN A O 1
ATOM 2835 N N . GLN A 1 359 ? 31.546 41.325 33.252 1.00 16.61 355 GLN A N 1
ATOM 2836 C CA . GLN A 1 359 ? 31.815 40.972 34.645 1.00 19.74 355 GLN A CA 1
ATOM 2837 C C . GLN A 1 359 ? 32.535 39.644 34.826 1.00 17.90 355 GLN A C 1
ATOM 2838 O O . GLN A 1 359 ? 32.604 38.834 33.901 1.00 22.06 355 GLN A O 1
ATOM 2844 N N . LYS A 1 360 ? 33.061 39.444 36.023 1.00 20.22 356 LYS A N 1
ATOM 2845 C CA . LYS A 1 360 ? 33.931 38.275 36.263 1.00 17.14 356 LYS A CA 1
ATOM 2846 C C . LYS A 1 360 ? 33.378 36.934 35.839 1.00 19.29 356 LYS A C 1
ATOM 2847 O O . LYS A 1 360 ? 34.016 36.211 35.092 1.00 18.00 356 LYS A O 1
ATOM 2853 N N . ALA A 1 361 ? 32.182 36.583 36.306 1.00 16.73 357 ALA A N 1
ATOM 2854 C CA . ALA A 1 361 ? 31.617 35.327 35.895 1.00 18.75 357 ALA A CA 1
ATOM 2855 C C . ALA A 1 361 ? 31.538 35.200 34.385 1.00 20.62 357 ALA A C 1
ATOM 2856 O O . ALA A 1 361 ? 31.801 34.139 33.824 1.00 18.10 357 ALA A O 1
ATOM 2858 N N . SER A 1 362 ? 31.138 36.282 33.708 1.00 19.43 358 SER A N 1
ATOM 2859 C CA . SER A 1 362 ? 31.021 36.200 32.267 1.00 18.46 358 SER A CA 1
ATOM 2860 C C . SER A 1 362 ? 32.393 36.157 31.592 1.00 15.30 358 SER A C 1
ATOM 2861 O O . SER A 1 362 ? 32.525 35.512 30.556 1.00 17.89 358 SER A O 1
ATOM 2864 N N A ARG A 1 363 ? 33.389 36.833 32.162 0.50 18.47 359 ARG A N 1
ATOM 2865 N N B ARG A 1 363 ? 33.387 36.840 32.150 0.50 17.11 359 ARG A N 1
ATOM 2866 C CA A ARG A 1 363 ? 34.734 36.784 31.570 0.50 20.12 359 ARG A CA 1
ATOM 2867 C CA B ARG A 1 363 ? 34.713 36.778 31.528 0.50 16.86 359 ARG A CA 1
ATOM 2868 C C A ARG A 1 363 ? 35.174 35.320 31.568 0.50 18.96 359 ARG A C 1
ATOM 2869 C C B ARG A 1 363 ? 35.176 35.316 31.564 0.50 17.05 359 ARG A C 1
ATOM 2870 O O A ARG A 1 363 ? 35.819 34.844 30.641 0.50 18.98 359 ARG A O 1
ATOM 2871 O O B ARG A 1 363 ? 35.841 34.837 30.654 0.50 17.06 359 ARG A O 1
ATOM 2886 N N . ILE A 1 364 ? 34.842 34.611 32.640 1.00 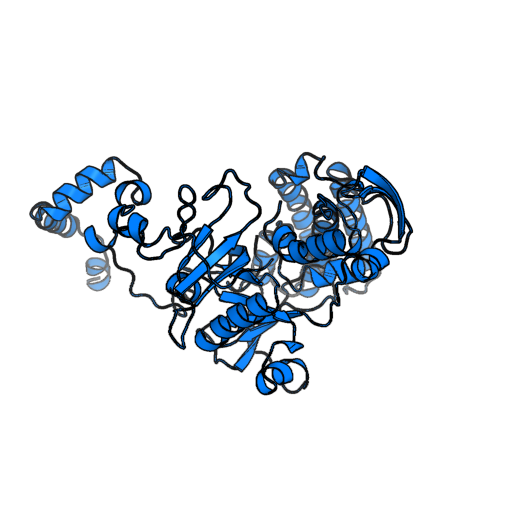18.78 360 ILE A N 1
ATOM 2887 C CA . ILE A 1 364 ? 35.238 33.197 32.723 1.00 17.16 360 ILE A CA 1
ATOM 2888 C C . ILE A 1 364 ? 34.493 32.351 31.705 1.00 18.45 360 ILE A C 1
ATOM 2889 O O . ILE A 1 364 ? 35.110 31.574 30.934 1.00 19.16 360 ILE A O 1
ATOM 2894 N N . ARG A 1 365 ? 33.159 32.535 31.625 1.00 20.32 361 ARG A N 1
ATOM 2895 C CA . ARG A 1 365 ? 32.358 31.755 30.686 1.00 20.79 361 ARG A CA 1
ATOM 2896 C C . ARG A 1 365 ? 32.661 32.014 29.232 1.00 17.96 361 ARG A C 1
ATOM 2897 O O . ARG A 1 365 ? 32.623 31.094 28.401 1.00 19.73 361 ARG A O 1
ATOM 2905 N N . TYR A 1 366 ? 33.018 33.276 28.960 1.00 19.94 362 TYR A N 1
ATOM 2906 C CA . TYR A 1 366 ? 33.264 33.689 27.592 1.00 16.62 362 TYR A CA 1
ATOM 2907 C C . TYR A 1 366 ? 34.686 33.620 27.111 1.00 19.92 362 TYR A C 1
ATOM 2908 O O . TYR A 1 366 ? 35.004 34.229 26.096 1.00 17.80 362 TYR A O 1
ATOM 2917 N N . HIS A 1 367 ? 35.516 32.802 27.781 1.00 18.14 363 HIS A N 1
ATOM 2918 C CA . HIS A 1 367 ? 36.896 32.551 27.330 1.00 19.37 363 HIS A CA 1
ATOM 2919 C C . HIS A 1 367 ? 37.846 33.716 27.464 1.00 19.80 363 HIS A C 1
ATOM 2920 O O . HIS A 1 367 ? 38.932 33.703 26.873 1.00 19.05 363 HIS A O 1
ATOM 2927 N N . GLU A 1 368 ? 37.476 34.686 28.279 1.00 16.85 364 GLU A N 1
ATOM 2928 C CA . GLU A 1 368 ? 38.306 35.841 28.456 1.00 17.28 364 GLU A CA 1
ATOM 2929 C C . GLU A 1 368 ? 39.258 35.762 29.650 1.00 18.86 364 GLU A C 1
ATOM 2930 O O . GLU A 1 368 ? 40.375 36.273 29.569 1.00 19.53 364 GLU A O 1
ATOM 2936 N N . SER A 1 369 ? 38.836 35.142 30.759 1.00 16.60 365 SER A N 1
ATOM 2937 C CA . SER A 1 369 ? 39.737 35.096 31.909 1.00 18.33 365 SER A CA 1
ATOM 2938 C C . SER A 1 369 ? 39.778 33.690 32.498 1.00 20.42 365 SER A C 1
ATOM 2939 O O . SER A 1 369 ? 38.796 32.961 32.457 1.00 19.08 365 SER A O 1
ATOM 2942 N N . LEU A 1 370 ? 40.941 33.324 33.026 1.00 18.78 366 LEU A N 1
ATOM 2943 C CA . LEU A 1 370 ? 41.135 31.988 33.572 1.00 20.23 366 LEU A CA 1
ATOM 2944 C C . LEU A 1 370 ? 42.349 32.039 34.485 1.00 21.22 366 LEU A C 1
ATOM 2945 O O . LEU A 1 370 ? 43.070 33.028 34.528 1.00 17.56 366 LEU A O 1
ATOM 2950 N N . MET A 1 371 ? 42.574 30.967 35.251 1.00 20.62 367 MET A N 1
ATOM 2951 C CA . MET A 1 371 ? 43.777 30.909 36.080 1.00 20.60 367 MET A CA 1
ATOM 2952 C C . MET A 1 371 ? 44.914 30.469 35.211 1.00 18.37 367 MET A C 1
ATOM 2953 O O . MET A 1 371 ? 44.793 29.489 34.474 1.00 18.51 367 MET A O 1
ATOM 2958 N N . THR A 1 372 ? 46.037 31.180 35.294 1.00 18.84 368 THR A N 1
ATOM 2959 C CA . THR A 1 372 ? 47.165 30.790 34.462 1.00 19.94 368 THR A CA 1
ATOM 2960 C C . THR A 1 372 ? 48.454 30.562 35.262 1.00 20.92 368 THR A C 1
ATOM 2961 O O . THR A 1 372 ? 49.414 29.961 34.750 1.00 20.48 368 THR A O 1
ATOM 2965 N N . ALA A 1 373 ? 48.518 31.133 36.459 1.00 19.26 369 ALA A N 1
ATOM 2966 C CA . ALA A 1 373 ? 49.715 31.034 37.276 1.00 19.83 369 ALA A CA 1
ATOM 2967 C C . ALA A 1 373 ? 49.511 31.114 38.770 1.00 22.79 369 ALA A C 1
ATOM 2968 O O . ALA A 1 373 ? 48.555 31.699 39.252 1.00 21.75 369 ALA A O 1
ATOM 2970 N N . ALA A 1 374 ? 50.481 30.566 39.489 1.00 19.73 370 ALA A N 1
ATOM 2971 C CA . ALA A 1 374 ? 50.522 30.622 40.950 1.00 18.09 370 ALA A CA 1
ATOM 2972 C C . ALA A 1 374 ? 51.638 31.562 41.375 1.00 18.40 370 ALA A C 1
ATOM 2973 O O . ALA A 1 374 ? 52.722 31.600 40.764 1.00 20.56 370 ALA A O 1
ATOM 2975 N N . MET A 1 375 ? 51.359 32.339 42.409 1.00 18.32 371 MET A N 1
ATOM 2976 C CA . MET A 1 375 ? 52.311 33.250 42.993 1.00 15.93 371 MET A CA 1
ATOM 2977 C C . MET A 1 375 ? 52.040 33.297 44.516 1.00 17.46 371 MET A C 1
ATOM 2978 O O . MET A 1 375 ? 51.183 32.579 45.016 1.00 20.37 371 MET A O 1
ATOM 2983 N N . LEU A 1 376 ? 52.777 34.136 45.234 1.00 16.38 372 LEU A N 1
ATOM 2984 C CA . LEU A 1 376 ? 52.653 34.233 46.688 1.00 19.06 372 LEU A CA 1
ATOM 2985 C C . LEU A 1 376 ? 52.339 35.611 47.174 1.00 22.55 372 LEU A C 1
ATOM 2986 O O . LEU A 1 376 ? 52.958 36.591 46.735 1.00 23.33 372 LEU A O 1
ATOM 2991 N N . ILE A 1 377 ? 51.363 35.691 48.069 1.00 19.59 373 ILE A N 1
ATOM 2992 C CA . ILE A 1 377 ? 51.067 36.953 48.704 1.00 21.51 373 ILE A CA 1
ATOM 2993 C C . ILE A 1 377 ? 51.898 36.862 49.980 1.00 25.42 373 ILE A C 1
ATOM 2994 O O . ILE A 1 377 ? 51.716 35.950 50.793 1.00 23.15 373 ILE A O 1
ATOM 2999 N N . THR A 1 378 ? 52.806 37.815 50.155 1.00 23.28 374 THR A N 1
ATOM 3000 C CA . THR A 1 378 ? 53.679 37.837 51.331 1.00 24.46 374 THR A CA 1
ATOM 3001 C C . THR A 1 378 ? 53.434 39.032 52.234 1.00 23.72 374 THR A C 1
ATOM 3002 O O . THR A 1 378 ? 54.184 39.249 53.187 1.00 24.01 374 THR A O 1
ATOM 3006 N N . GLY A 1 379 ? 52.414 39.827 51.924 1.00 22.87 375 GLY A N 1
ATOM 3007 C CA . GLY A 1 379 ? 52.118 40.957 52.776 1.00 24.30 375 GLY A CA 1
ATOM 3008 C C . GLY A 1 379 ? 50.924 41.716 52.253 1.00 23.35 375 GLY A C 1
ATOM 3009 O O . GLY A 1 379 ? 50.461 41.495 51.115 1.00 23.60 375 GLY A O 1
ATOM 3010 N N . CYS A 1 380 ? 50.373 42.593 53.078 1.00 24.87 376 CYS A N 1
ATOM 3011 C CA . CYS A 1 380 ? 49.265 43.398 52.619 1.00 26.23 376 CYS A CA 1
ATOM 3012 C C . CYS A 1 380 ? 49.168 44.649 53.464 1.00 26.56 376 CYS A C 1
ATOM 3013 O O . CYS A 1 380 ? 49.919 44.793 54.436 1.00 27.48 376 CYS A O 1
ATOM 3016 N N . HIS A 1 381 ? 48.324 45.597 53.048 1.00 26.27 377 HIS A N 1
ATOM 3017 C CA . HIS A 1 381 ? 48.170 46.830 53.832 1.00 27.15 377 HIS A CA 1
ATOM 3018 C C . HIS A 1 381 ? 46.698 46.975 54.151 1.00 30.08 377 HIS A C 1
ATOM 3019 O O . HIS A 1 381 ? 45.857 47.136 53.246 1.00 26.66 377 HIS A O 1
ATOM 3026 N N . VAL A 1 382 ? 46.372 46.876 55.441 1.00 30.77 378 VAL A N 1
ATOM 3027 C CA . VAL A 1 382 ? 44.987 46.961 55.880 1.00 32.65 378 VAL A CA 1
ATOM 3028 C C . VAL A 1 382 ? 44.747 48.398 56.296 1.00 34.66 378 VAL A C 1
ATOM 3029 O O . VAL A 1 382 ? 45.542 48.970 57.056 1.00 35.17 378 VAL A O 1
ATOM 3033 N N . ASP A 1 383 ? 43.664 48.990 55.795 1.00 38.75 379 ASP A N 1
ATOM 3034 C CA . ASP A 1 383 ? 43.406 50.394 56.094 1.00 46.46 379 ASP A CA 1
ATOM 3035 C C . ASP A 1 383 ? 43.366 50.717 57.575 1.00 48.89 379 ASP A C 1
ATOM 3036 O O . ASP A 1 383 ? 42.608 50.130 58.362 1.00 40.81 379 ASP A O 1
ATOM 3041 N N . GLU A 1 384 ? 44.222 51.686 57.931 1.00 54.66 380 GLU A N 1
ATOM 3042 C CA . GLU A 1 384 ? 44.443 52.245 59.284 1.00 60.90 380 GLU A CA 1
ATOM 3043 C C . GLU A 1 384 ? 43.192 52.874 59.869 1.00 62.33 380 GLU A C 1
ATOM 3044 O O . GLU A 1 384 ? 43.192 54.018 60.313 1.00 67.82 380 GLU A O 1
ATOM 3050 N N . THR A 1 385 ? 42.180 52.106 59.835 1.00 60.84 381 THR A N 1
ATOM 3051 C CA . THR A 1 385 ? 40.893 52.385 60.377 1.00 60.83 381 THR A CA 1
ATOM 3052 C C . THR A 1 385 ? 40.555 50.971 60.870 1.00 62.96 381 THR A C 1
ATOM 3053 O O . THR A 1 385 ? 41.408 50.069 60.784 1.00 63.44 381 THR A O 1
ATOM 3057 N N . SER A 1 386 ? 39.369 50.747 61.375 0.00 63.78 382 SER A N 1
ATOM 3058 C CA . SER A 1 386 ? 39.025 49.362 61.651 0.00 64.35 382 SER A CA 1
ATOM 3059 C C . SER A 1 386 ? 38.593 48.884 60.255 0.00 64.20 382 SER A C 1
ATOM 3060 O O . SER A 1 386 ? 37.398 48.925 59.923 0.00 65.60 382 SER A O 1
ATOM 3063 N N . LYS A 1 387 ? 39.538 48.391 59.428 1.00 61.42 383 LYS A N 1
ATOM 3064 C CA . LYS A 1 387 ? 39.119 48.069 58.068 1.00 57.92 383 LYS A CA 1
ATOM 3065 C C . LYS A 1 387 ? 39.733 46.895 57.265 1.00 55.69 383 LYS A C 1
ATOM 3066 O O . LYS A 1 387 ? 40.196 45.874 57.777 1.00 52.83 383 LYS A O 1
ATOM 3072 N N . LEU A 1 388 ? 39.692 47.127 55.956 1.00 53.53 384 LEU A N 1
ATOM 3073 C CA . LEU A 1 388 ? 40.042 46.185 54.900 1.00 49.22 384 LEU A CA 1
ATOM 3074 C C . LEU A 1 388 ? 41.390 46.317 54.187 1.00 43.45 384 LEU A C 1
ATOM 3075 O O . LEU A 1 388 ? 42.102 47.311 54.325 1.00 40.25 384 LEU A O 1
ATOM 3080 N N . PRO A 1 389 ? 41.748 45.299 53.394 1.00 37.96 385 PRO A N 1
ATOM 3081 C CA . PRO A 1 389 ? 43.021 45.354 52.679 1.00 34.79 385 PRO A CA 1
ATOM 3082 C C . PRO A 1 389 ? 42.945 46.282 51.464 1.00 28.96 385 PRO A C 1
ATOM 3083 O O . PRO A 1 389 ? 41.946 46.291 50.753 1.00 27.65 385 PRO A O 1
ATOM 3087 N N . LEU A 1 390 ? 44.007 47.045 51.242 1.00 26.87 386 LEU A N 1
ATOM 3088 C CA . LEU A 1 390 ? 44.056 47.997 50.113 1.00 28.54 386 LEU A CA 1
ATOM 3089 C C . LEU A 1 390 ? 44.952 47.513 48.993 1.00 28.04 386 LEU A C 1
ATOM 3090 O O . LEU A 1 390 ? 44.768 47.877 47.808 1.00 26.77 386 LEU A O 1
ATOM 3095 N N . ARG A 1 391 ? 45.954 46.728 49.363 1.00 23.90 387 ARG A N 1
ATOM 3096 C CA . ARG A 1 391 ? 46.930 46.250 48.392 1.00 23.81 387 ARG A CA 1
ATOM 3097 C C . ARG A 1 391 ? 47.705 45.093 49.005 1.00 25.63 387 ARG A C 1
ATOM 3098 O O . ARG A 1 391 ? 47.790 44.960 50.228 1.00 28.19 387 ARG A O 1
ATOM 3106 N N . TYR A 1 392 ? 48.283 44.274 48.145 1.00 20.90 388 TYR A N 1
ATOM 3107 C CA . TYR A 1 392 ? 49.031 43.105 48.587 1.00 21.02 388 TYR A CA 1
ATOM 3108 C C . TYR A 1 392 ? 50.440 43.122 48.048 1.00 25.23 388 TYR A C 1
ATOM 3109 O O . TYR A 1 392 ? 50.698 43.698 46.989 1.00 25.83 388 TYR A O 1
ATOM 3118 N N . ARG A 1 393 ? 51.362 42.496 48.781 1.00 22.00 389 ARG A N 1
ATOM 3119 C CA . ARG A 1 393 ? 52.727 42.364 48.309 1.00 20.51 389 ARG A CA 1
ATOM 3120 C C . ARG A 1 393 ? 52.799 40.940 47.700 1.00 25.25 389 ARG A C 1
ATOM 3121 O O . ARG A 1 393 ? 52.466 39.939 48.346 1.00 21.81 389 ARG A O 1
ATOM 3129 N N . VAL A 1 394 ? 53.282 40.858 46.466 1.00 20.69 390 VAL A N 1
ATOM 3130 C CA . VAL A 1 394 ? 53.327 39.612 45.730 1.00 20.78 390 VAL A CA 1
ATOM 3131 C C . VAL A 1 394 ? 54.723 39.265 45.246 1.00 24.66 390 VAL A C 1
ATOM 3132 O O . VAL A 1 394 ? 55.464 40.123 44.744 1.00 23.89 390 VAL A O 1
ATOM 3136 N N . GLU A 1 395 ? 55.074 37.992 45.414 1.00 22.32 391 GLU A N 1
ATOM 3137 C CA . GLU A 1 395 ? 56.374 37.505 44.984 1.00 24.56 391 GLU A CA 1
ATOM 3138 C C . GLU A 1 395 ? 56.203 36.283 44.081 1.00 23.93 391 GLU A C 1
ATOM 3139 O O . GLU A 1 395 ? 55.224 35.543 44.163 1.00 22.72 391 GLU A O 1
ATOM 3145 N N . ASN A 1 396 ? 57.121 36.105 43.148 1.00 25.01 392 ASN A N 1
ATOM 3146 C CA . ASN A 1 396 ? 57.018 34.930 42.298 1.00 28.76 392 ASN A CA 1
ATOM 3147 C C . ASN A 1 396 ? 58.400 34.372 41.943 1.00 27.24 392 ASN A C 1
ATOM 3148 O O . ASN A 1 396 ? 59.401 34.779 42.530 1.00 28.12 392 ASN A O 1
ATOM 3153 N N . SER A 1 397 ? 58.465 33.444 40.997 1.00 30.32 393 SER A N 1
ATOM 3154 C CA . SER A 1 397 ? 59.760 32.812 40.701 1.00 36.83 393 SER A CA 1
ATOM 3155 C C . SER A 1 397 ? 60.621 33.445 39.609 1.00 40.60 393 SER A C 1
ATOM 3156 O O . SER A 1 397 ? 61.734 32.967 39.345 1.00 41.12 393 SER A O 1
ATOM 3159 N N . TRP A 1 398 ? 60.137 34.526 39.010 1.00 37.60 394 TRP A N 1
ATOM 3160 C CA . TRP A 1 398 ? 60.846 35.175 37.917 1.00 44.28 394 TRP A CA 1
ATOM 3161 C C . TRP A 1 398 ? 62.211 35.815 38.190 1.00 46.26 394 TRP A C 1
ATOM 3162 O O . TRP A 1 398 ? 62.983 36.020 37.246 1.00 51.09 394 TRP A O 1
ATOM 3173 N N . GLY A 1 399 ? 62.509 36.143 39.443 1.00 50.63 395 GLY A N 1
ATOM 3174 C CA . GLY A 1 399 ? 63.799 36.743 39.760 1.00 50.94 395 GLY A CA 1
ATOM 3175 C C . GLY A 1 399 ? 63.770 38.215 40.148 1.00 55.49 395 GLY A C 1
ATOM 3176 O O . GLY A 1 399 ? 62.807 38.935 39.849 1.00 55.18 395 GLY A O 1
ATOM 3177 N N . LYS A 1 400 ? 64.819 38.677 40.827 1.00 52.97 396 LYS A N 1
ATOM 3178 C CA . LYS A 1 400 ? 64.888 40.079 41.213 1.00 53.00 396 LYS A CA 1
ATOM 3179 C C . LYS A 1 400 ? 64.874 40.909 39.937 1.00 53.50 396 LYS A C 1
ATOM 3180 O O . LYS A 1 400 ? 64.712 42.137 39.978 1.00 54.72 396 LYS A O 1
ATOM 3186 N N . ASP A 1 401 ? 65.041 40.240 38.802 1.00 52.36 397 ASP A N 1
ATOM 3187 C CA . ASP A 1 401 ? 65.089 40.948 37.532 1.00 54.94 397 ASP A CA 1
ATOM 3188 C C . ASP A 1 401 ? 63.725 41.437 37.047 1.00 54.66 397 ASP A C 1
ATOM 3189 O O . ASP A 1 401 ? 63.631 42.408 36.292 1.00 55.41 397 ASP A O 1
ATOM 3194 N N . SER A 1 402 ? 62.671 40.758 37.482 1.00 51.99 398 SER A N 1
ATOM 3195 C CA . SER A 1 402 ? 61.323 41.127 37.097 1.00 49.47 398 SER A CA 1
ATOM 3196 C C . SER A 1 402 ? 60.727 41.939 38.255 1.00 46.81 398 SER A C 1
ATOM 3197 O O . SER A 1 402 ? 61.205 41.841 39.392 1.00 46.63 398 SER A O 1
ATOM 3200 N N . GLY A 1 403 ? 59.712 42.753 37.962 1.00 43.63 399 GLY A N 1
ATOM 3201 C CA . GLY A 1 403 ? 59.086 43.565 38.989 1.00 39.07 399 GLY A CA 1
ATOM 3202 C C . GLY A 1 403 ? 60.048 44.556 39.613 1.00 45.74 399 GLY A C 1
ATOM 3203 O O . GLY A 1 403 ? 61.061 44.947 38.993 1.00 44.51 399 GLY A O 1
ATOM 3204 N N . LYS A 1 404 ? 59.733 44.984 40.832 1.00 43.51 400 LYS A N 1
ATOM 3205 C CA . LYS A 1 404 ? 60.594 45.922 41.544 1.00 49.43 400 LYS A CA 1
ATOM 3206 C C . LYS A 1 404 ? 61.556 45.126 42.420 1.00 52.52 400 LYS A C 1
ATOM 3207 O O . LYS A 1 404 ? 61.288 44.865 43.600 1.00 52.84 400 LYS A O 1
ATOM 3213 N N . ASP A 1 405 ? 62.676 44.732 41.819 1.00 53.45 401 ASP A N 1
ATOM 3214 C CA . ASP A 1 405 ? 63.675 43.955 42.522 1.00 56.06 401 ASP A CA 1
ATOM 3215 C C . ASP A 1 405 ? 62.999 42.629 42.881 1.00 54.11 401 ASP A C 1
ATOM 3216 O O . ASP A 1 405 ? 63.254 42.046 43.940 1.00 53.48 401 ASP A O 1
ATOM 3221 N N . GLY A 1 406 ? 62.118 42.176 41.986 1.00 48.94 402 GLY A N 1
ATOM 3222 C CA . GLY A 1 406 ? 61.403 40.931 42.197 1.00 39.51 402 GLY A CA 1
ATOM 3223 C C . GLY A 1 406 ? 60.029 41.085 42.848 1.00 35.09 402 GLY A C 1
ATOM 3224 O O . GLY A 1 406 ? 59.189 40.195 42.758 1.00 38.89 402 GLY A O 1
ATOM 3225 N N . LEU A 1 407 ? 59.775 42.217 43.488 1.00 36.72 403 LEU A N 1
ATOM 3226 C CA . LEU A 1 407 ? 58.494 42.386 44.154 1.00 30.96 403 LEU A CA 1
ATOM 3227 C C . LEU A 1 407 ? 57.393 43.084 43.346 1.00 29.11 403 LEU A C 1
ATOM 3228 O O . LEU A 1 407 ? 57.640 44.039 42.604 1.00 28.23 403 LEU A O 1
ATOM 3233 N N . TYR A 1 408 ? 56.165 42.616 43.537 1.00 25.13 404 TYR A N 1
ATOM 3234 C CA . TYR A 1 408 ? 55.001 43.181 42.858 1.00 21.89 404 TYR A CA 1
ATOM 3235 C C . TYR A 1 408 ? 54.011 43.705 43.887 1.00 25.59 404 TYR A C 1
ATOM 3236 O O . TYR A 1 408 ? 53.947 43.197 45.006 1.00 23.54 404 TYR A O 1
ATOM 3245 N N . VAL A 1 409 ? 53.242 44.723 43.519 1.00 23.30 405 VAL A N 1
ATOM 3246 C CA . VAL A 1 409 ? 52.200 45.227 44.395 1.00 19.94 405 VAL A CA 1
ATOM 3247 C C . VAL A 1 409 ? 50.914 45.073 43.585 1.00 23.04 405 VAL A C 1
ATOM 3248 O O . VAL A 1 409 ? 50.850 45.398 42.396 1.00 21.19 405 VAL A O 1
ATOM 3252 N N . MET A 1 410 ? 49.918 44.491 44.240 1.00 17.68 406 MET A N 1
ATOM 3253 C CA . MET A 1 410 ? 48.646 44.186 43.630 1.00 18.46 406 MET A CA 1
ATOM 3254 C C . MET A 1 410 ? 47.529 44.895 44.370 1.00 18.25 406 MET A C 1
ATOM 3255 O O . MET A 1 410 ? 47.410 44.838 45.610 1.00 19.90 406 MET A O 1
ATOM 3260 N N . THR A 1 411 ? 46.635 45.539 43.616 1.00 20.91 407 THR A N 1
ATOM 3261 C CA . THR A 1 411 ? 45.556 46.244 44.288 1.00 18.93 407 THR A CA 1
ATOM 3262 C C . THR A 1 411 ? 44.430 45.298 44.767 1.00 21.48 407 THR A C 1
ATOM 3263 O O . THR A 1 411 ? 44.269 44.149 44.289 1.00 20.02 407 THR A O 1
ATOM 3267 N N . GLN A 1 412 ? 43.636 45.789 45.706 1.00 19.73 408 GLN A N 1
ATOM 3268 C CA . GLN A 1 412 ? 42.520 44.977 46.177 1.00 23.10 408 GLN A CA 1
ATOM 3269 C C . GLN A 1 412 ? 41.564 44.695 45.007 1.00 21.54 408 GLN A C 1
ATOM 3270 O O . GLN A 1 412 ? 41.053 43.598 44.882 1.00 20.44 408 GLN A O 1
ATOM 3276 N N . LYS A 1 413 ? 41.332 45.672 44.116 1.00 21.19 409 LYS A N 1
ATOM 3277 C CA . LYS A 1 413 ? 40.424 45.421 43.005 1.00 19.76 409 LYS A CA 1
ATOM 3278 C C . LYS A 1 413 ? 41.008 44.336 42.078 1.00 18.17 409 LYS A C 1
ATOM 3279 O O . LYS A 1 413 ? 40.280 43.514 41.565 1.00 19.34 409 LYS A O 1
ATOM 3285 N N . TYR A 1 414 ? 42.319 44.343 41.860 1.00 19.82 410 TYR A N 1
ATOM 3286 C CA . TYR A 1 414 ? 42.916 43.307 41.010 1.00 18.27 410 TYR A CA 1
ATOM 3287 C C . TYR A 1 414 ? 42.641 41.936 41.643 1.00 16.28 410 TYR A C 1
ATOM 3288 O O . TYR A 1 414 ? 42.285 40.954 40.972 1.00 17.61 410 TYR A O 1
ATOM 3297 N N . PHE A 1 415 ? 42.837 41.882 42.953 1.00 17.83 411 PHE A N 1
ATOM 3298 C CA . PHE A 1 415 ? 42.650 40.611 43.657 1.00 19.03 411 PHE A CA 1
ATOM 3299 C C . PHE A 1 415 ? 41.201 40.128 43.480 1.00 19.73 411 PHE A C 1
ATOM 3300 O O . PHE A 1 415 ? 40.941 38.960 43.204 1.00 21.23 411 PHE A O 1
ATOM 3308 N N . GLU A 1 416 ? 40.254 41.047 43.616 1.00 19.47 412 GLU A N 1
ATOM 3309 C CA . GLU A 1 416 ? 38.859 40.720 43.423 1.00 18.73 412 GLU A CA 1
ATOM 3310 C C . GLU A 1 416 ? 38.463 40.292 42.011 1.00 17.97 412 GLU A C 1
ATOM 3311 O O . GLU A 1 416 ? 37.599 39.461 41.823 1.00 18.27 412 GLU A O 1
ATOM 3317 N N . GLU A 1 417 ? 39.116 40.862 41.007 1.00 18.24 413 GLU A N 1
ATOM 3318 C CA . GLU A 1 417 ? 38.704 40.638 39.631 1.00 16.71 413 GLU A CA 1
ATOM 3319 C C . GLU A 1 417 ? 39.509 39.665 38.769 1.00 18.77 413 GLU A C 1
ATOM 3320 O O . GLU A 1 417 ? 38.962 38.999 37.903 1.00 18.87 413 GLU A O 1
ATOM 3326 N N . TYR A 1 418 ? 40.807 39.626 39.020 1.00 16.25 414 TYR A N 1
ATOM 3327 C CA . TYR A 1 418 ? 41.679 38.771 38.207 1.00 16.64 414 TYR A CA 1
ATOM 3328 C C . TYR A 1 418 ? 42.453 37.702 38.987 1.00 18.89 414 TYR A C 1
ATOM 3329 O O . TYR A 1 418 ? 43.346 37.061 38.426 1.00 19.49 414 TYR A O 1
ATOM 3338 N N . CYS A 1 419 ? 42.108 37.531 40.264 1.00 18.52 415 CYS A N 1
ATOM 3339 C CA . CYS A 1 419 ? 42.672 36.424 41.092 1.00 18.74 415 CYS A CA 1
ATOM 3340 C C . CYS A 1 419 ? 41.479 35.570 41.362 1.00 21.15 415 CYS A C 1
ATOM 3341 O O . CYS A 1 419 ? 40.362 36.049 41.214 1.00 19.34 415 CYS A O 1
ATOM 3344 N N . PHE A 1 420 ? 41.685 34.301 41.730 1.00 18.76 416 PHE A N 1
ATOM 3345 C CA . PHE A 1 420 ? 40.555 33.399 41.950 1.00 20.46 416 PHE A CA 1
ATOM 3346 C C . PHE A 1 420 ? 40.719 32.498 43.188 1.00 22.71 416 PHE A C 1
ATOM 3347 O O . PHE A 1 420 ? 39.889 32.485 44.115 1.00 22.73 416 PHE A O 1
ATOM 3355 N N . GLN A 1 421 ? 41.867 31.851 43.234 1.00 19.29 417 GLN A N 1
ATOM 3356 C CA . GLN A 1 421 ? 42.144 30.855 44.274 1.00 18.14 417 GLN A CA 1
ATOM 3357 C C . GLN A 1 421 ? 43.148 31.230 45.331 1.00 18.54 417 GLN A C 1
ATOM 3358 O O . GLN A 1 421 ? 44.130 31.921 45.052 1.00 18.29 417 GLN A O 1
ATOM 3364 N N . ILE A 1 422 ? 42.893 30.816 46.583 1.00 17.06 418 ILE A N 1
ATOM 3365 C CA . ILE A 1 422 ? 43.918 30.916 47.611 1.00 16.71 418 ILE A CA 1
ATOM 3366 C C . ILE A 1 422 ? 43.977 29.547 48.316 1.00 17.68 418 ILE A C 1
ATOM 3367 O O . ILE A 1 422 ? 43.050 28.756 48.178 1.00 18.80 418 ILE A O 1
ATOM 3372 N N . VAL A 1 423 ? 45.091 29.288 48.997 1.00 19.55 419 VAL A N 1
ATOM 3373 C CA . VAL A 1 423 ? 45.264 28.052 49.776 1.00 18.99 419 VAL A CA 1
ATOM 3374 C C . VAL A 1 423 ? 45.499 28.483 51.220 1.00 17.70 419 VAL A C 1
ATOM 3375 O O . VAL A 1 423 ? 46.327 29.361 51.471 1.00 21.61 419 VAL A O 1
ATOM 3379 N N . VAL A 1 424 ? 44.744 27.894 52.173 1.00 18.47 420 VAL A N 1
ATOM 3380 C CA . VAL A 1 424 ? 44.890 28.240 53.579 1.00 22.06 420 VAL A CA 1
ATOM 3381 C C . VAL A 1 424 ? 44.875 26.905 54.319 1.00 22.99 420 VAL A C 1
ATOM 3382 O O . VAL A 1 424 ? 44.638 25.895 53.711 1.00 22.19 420 VAL A O 1
ATOM 3386 N N . ASP A 1 425 ? 45.163 26.917 55.605 1.00 24.32 421 ASP A N 1
ATOM 3387 C CA . ASP A 1 425 ? 45.069 25.669 56.370 1.00 26.86 421 ASP A CA 1
ATOM 3388 C C . ASP A 1 425 ? 43.623 25.572 56.881 1.00 27.03 421 ASP A C 1
ATOM 3389 O O . ASP A 1 425 ? 43.007 26.590 57.208 1.00 27.66 421 ASP A O 1
ATOM 3394 N N . ILE A 1 426 ? 43.079 24.356 56.933 1.00 28.07 422 ILE A N 1
ATOM 3395 C CA . ILE A 1 426 ? 41.702 24.138 57.362 1.00 29.09 422 ILE A CA 1
ATOM 3396 C C . ILE A 1 426 ? 41.430 24.798 58.711 1.00 28.47 422 ILE A C 1
ATOM 3397 O O . ILE A 1 426 ? 40.346 25.346 58.922 1.00 30.03 422 ILE A O 1
ATOM 3402 N N . ASN A 1 427 ? 42.410 24.797 59.611 1.00 29.26 423 ASN A N 1
ATOM 3403 C CA . ASN A 1 427 ? 42.202 25.423 60.910 1.00 33.13 423 ASN A CA 1
ATOM 3404 C C . ASN A 1 427 ? 42.043 26.925 60.864 1.00 36.36 423 ASN A C 1
ATOM 3405 O O . ASN A 1 427 ? 41.670 27.526 61.854 1.00 33.83 423 ASN A O 1
ATOM 3410 N N . GLU A 1 428 ? 42.350 27.551 59.736 1.00 28.30 424 GLU A N 1
ATOM 3411 C CA . GLU A 1 428 ? 42.204 29.010 59.668 1.00 33.29 424 GLU A CA 1
ATOM 3412 C C . GLU A 1 428 ? 40.787 29.399 59.244 1.00 27.72 424 GLU A C 1
ATOM 3413 O O . GLU A 1 428 ? 40.434 30.572 59.276 1.00 36.40 424 GLU A O 1
ATOM 3419 N N . LEU A 1 429 ? 39.986 28.422 58.836 1.00 30.11 425 LEU A N 1
ATOM 3420 C CA . LEU A 1 429 ? 38.604 28.651 58.396 1.00 31.75 425 LEU A CA 1
ATOM 3421 C C . LEU A 1 429 ? 37.573 28.701 59.536 1.00 37.44 425 LEU A C 1
ATOM 3422 O O . LEU A 1 429 ? 37.792 28.126 60.606 1.00 37.02 425 LEU A O 1
ATOM 3427 N N . PRO A 1 430 ? 36.432 29.390 59.301 1.00 39.98 426 PRO A N 1
ATOM 3428 C CA . PRO A 1 430 ? 35.336 29.515 60.268 1.00 40.91 426 PRO A CA 1
ATOM 3429 C C . PRO A 1 430 ? 34.748 28.107 60.298 1.00 40.60 426 PRO A C 1
ATOM 3430 O O . PRO A 1 430 ? 34.780 27.375 59.283 1.00 35.06 426 PRO A O 1
ATOM 3434 N N . LYS A 1 431 ? 34.189 27.709 61.429 1.00 35.85 427 LYS A N 1
ATOM 3435 C CA . LYS A 1 431 ? 33.696 26.353 61.492 1.00 37.03 427 LYS A CA 1
AT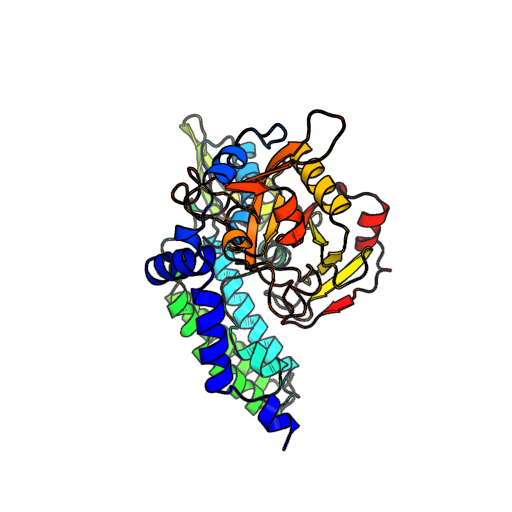OM 3436 C C . LYS A 1 431 ? 32.713 25.946 60.397 1.00 35.85 427 LYS A C 1
ATOM 3437 O O . LYS A 1 431 ? 32.773 24.805 59.915 1.00 34.91 427 LYS A O 1
ATOM 3443 N N . GLU A 1 432 ? 31.838 26.857 59.971 1.00 35.90 428 GLU A N 1
ATOM 3444 C CA . GLU A 1 432 ? 30.867 26.491 58.944 1.00 38.06 428 GLU A CA 1
ATOM 3445 C C . GLU A 1 432 ? 31.533 26.293 57.594 1.00 38.23 428 GLU A C 1
ATOM 3446 O O . GLU A 1 432 ? 30.992 25.602 56.734 1.00 38.23 428 GLU A O 1
ATOM 3452 N N . LEU A 1 433 ? 32.693 26.903 57.377 1.00 33.75 429 LEU A N 1
ATOM 3453 C CA . LEU A 1 433 ? 33.358 26.668 56.081 1.00 32.96 429 LEU A CA 1
ATOM 3454 C C . LEU A 1 433 ? 34.199 25.382 56.176 1.00 28.43 429 LEU A C 1
ATOM 3455 O O . LEU A 1 433 ? 34.199 24.536 55.271 1.00 29.16 429 LEU A O 1
ATOM 3460 N N . ALA A 1 434 ? 34.898 25.242 57.295 1.00 32.29 430 ALA A N 1
ATOM 3461 C CA . ALA A 1 434 ? 35.714 24.062 57.539 1.00 34.35 430 ALA A CA 1
ATOM 3462 C C . ALA A 1 434 ? 34.841 22.794 57.449 1.00 35.80 430 ALA A C 1
ATOM 3463 O O . ALA A 1 434 ? 35.258 21.778 56.900 1.00 33.55 430 ALA A O 1
ATOM 3465 N N . SER A 1 435 ? 33.610 22.865 57.949 1.00 36.77 431 SER A N 1
ATOM 3466 C CA . SER A 1 435 ? 32.751 21.691 57.894 1.00 37.97 431 SER A CA 1
ATOM 3467 C C . SER A 1 435 ? 32.406 21.286 56.482 1.00 33.07 431 SER A C 1
ATOM 3468 O O . SER A 1 435 ? 32.001 20.147 56.256 1.00 32.78 431 SER A O 1
ATOM 3471 N N . LYS A 1 436 ? 32.550 22.204 55.513 1.00 32.45 432 LYS A N 1
ATOM 3472 C CA . LYS A 1 436 ? 32.243 21.863 54.119 1.00 29.76 432 LYS A CA 1
ATOM 3473 C C . LYS A 1 436 ? 33.184 20.757 53.636 1.00 29.41 432 LYS A C 1
ATOM 3474 O O . LYS A 1 436 ? 32.825 19.922 52.808 1.00 26.31 432 LYS A O 1
ATOM 3480 N N . PHE A 1 437 ? 34.396 20.788 54.170 1.00 29.99 433 PHE A N 1
ATOM 3481 C CA . PHE A 1 437 ? 35.437 19.820 53.862 1.00 33.05 433 PHE A CA 1
ATOM 3482 C C . PHE A 1 437 ? 35.428 18.565 54.740 1.00 36.33 433 PHE A C 1
ATOM 3483 O O . PHE A 1 437 ? 35.805 17.490 54.293 1.00 37.78 433 PHE A O 1
ATOM 3491 N N . THR A 1 438 ? 35.056 18.726 55.999 1.00 39.05 434 THR A N 1
ATOM 3492 C CA . THR A 1 438 ? 35.092 17.595 56.925 1.00 43.41 434 THR A CA 1
ATOM 3493 C C . THR A 1 438 ? 33.845 16.709 57.014 1.00 47.56 434 THR A C 1
ATOM 3494 O O . THR A 1 438 ? 33.936 15.499 57.289 1.00 47.28 434 THR A O 1
ATOM 3498 N N . SER A 1 439 ? 32.682 17.294 56.797 1.00 47.82 435 SER A N 1
ATOM 3499 C CA . SER A 1 439 ? 31.457 16.520 56.884 1.00 48.38 435 SER A CA 1
ATOM 3500 C C . SER A 1 439 ? 31.149 16.014 55.502 1.00 51.10 435 SER A C 1
ATOM 3501 O O . SER A 1 439 ? 30.603 16.770 54.697 1.00 55.74 435 SER A O 1
ATOM 3504 N N . GLY A 1 440 ? 31.469 14.759 55.215 1.00 50.44 436 GLY A N 1
ATOM 3505 C CA . GLY A 1 440 ? 31.190 14.216 53.894 1.00 44.84 436 GLY A CA 1
ATOM 3506 C C . GLY A 1 440 ? 29.749 14.369 53.399 1.00 46.40 436 GLY A C 1
ATOM 3507 O O . GLY A 1 440 ? 29.218 13.473 52.744 1.00 48.50 436 GLY A O 1
ATOM 3508 N N . LYS A 1 441 ? 29.109 15.499 53.688 1.00 43.58 437 LYS A N 1
ATOM 3509 C CA . LYS A 1 441 ? 27.739 15.737 53.246 1.00 45.66 437 LYS A CA 1
ATOM 3510 C C . LYS A 1 441 ? 27.722 16.541 51.938 1.00 46.07 437 LYS A C 1
ATOM 3511 O O . LYS A 1 441 ? 26.808 16.397 51.121 1.00 46.19 437 LYS A O 1
ATOM 3517 N N . GLU A 1 442 ? 28.731 17.390 51.744 1.00 42.53 438 GLU A N 1
ATOM 3518 C CA . GLU A 1 442 ? 28.807 18.205 50.542 1.00 41.26 438 GLU A CA 1
ATOM 3519 C C . GLU A 1 442 ? 28.933 17.446 49.221 1.00 39.32 438 GLU A C 1
ATOM 3520 O O . GLU A 1 442 ? 29.799 16.585 49.064 1.00 42.77 438 GLU A O 1
ATOM 3526 N N . GLU A 1 443 ? 28.059 17.773 48.274 1.00 37.17 439 GLU A N 1
ATOM 3527 C CA . GLU A 1 443 ? 28.077 17.204 46.928 1.00 36.72 439 GLU A CA 1
ATOM 3528 C C . GLU A 1 443 ? 28.731 18.308 46.035 1.00 34.46 439 GLU A C 1
ATOM 3529 O O . GLU A 1 443 ? 28.129 19.356 45.790 1.00 33.95 439 GLU A O 1
ATOM 3535 N N . PRO A 1 444 ? 29.937 18.066 45.514 1.00 31.22 440 PRO A N 1
ATOM 3536 C CA . PRO A 1 444 ? 30.519 19.140 44.701 1.00 29.71 440 PRO A CA 1
ATOM 3537 C C . PRO A 1 444 ? 29.889 19.334 43.338 1.00 28.60 440 PRO A C 1
ATOM 3538 O O . PRO A 1 444 ? 29.280 18.426 42.780 1.00 29.43 440 PRO A O 1
ATOM 3542 N N . ILE A 1 445 ? 30.062 20.542 42.802 1.00 27.00 441 ILE A N 1
ATOM 3543 C CA . ILE A 1 445 ? 29.623 20.891 41.469 1.00 24.80 441 ILE A CA 1
ATOM 3544 C C . ILE A 1 445 ? 30.819 20.374 40.648 1.00 27.42 441 ILE A C 1
ATOM 3545 O O . ILE A 1 445 ? 31.949 20.793 40.887 1.00 27.80 441 ILE A O 1
ATOM 3550 N N . VAL A 1 446 ? 30.590 19.453 39.719 1.00 24.76 442 VAL A N 1
ATOM 3551 C CA . VAL A 1 446 ? 31.683 18.887 38.963 1.00 27.54 442 VAL A CA 1
ATOM 3552 C C . VAL A 1 446 ? 31.837 19.540 37.588 1.00 28.27 442 VAL A C 1
ATOM 3553 O O . VAL A 1 446 ? 30.910 19.520 36.781 1.00 25.90 442 VAL A O 1
ATOM 3557 N N . LEU A 1 447 ? 33.025 20.096 37.337 1.00 22.71 443 LEU A N 1
ATOM 3558 C CA . LEU A 1 447 ? 33.311 20.816 36.089 1.00 22.49 443 LEU A CA 1
ATOM 3559 C C . LEU A 1 447 ? 34.180 19.961 35.159 1.00 25.59 443 LEU A C 1
ATOM 3560 O O . LEU A 1 447 ? 34.933 19.107 35.624 1.00 23.68 443 LEU A O 1
ATOM 3565 N N . PRO A 1 448 ? 34.136 20.224 33.844 1.00 25.89 444 PRO A N 1
ATOM 3566 C CA . PRO A 1 448 ? 34.926 19.446 32.864 1.00 22.57 444 PRO A CA 1
ATOM 3567 C C . PRO A 1 448 ? 36.424 19.630 33.070 1.00 22.78 444 PRO A C 1
ATOM 3568 O O . PRO A 1 448 ? 36.857 20.627 33.629 1.00 20.87 444 PRO A O 1
ATOM 3572 N N . ILE A 1 449 ? 37.190 18.657 32.614 1.00 20.43 445 ILE A N 1
ATOM 3573 C CA . ILE A 1 449 ? 38.645 18.698 32.705 1.00 22.16 445 ILE A CA 1
ATOM 3574 C C . ILE A 1 449 ? 39.240 19.981 32.110 1.00 21.89 445 ILE A C 1
ATOM 3575 O O . ILE A 1 449 ? 40.256 20.486 32.580 1.00 21.46 445 ILE A O 1
ATOM 3580 N N . TRP A 1 450 ? 38.583 20.514 31.088 1.00 21.64 446 TRP A N 1
ATOM 3581 C CA . TRP A 1 450 ? 39.071 21.733 30.417 1.00 24.93 446 TRP A CA 1
ATOM 3582 C C . TRP A 1 450 ? 38.618 23.056 31.029 1.00 23.41 446 TRP A C 1
ATOM 3583 O O . TRP A 1 450 ? 38.789 24.110 30.426 1.00 21.20 446 TRP A O 1
ATOM 3594 N N . ASP A 1 451 ? 38.067 23.030 32.231 1.00 20.39 447 ASP A N 1
ATOM 3595 C CA . ASP A 1 451 ? 37.597 24.262 32.856 1.00 22.43 447 ASP A CA 1
ATOM 3596 C C . ASP A 1 451 ? 38.702 25.305 33.094 1.00 22.80 447 ASP A C 1
ATOM 3597 O O . ASP A 1 451 ? 39.853 24.977 33.397 1.00 19.50 447 ASP A O 1
ATOM 3602 N N . PRO A 1 452 ? 38.348 26.584 32.998 1.00 22.39 448 PRO A N 1
ATOM 3603 C CA . PRO A 1 452 ? 39.357 27.639 33.215 1.00 19.97 448 PRO A CA 1
ATOM 3604 C C . PRO A 1 452 ? 39.885 27.763 34.617 1.00 20.07 448 PRO A C 1
ATOM 3605 O O . PRO A 1 452 ? 40.942 28.379 34.818 1.00 18.82 448 PRO A O 1
ATOM 3609 N N . MET A 1 453 ? 39.170 27.210 35.610 1.00 20.37 449 MET A N 1
ATOM 3610 C CA . MET A 1 453 ? 39.675 27.273 36.977 1.00 21.38 449 MET A CA 1
ATOM 3611 C C . MET A 1 453 ? 40.479 25.973 37.158 1.00 25.59 449 MET A C 1
ATOM 3612 O O . MET A 1 453 ? 40.109 25.115 37.961 1.00 23.48 449 MET A O 1
ATOM 3617 N N . GLY A 1 454 ? 41.581 25.858 36.418 1.00 23.25 450 GLY A N 1
ATOM 3618 C CA . GLY A 1 454 ? 42.380 24.648 36.443 1.00 22.30 450 GLY A CA 1
ATOM 3619 C C . GLY A 1 454 ? 43.838 24.764 36.843 1.00 19.32 450 GLY A C 1
ATOM 3620 O O . GLY A 1 454 ? 44.165 25.364 37.856 1.00 22.05 450 GLY A O 1
ATOM 3621 N N . ALA A 1 455 ? 44.692 24.142 36.035 1.00 23.80 451 ALA A N 1
ATOM 3622 C CA . ALA A 1 455 ? 46.131 24.106 36.244 1.00 22.22 451 ALA A CA 1
ATOM 3623 C C . ALA A 1 455 ? 46.745 25.494 36.123 1.00 22.44 451 ALA A C 1
ATOM 3624 O O . ALA A 1 455 ? 46.258 26.347 35.367 1.00 21.62 451 ALA A O 1
ATOM 3626 N N . LEU A 1 456 ? 47.812 25.674 36.886 1.00 18.98 452 LEU A N 1
ATOM 3627 C CA . LEU A 1 456 ? 48.566 26.915 37.013 1.00 20.30 452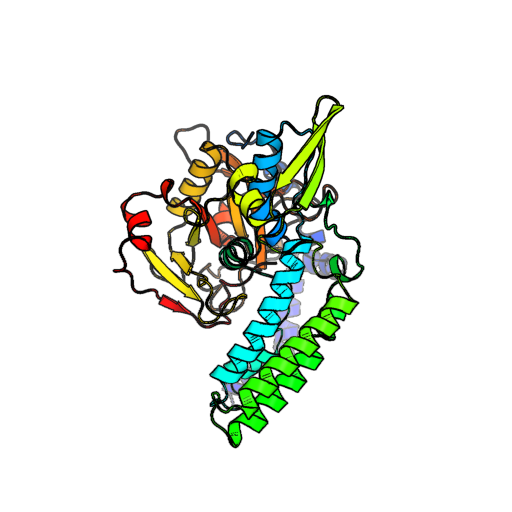 LEU A CA 1
ATOM 3628 C C . LEU A 1 456 ? 50.023 26.710 36.591 1.00 22.92 452 LEU A C 1
ATOM 3629 O O . LEU A 1 456 ? 50.645 25.677 36.908 1.00 20.81 452 LEU A O 1
ATOM 3634 N N . ALA A 1 457 ? 50.599 27.699 35.924 1.00 22.90 453 ALA A N 1
ATOM 3635 C CA . ALA A 1 457 ? 52.042 27.577 35.649 1.00 26.89 453 ALA A CA 1
ATOM 3636 C C . ALA A 1 457 ? 52.753 27.858 37.009 1.00 29.98 453 ALA A C 1
ATOM 3637 O O . ALA A 1 457 ? 52.149 28.527 37.909 1.00 26.50 453 ALA A O 1
#

Organism: Saccharomyces cerevisiae (strain ATCC 204508 / S288c) (NCBI:txid559292)

InterPro domains:
  IPR000169 Cysteine peptidase, cysteine active site [PS00139] (96-107)
  IPR004134 Peptidase C1B, bleomycin hydrolase [PF03051] (34-479)
  IPR004134 Peptidase C1B, bleomycin hydrolase [PIRSF005700] (30-483)
  IPR004134 Peptidase C1B, bleomycin hydrolase [PTHR10363] (31-483)
  IPR004134 Peptidase C1B, bleomycin hydrolase [cd00585] (34-479)
  IPR025660 Cysteine peptidase, histidine active site [PS00639] (396-406)
  IPR038765 Papain-like cysteine peptidase superfamily [SSF54001] (28-482)

Nearest PDB structures (foldseek):
  2e01-assembly1_A  TM=1.002E+00  e=6.065E-89  Saccharomyces cerevisiae
  2e03-assembly1_A  TM=1.002E+00  e=2.528E-84  Saccharomyces cerevisiae
  2e02-assembly1_A  TM=1.001E+00  e=4.958E-83  Saccharomyces cerevisiae
  2dzz-assembly1_A  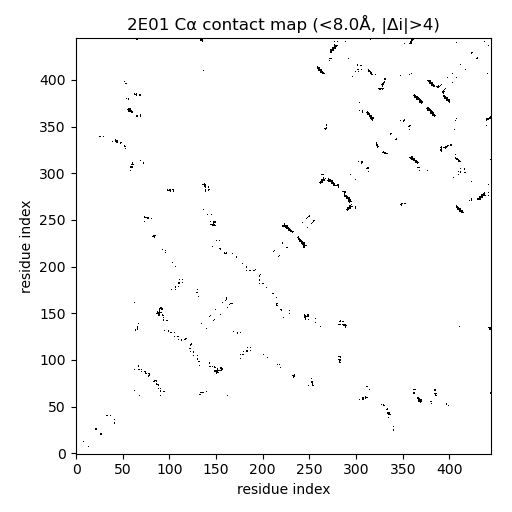TM=9.998E-01  e=1.265E-82  Saccharomyces cerevisiae
  2e00-assembly1_A  TM=9.962E-01  e=2.772E-81  Saccharomyces cerevisiae

GO terms:
  GO:0008234 cysteine-type peptidase activity (F, IDA)
  GO:0005737 cytoplasm (C, IDA)
  GO:0000978 RNA polymerase II cis-regulatory region sequence-specific DNA binding (F, IDA)
  GO:0003690 double-stranded DNA binding (F, IDA)
  GO:0003697 single-stranded DNA binding (F, IDA)
  GO:0003729 mRNA binding (F, IDA)
  GO:0043418 L-homocysteine catabolic process (P, IDA)
  GO:0046677 response to antibiotic (P, IDA)
  GO:0005737 cytoplasm (C, HDA)
  GO:0005739 mitochondrion (C, HDA)
  GO:0043418 L-homocysteine catabolic process (P, IMP)
  GO:0000122 negative regulation of transcription by RNA polymerase II (P, IMP)

Sequence (445 aa):
FQGAMSSSIDISKINSWNKEFQSDLTHQLATTVLKNYNADDALLNKTRLQKQDNRVFNTVVSGRCWLFAATNQLRLNVLSELNLKEFELSQAYLFFYDKLEKANYFLDQIVSSADQDIDSRLVQYLLAAPTEDGGQYSSMMFLNLVKKYGLIPKDLYGDLPYSTTASRKWNSLLLTTKLREFAETLRTALKERSADDSIIVTLREQMQREIFRLMSLFMDIPPVQPNEQFTWEYVDKDKKIHTIKSTPLEFASKYAKLDPSTPVSLINDPRHPYGKLIKIDRLGNVLGGDAVIYLNVDNETLSKLVVKRLQNNKAVFFGSHTPKFMMDKKTGVMDIELWNYPAIGYNLPQQKASRRIRYHESLMTAAMLITGCHVDETSKLPLRYRVENSWGKDSGKDGLYVMTQKYFEEYCFQIVVDINELPKELASKFTSGKEEPIVLPIWDPMGALA

Radius of gyration: 24.96 Å; Cα contacts (8 Å, |Δi|>4): 753; chains: 1; bounding box: 62×75×60 Å